Protein AF-A0A2A5ADV3-F1 (afdb_monomer_lite)

Radius of gyration: 26.18 Å; chains: 1; bounding box: 71×69×76 Å

Sequence (531 aa):
MNKNILRLTLCSLFCVSKLICTDFIFIEPQLIDLDRKASPRNIQKVDFEGQKVLSFNKVDLDVSKSIKDELKSSKLIEFVGELRKRARVLHHQYYGNYATADQADTPIFTYLGEKMGLGGPAVASGFRILINDNQSRSDSLLILPPMKLKEGILTIQDFIDQKYFSTMLVHELFHGIMGDIYGNKMAEMRARSYSRVGHSAEKITDPFLAYMEGMAEAMELAAQEMFASEVSSRLIDLDGLSQFKKDFIKGFKKKRLVIALKNKFGFSQDGKKLDGVIDSAEDQLNTEGVIASLCYRVLFKSNVEDSFDKVLQTLVVKKPLNFMSFIKSFVELFPEDKSSVIRQFLESTHYATVSSDAARLYQSYYLDKKEYKKTKDNKKAVKLSTSAWKDFRLTMYNKVLDGTLAIDNNFKKPFMVTDEMLFYTLDLNSSRSDELYDFFDEYFSEFSSENEIQKIIVTIGRMQKQGQKIIDMDSVEFSQKVEESLAKHHQFYINQKEKEVQTRLRTLLEGLYSSFVDKADVMKDFLSHSR

Foldseek 3Di:
DDPPPVPPPPDDDDPDPPLQLLDEWEKDFDFPDPVDDDALVGGDWDDDPNDTAGEIETDDDPDDPLVVCCSPPDVLSSVLSVLLLLLQVLLCVQPNPPDQLDDSSQYAYEYEDADNLDQAFAKDFLHFYAHVVVRRTHRIHTYGHWHDDPPDTHHLVNCSLQLRNSLVVQLRSVLSSLRRQCRLVLLLLVLLWPALPQPPQLFQGAQQSLQSNLLSLLRSVVSCVVPVVSHDPDLGNDPPDDPVVSVVSSCVVCSSVCLQVPLQQAADSVSPDRQLAGDAPRSQSSGNSSSNNLLNCQVPPLPDPPSSSLLSSLCNVVVDSGSLSSLVSSCVVPVVSNLSSLLSVCVSNQVSQFDPCSRVLRSQLVVLVVVCVVPVPSPPSNVVSVVVSVVVSVVRSVCCNVVVTPSRNLDAPFLWFADPVRPDTDGLLDDDLVSQLVVCCVPPVVPDPPVLSVVVSVQSVVCSVVSHHCPALVSDPHDPVVRVVSVVRSVVVVVVSVVSSVVSSVCVSVSNDRPSDPDPPVPPPPPPPDD

pLDDT: mean 77.54, std 17.82, range [24.77, 98.0]

Structure (mmCIF, N/CA/C/O backbone):
data_AF-A0A2A5ADV3-F1
#
_entry.id   AF-A0A2A5ADV3-F1
#
loop_
_atom_site.group_PDB
_atom_site.id
_atom_site.type_symbol
_atom_site.label_atom_id
_atom_site.label_alt_id
_atom_site.label_comp_id
_atom_site.label_asym_id
_atom_site.label_entity_id
_atom_site.label_seq_id
_atom_site.pdbx_PDB_ins_code
_atom_site.Cartn_x
_atom_site.Cartn_y
_atom_site.Cartn_z
_atom_site.occupancy
_atom_site.B_iso_or_equiv
_atom_site.auth_seq_id
_atom_site.auth_comp_id
_atom_site.auth_asym_id
_atom_site.auth_atom_id
_atom_site.pdbx_PDB_model_num
ATOM 1 N N . MET A 1 1 ? -18.585 -37.516 -12.346 1.00 29.16 1 MET A N 1
ATOM 2 C CA . MET A 1 1 ? -18.110 -37.061 -13.674 1.00 29.16 1 MET A CA 1
ATOM 3 C C . MET A 1 1 ? -17.847 -35.561 -13.571 1.00 29.16 1 MET A C 1
ATOM 5 O O . MET A 1 1 ? -18.762 -34.871 -13.171 1.00 29.16 1 MET A O 1
ATOM 9 N N . ASN A 1 2 ? -16.672 -34.972 -13.788 1.00 25.55 2 ASN A N 1
ATOM 10 C CA . ASN A 1 2 ? -15.351 -35.483 -14.136 1.00 25.55 2 ASN A CA 1
ATOM 11 C C . ASN A 1 2 ? -14.311 -34.511 -13.515 1.00 25.55 2 ASN A C 1
ATOM 13 O O . ASN A 1 2 ? -14.151 -33.394 -13.993 1.00 25.55 2 ASN A O 1
ATOM 17 N N . LYS A 1 3 ? -13.632 -34.909 -12.426 1.00 25.33 3 LYS A N 1
ATOM 18 C CA . LYS A 1 3 ? -12.612 -34.112 -11.696 1.00 25.33 3 LYS A CA 1
ATOM 19 C C . LYS A 1 3 ? -11.234 -34.090 -12.396 1.00 25.33 3 LYS A C 1
ATOM 21 O O . LYS A 1 3 ? -10.248 -33.667 -11.809 1.00 25.33 3 LYS A O 1
ATOM 26 N N . ASN A 1 4 ? -11.173 -34.522 -13.657 1.00 27.56 4 ASN A N 1
ATOM 27 C CA . ASN A 1 4 ? -9.930 -34.773 -14.395 1.00 27.56 4 ASN A CA 1
ATOM 28 C C . ASN A 1 4 ? -9.657 -33.794 -15.552 1.00 27.56 4 ASN A C 1
ATOM 30 O O . ASN A 1 4 ? -8.743 -34.033 -16.332 1.00 27.56 4 ASN A O 1
ATOM 34 N N . ILE A 1 5 ? -10.397 -32.684 -15.665 1.00 28.72 5 ILE A N 1
ATOM 35 C CA . ILE A 1 5 ? -10.172 -31.686 -16.733 1.00 28.72 5 ILE A CA 1
ATOM 36 C C . ILE A 1 5 ? -9.190 -30.573 -16.310 1.00 28.72 5 ILE A C 1
ATOM 38 O O . ILE A 1 5 ? -8.619 -29.910 -17.166 1.00 28.72 5 ILE A O 1
ATOM 42 N N . LEU A 1 6 ? -8.869 -30.420 -15.018 1.00 27.97 6 LEU A N 1
ATOM 43 C CA . LEU A 1 6 ? -7.949 -29.365 -14.552 1.00 27.97 6 LEU A CA 1
ATOM 44 C C . LEU A 1 6 ? -6.453 -29.745 -14.533 1.00 27.97 6 LEU A C 1
ATOM 46 O O . LEU A 1 6 ? -5.633 -28.954 -14.080 1.00 27.97 6 LEU A O 1
ATOM 50 N N . ARG A 1 7 ? -6.070 -30.946 -14.994 1.00 26.80 7 ARG A N 1
ATOM 51 C CA . ARG A 1 7 ? -4.689 -31.463 -14.858 1.00 26.80 7 ARG A CA 1
ATOM 52 C C . ARG A 1 7 ? -3.935 -31.707 -16.170 1.00 26.80 7 ARG A C 1
ATOM 54 O O . ARG A 1 7 ? -2.840 -32.255 -16.124 1.0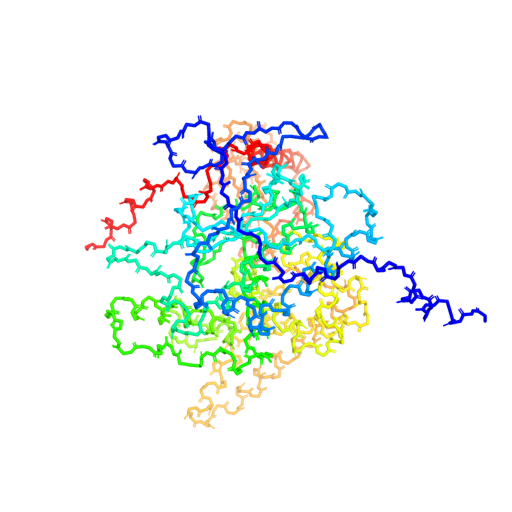0 26.80 7 ARG A O 1
ATOM 61 N N . LEU A 1 8 ? -4.479 -31.304 -17.322 1.00 25.91 8 LEU A N 1
ATOM 62 C CA . LEU A 1 8 ? -3.936 -31.684 -18.637 1.00 25.91 8 LEU A CA 1
ATOM 63 C C . LEU A 1 8 ? -3.815 -30.542 -19.663 1.00 25.91 8 LEU A C 1
ATOM 65 O O . LEU A 1 8 ? -3.860 -30.787 -20.863 1.00 25.91 8 LEU A O 1
ATOM 69 N N . THR A 1 9 ? -3.552 -29.312 -19.213 1.00 27.62 9 THR A N 1
ATOM 70 C CA . THR A 1 9 ? -3.230 -28.188 -20.120 1.00 27.62 9 THR A CA 1
ATOM 71 C C . THR A 1 9 ? -1.961 -27.452 -19.682 1.00 27.62 9 THR A C 1
ATOM 73 O O . THR A 1 9 ? -1.951 -26.240 -19.512 1.00 27.62 9 THR A O 1
ATOM 76 N N . LEU A 1 10 ? -0.878 -28.198 -19.445 1.00 28.00 10 LEU A N 1
ATOM 77 C CA . LEU A 1 10 ? 0.457 -27.635 -19.164 1.00 28.00 10 LEU A CA 1
ATOM 78 C C . LEU A 1 10 ? 1.583 -28.285 -19.987 1.00 28.00 10 LEU A C 1
ATOM 80 O O . LEU A 1 10 ? 2.746 -27.921 -19.843 1.00 28.00 10 LEU A O 1
ATOM 84 N N . CYS A 1 11 ? 1.259 -29.212 -20.891 1.00 27.53 11 CYS A N 1
ATOM 85 C CA . CYS A 1 11 ? 2.255 -29.931 -21.684 1.00 27.53 11 CYS A CA 1
ATOM 86 C C . CYS A 1 11 ? 1.876 -29.990 -23.162 1.00 27.53 11 CYS A C 1
ATOM 88 O O . CYS A 1 11 ? 1.558 -31.058 -23.663 1.00 27.53 11 CYS A O 1
ATOM 90 N N . SER A 1 12 ? 1.927 -28.849 -23.847 1.00 28.45 12 SER A N 1
ATOM 91 C CA . SER A 1 12 ? 2.310 -28.757 -25.265 1.00 28.45 1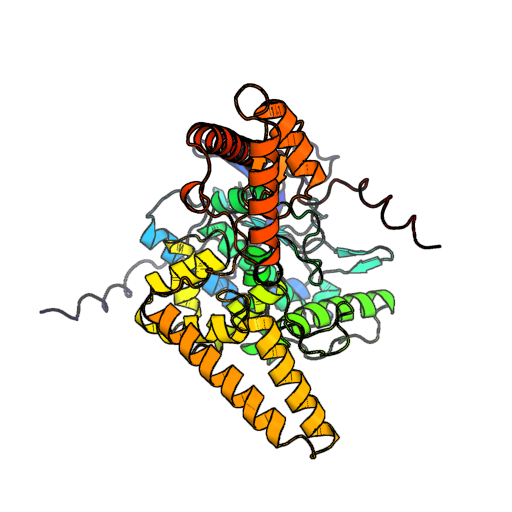2 SER A CA 1
ATOM 92 C C . SER A 1 12 ? 2.051 -27.337 -25.750 1.00 28.45 12 SER A C 1
ATOM 94 O O . SER A 1 12 ? 0.891 -26.996 -25.942 1.00 28.45 12 SER A O 1
ATOM 96 N N . LEU A 1 13 ? 3.098 -26.529 -25.940 1.00 27.19 13 LEU A N 1
ATOM 97 C CA . LEU A 1 13 ? 3.235 -25.587 -27.060 1.00 27.19 13 LEU A CA 1
ATOM 98 C C . LEU A 1 13 ? 4.553 -24.798 -26.937 1.00 27.19 13 LEU A C 1
ATOM 100 O O . LEU A 1 13 ? 4.814 -24.133 -25.943 1.00 27.19 13 LEU A O 1
ATOM 104 N N . PHE A 1 14 ? 5.332 -24.910 -28.014 1.00 27.98 14 PHE A N 1
ATOM 105 C CA . PHE A 1 14 ? 6.427 -24.057 -28.476 1.00 27.98 14 PHE A CA 1
ATOM 106 C C . PHE A 1 14 ? 7.809 -24.102 -27.795 1.00 27.98 14 PHE A C 1
ATOM 108 O O . PHE A 1 14 ? 8.113 -23.407 -26.831 1.00 27.98 14 PHE A O 1
ATOM 115 N N . CYS A 1 15 ? 8.717 -24.823 -28.471 1.00 29.98 15 CYS A N 1
ATOM 116 C CA . CYS A 1 15 ? 10.101 -24.393 -28.681 1.00 29.98 15 CYS A CA 1
ATOM 117 C C . CYS A 1 15 ? 10.119 -23.014 -29.367 1.00 29.98 15 CYS A C 1
ATOM 119 O O . CYS A 1 15 ? 10.234 -22.908 -30.584 1.00 29.98 15 CYS A O 1
ATOM 121 N N . VAL A 1 16 ? 10.004 -21.963 -28.567 1.00 29.09 16 VAL A N 1
ATOM 122 C CA . VAL A 1 16 ? 10.605 -20.652 -28.817 1.00 29.09 16 VAL A CA 1
ATOM 123 C C . VAL A 1 16 ? 11.701 -20.534 -27.761 1.00 29.09 16 VAL A C 1
ATOM 125 O O . VAL A 1 16 ? 11.538 -21.050 -26.653 1.00 29.09 16 VAL A O 1
ATOM 128 N N . SER A 1 17 ? 12.861 -19.979 -28.114 1.00 31.16 17 SER A N 1
ATOM 129 C CA . SER A 1 17 ? 13.968 -19.744 -27.178 1.00 31.16 17 SER A CA 1
ATOM 130 C C . SER A 1 17 ? 13.423 -19.262 -25.832 1.00 31.16 17 SER A C 1
ATOM 132 O O . SER A 1 17 ? 12.733 -18.247 -25.801 1.00 31.16 17 SER A O 1
ATOM 134 N N . LYS A 1 18 ? 13.681 -20.010 -24.748 1.00 36.47 18 LYS A N 1
ATOM 135 C CA . LYS A 1 18 ? 13.298 -19.633 -23.381 1.00 36.47 18 LYS A CA 1
ATOM 136 C C . LYS A 1 18 ? 13.980 -18.305 -23.030 1.00 36.47 18 LYS A C 1
ATOM 138 O O . LYS A 1 18 ? 15.070 -18.322 -22.470 1.00 36.47 18 LYS A O 1
ATOM 143 N N . LEU A 1 19 ? 13.360 -17.180 -23.373 1.00 36.72 19 LEU A N 1
ATOM 144 C CA . LEU A 1 19 ? 13.606 -15.914 -22.699 1.00 36.72 19 LEU A CA 1
ATOM 145 C C . LEU A 1 19 ? 13.149 -16.135 -21.260 1.00 36.72 19 LEU A C 1
ATOM 147 O O . LEU A 1 19 ? 11.994 -16.486 -20.986 1.00 36.72 19 LEU A O 1
ATOM 151 N N . ILE A 1 20 ? 14.107 -16.077 -20.349 1.00 42.47 20 ILE A N 1
ATOM 152 C CA . ILE A 1 20 ? 13.826 -16.155 -18.924 1.00 42.47 20 ILE A CA 1
ATOM 153 C C . ILE A 1 20 ? 13.265 -14.773 -18.570 1.00 42.47 20 ILE A C 1
ATOM 155 O O . ILE A 1 20 ? 13.788 -13.758 -19.019 1.00 42.47 20 ILE A O 1
ATOM 159 N N . CYS A 1 21 ? 12.195 -14.690 -17.773 1.00 51.66 21 CYS A N 1
ATOM 160 C CA . CYS A 1 21 ? 11.564 -13.405 -17.410 1.00 51.66 21 CYS A CA 1
ATOM 161 C C . CYS A 1 21 ? 12.469 -12.505 -16.525 1.00 51.66 21 CYS A C 1
ATOM 163 O O . CYS A 1 21 ? 12.041 -11.471 -16.012 1.00 51.66 21 CYS A O 1
ATOM 165 N N . THR A 1 22 ? 13.728 -12.900 -16.345 1.00 58.78 22 THR A N 1
ATOM 166 C CA . THR A 1 22 ? 14.802 -12.159 -15.686 1.00 58.78 22 THR A CA 1
ATOM 167 C C . THR A 1 22 ? 15.741 -11.473 -16.672 1.00 58.78 22 THR A C 1
ATOM 169 O O . THR A 1 22 ? 16.699 -10.841 -16.238 1.00 58.78 22 THR A O 1
ATOM 172 N N . ASP A 1 23 ? 15.514 -11.572 -17.985 1.00 78.56 23 ASP A N 1
ATOM 173 C CA . ASP A 1 23 ? 16.374 -10.892 -18.946 1.00 78.56 23 ASP A CA 1
ATOM 174 C C . ASP A 1 23 ? 16.197 -9.371 -18.824 1.00 78.56 23 ASP A C 1
ATOM 176 O O . ASP A 1 23 ? 15.106 -8.820 -18.989 1.00 78.56 23 ASP A O 1
ATOM 180 N N . PHE A 1 24 ? 17.291 -8.682 -18.501 1.00 86.38 24 PHE A N 1
ATOM 181 C CA . PHE A 1 24 ? 17.351 -7.226 -18.442 1.00 86.38 24 PHE A CA 1
ATOM 182 C C . PHE A 1 24 ? 17.836 -6.700 -19.792 1.00 86.38 24 PHE A C 1
ATOM 184 O O . PHE A 1 24 ? 18.941 -7.023 -20.233 1.00 86.38 24 PHE A O 1
ATOM 191 N N . ILE A 1 25 ? 17.023 -5.871 -20.446 1.00 88.12 25 ILE A N 1
ATOM 192 C CA . ILE A 1 25 ? 17.419 -5.168 -21.669 1.00 88.12 25 ILE A CA 1
ATOM 193 C C . ILE A 1 25 ? 17.712 -3.719 -21.318 1.00 88.12 25 ILE A C 1
ATOM 195 O O . ILE A 1 25 ? 16.837 -3.001 -20.834 1.00 88.12 25 ILE A O 1
ATOM 199 N N . PHE A 1 26 ? 18.939 -3.288 -21.596 1.00 88.62 26 PHE A N 1
ATOM 200 C CA . PHE A 1 26 ? 19.329 -1.900 -21.423 1.00 88.62 26 PHE A CA 1
ATOM 201 C C . PHE A 1 26 ? 18.851 -1.053 -22.597 1.00 88.62 26 PHE A C 1
ATOM 203 O O . PHE A 1 26 ? 18.955 -1.456 -23.760 1.00 88.62 26 PHE A O 1
ATOM 210 N N . ILE A 1 27 ? 18.303 0.113 -22.272 1.00 90.00 27 ILE A N 1
ATOM 211 C CA . ILE A 1 27 ? 17.729 1.031 -23.248 1.00 90.00 27 ILE A CA 1
ATOM 212 C C . ILE A 1 27 ? 18.164 2.470 -22.993 1.00 90.00 27 ILE A C 1
ATOM 214 O O . ILE A 1 27 ? 18.451 2.844 -21.856 1.00 90.00 27 ILE A O 1
ATOM 218 N N . GLU A 1 28 ? 18.134 3.284 -24.043 1.00 90.50 28 GLU A N 1
ATOM 219 C CA . GLU A 1 28 ? 18.309 4.735 -23.978 1.00 90.50 28 GLU A CA 1
ATOM 220 C C . GLU A 1 28 ? 17.138 5.462 -24.647 1.00 90.50 28 GLU A C 1
ATOM 222 O O . GLU A 1 28 ? 16.621 4.996 -25.668 1.00 90.50 28 GLU A O 1
ATOM 227 N N . PRO A 1 29 ? 16.677 6.590 -24.078 1.00 89.62 29 PRO A N 1
ATOM 228 C CA . PRO A 1 29 ? 15.595 7.363 -24.664 1.00 89.62 29 PRO A CA 1
ATOM 229 C C . PRO A 1 29 ? 16.025 7.998 -25.984 1.00 89.62 29 PRO A C 1
ATOM 231 O O . PRO A 1 29 ? 17.091 8.604 -26.073 1.00 89.62 29 PRO A O 1
ATOM 234 N N . GLN A 1 30 ? 15.145 7.963 -26.981 1.00 91.12 30 GLN A N 1
ATOM 235 C CA . GLN A 1 30 ? 15.298 8.820 -28.150 1.00 91.12 30 GLN A CA 1
ATOM 236 C C . GLN A 1 30 ? 14.854 10.233 -27.782 1.00 91.12 30 GLN A C 1
ATOM 238 O O . GLN A 1 30 ? 13.685 10.453 -27.472 1.00 91.12 30 GLN A O 1
ATOM 243 N N . LEU A 1 31 ? 15.783 11.186 -27.757 1.00 90.69 31 LEU A N 1
ATOM 244 C CA . LEU A 1 31 ? 15.490 12.559 -27.352 1.00 90.69 31 LEU A CA 1
ATOM 245 C C . LEU A 1 31 ? 15.048 13.414 -28.544 1.00 90.69 31 LEU A C 1
ATOM 247 O O . LEU A 1 31 ? 15.565 13.271 -29.648 1.00 90.69 31 LEU A O 1
ATOM 251 N N . ILE A 1 32 ? 14.100 14.319 -28.298 1.00 91.94 32 ILE A N 1
ATOM 252 C CA . ILE A 1 32 ? 13.666 15.342 -29.261 1.00 91.94 32 ILE A CA 1
ATOM 253 C C . ILE A 1 32 ? 14.739 16.431 -29.372 1.00 91.94 32 ILE A C 1
ATOM 255 O O . ILE A 1 32 ? 15.077 16.861 -30.470 1.00 91.94 32 ILE A O 1
ATOM 259 N N . ASP A 1 33 ? 15.265 16.866 -28.226 1.00 89.50 33 ASP A N 1
ATOM 260 C CA . ASP A 1 33 ? 16.348 17.839 -28.100 1.00 89.50 33 ASP A CA 1
ATOM 261 C C . ASP A 1 33 ? 17.524 17.170 -27.373 1.00 89.50 33 ASP A C 1
ATOM 263 O O . ASP A 1 33 ? 17.415 16.816 -26.193 1.00 89.50 33 ASP A O 1
ATOM 267 N N . LEU A 1 34 ? 18.628 16.964 -28.101 1.00 89.94 34 LEU A N 1
ATOM 268 C CA . LEU A 1 34 ? 19.836 16.293 -27.607 1.00 89.94 34 LEU A CA 1
ATOM 269 C C . LEU A 1 34 ? 20.564 17.106 -26.525 1.00 89.94 34 LEU A C 1
ATOM 271 O O . LEU A 1 34 ? 21.291 16.523 -25.723 1.00 89.94 34 LEU A O 1
ATOM 275 N N . ASP A 1 35 ? 20.332 18.419 -26.454 1.00 88.62 35 ASP A N 1
ATOM 276 C CA . ASP A 1 35 ? 20.950 19.301 -25.460 1.00 88.62 35 ASP A CA 1
ATOM 277 C C . ASP A 1 35 ? 20.174 19.312 -24.132 1.00 88.62 35 ASP A C 1
ATOM 279 O O . ASP A 1 35 ? 20.632 19.847 -23.115 1.00 88.62 35 ASP A O 1
ATOM 283 N N . ARG A 1 36 ? 18.980 18.708 -24.105 1.00 82.62 36 ARG A N 1
ATOM 284 C CA . ARG A 1 36 ? 18.133 18.606 -22.914 1.00 82.62 36 ARG A CA 1
ATOM 285 C C . ARG A 1 36 ? 18.206 17.222 -22.289 1.00 82.62 36 ARG A C 1
ATOM 287 O O . ARG A 1 36 ? 18.252 16.191 -22.948 1.00 82.62 36 ARG A O 1
ATOM 294 N N . LYS A 1 37 ? 18.101 17.191 -20.960 1.00 82.62 37 LYS A N 1
ATOM 295 C CA . LYS A 1 37 ? 18.067 15.942 -20.189 1.00 82.62 37 LYS A CA 1
ATOM 296 C C . LYS A 1 37 ? 16.852 15.085 -20.544 1.00 82.62 37 LYS A C 1
ATOM 298 O O . LYS A 1 37 ? 15.786 15.599 -20.905 1.00 82.62 37 LYS A O 1
ATOM 303 N N . ALA A 1 38 ? 16.997 13.774 -20.364 1.00 80.56 38 ALA A N 1
ATOM 304 C CA . ALA A 1 38 ? 15.900 12.831 -20.510 1.00 80.56 38 ALA A CA 1
ATOM 305 C C . ALA A 1 38 ? 14.763 13.156 -19.527 1.00 80.56 38 ALA A C 1
ATOM 307 O O . ALA A 1 38 ? 14.929 13.132 -18.307 1.00 80.56 38 ALA A O 1
ATOM 308 N N . SER A 1 39 ? 13.593 13.466 -20.077 1.00 79.75 39 SER A N 1
ATOM 309 C CA . SER A 1 39 ? 12.348 13.677 -19.340 1.00 79.75 39 SER A CA 1
ATOM 310 C C . SER A 1 39 ? 11.178 13.231 -20.215 1.00 79.75 39 SER A C 1
ATOM 312 O O . SER A 1 39 ? 11.311 13.279 -21.437 1.00 79.75 39 SER A O 1
ATOM 314 N N . PRO A 1 40 ? 10.006 12.877 -19.658 1.00 76.12 40 PRO A N 1
ATOM 315 C CA . PRO A 1 40 ? 8.853 12.453 -20.465 1.00 76.12 40 PRO A CA 1
ATOM 316 C C . PRO A 1 40 ? 8.443 13.446 -21.570 1.00 76.12 40 PRO A C 1
ATOM 318 O O . PRO A 1 40 ? 7.838 13.058 -22.565 1.00 76.12 40 PRO A O 1
ATOM 321 N N . ARG A 1 41 ? 8.780 14.734 -21.404 1.00 81.19 41 ARG A N 1
ATOM 322 C CA . ARG A 1 41 ? 8.532 15.800 -22.387 1.00 81.19 41 ARG A CA 1
ATOM 323 C C . ARG A 1 41 ? 9.603 15.901 -23.473 1.00 81.19 41 ARG A C 1
ATOM 325 O O . ARG A 1 41 ? 9.309 16.425 -24.538 1.00 81.19 41 ARG A O 1
ATOM 332 N N . ASN A 1 42 ? 10.824 15.454 -23.186 1.00 85.56 42 ASN A N 1
ATOM 333 C CA . ASN A 1 42 ? 11.952 15.493 -24.115 1.00 85.56 42 ASN A CA 1
ATOM 334 C C . ASN A 1 42 ? 12.215 14.145 -24.804 1.00 85.56 42 ASN A C 1
ATOM 336 O O . ASN A 1 42 ? 13.085 14.058 -25.658 1.00 85.56 42 ASN A O 1
ATOM 340 N N . ILE A 1 43 ? 11.491 13.089 -24.434 1.00 87.62 43 ILE A N 1
ATOM 341 C CA . ILE A 1 43 ? 11.560 11.791 -25.108 1.00 87.62 43 ILE A CA 1
ATOM 342 C C . ILE A 1 43 ? 10.603 11.810 -26.304 1.00 87.62 43 ILE A C 1
ATOM 344 O O . ILE A 1 43 ? 9.458 12.255 -26.189 1.00 87.62 43 ILE A O 1
ATOM 348 N N . GLN A 1 44 ? 11.070 11.325 -27.451 1.00 89.88 44 GLN A N 1
ATOM 349 C CA . GLN A 1 44 ? 10.302 11.226 -28.681 1.00 89.88 44 GLN A CA 1
ATOM 350 C C . GLN A 1 44 ? 9.058 10.361 -28.461 1.00 89.88 44 GLN A C 1
ATOM 352 O O . GLN A 1 44 ? 9.131 9.250 -27.934 1.00 89.88 44 GLN A O 1
ATOM 357 N N . LYS A 1 45 ? 7.906 10.884 -28.889 1.00 88.00 45 LYS A N 1
ATOM 358 C CA . LYS A 1 45 ? 6.623 10.177 -28.882 1.00 88.00 45 LYS A CA 1
ATOM 359 C C . LYS A 1 45 ? 6.300 9.724 -30.301 1.00 88.00 45 LYS A C 1
ATOM 361 O O . LYS A 1 45 ? 6.238 10.562 -31.199 1.00 88.00 45 LYS A O 1
ATOM 366 N N . VAL A 1 46 ? 6.053 8.435 -30.490 1.00 86.88 46 VAL A N 1
ATOM 367 C CA . VAL A 1 46 ? 5.660 7.852 -31.782 1.00 86.88 46 VAL A CA 1
ATOM 368 C C . VAL A 1 46 ? 4.256 7.262 -31.688 1.00 86.88 46 VAL A C 1
ATOM 370 O O . VAL A 1 46 ? 3.812 6.885 -30.602 1.00 86.88 46 VAL A O 1
ATOM 373 N N . ASP A 1 47 ? 3.529 7.241 -32.804 1.00 83.00 47 ASP A N 1
ATOM 374 C CA . ASP A 1 47 ? 2.267 6.505 -32.895 1.00 83.00 47 ASP A CA 1
ATOM 375 C C . ASP A 1 47 ? 2.568 5.036 -33.188 1.00 83.00 47 ASP A C 1
ATOM 377 O O . ASP A 1 47 ? 3.218 4.717 -34.182 1.00 83.00 47 ASP A O 1
ATOM 381 N N . PHE A 1 48 ? 2.072 4.147 -32.337 1.00 76.19 48 PHE A N 1
ATOM 382 C CA . PHE A 1 48 ? 2.152 2.704 -32.513 1.00 76.19 48 PHE A CA 1
ATOM 383 C C . PHE A 1 48 ? 0.779 2.104 -32.209 1.00 76.19 48 PHE A C 1
ATOM 385 O O . PHE A 1 48 ? 0.245 2.303 -31.118 1.00 76.19 48 PHE A O 1
ATOM 392 N N . GLU A 1 49 ? 0.170 1.443 -33.196 1.00 76.19 49 GLU A N 1
ATOM 393 C CA . GLU A 1 49 ? -1.167 0.828 -33.080 1.00 76.19 49 GLU A CA 1
ATOM 394 C C . GLU A 1 49 ? -2.251 1.782 -32.529 1.00 76.19 49 GLU A C 1
ATOM 396 O O . GLU A 1 49 ? -3.080 1.424 -31.693 1.00 76.19 49 GLU A O 1
ATOM 401 N N . GLY A 1 50 ? -2.232 3.042 -32.979 1.00 72.00 50 GLY A N 1
ATOM 402 C CA . GLY A 1 50 ? -3.194 4.063 -32.544 1.00 72.00 50 GLY A CA 1
ATOM 403 C C . GLY A 1 50 ? -2.952 4.607 -31.131 1.00 72.00 50 GLY A C 1
ATOM 404 O O . GLY A 1 50 ? -3.806 5.308 -30.589 1.00 72.00 50 GLY A O 1
ATOM 405 N N . GLN A 1 51 ? -1.802 4.305 -30.522 1.00 72.31 51 GLN A N 1
ATOM 406 C CA . GLN A 1 51 ? -1.407 4.808 -29.210 1.00 72.31 51 GLN A CA 1
ATOM 407 C C . GLN A 1 51 ? -0.096 5.592 -29.289 1.00 72.31 51 GLN A C 1
ATOM 409 O O . GLN A 1 51 ? 0.846 5.190 -29.967 1.00 72.31 51 GLN A O 1
ATOM 414 N N . LYS A 1 52 ? -0.009 6.692 -28.533 1.00 79.06 52 LYS A N 1
ATOM 415 C CA . LYS A 1 52 ? 1.255 7.404 -28.323 1.00 79.06 52 LYS A CA 1
ATOM 416 C C . LYS A 1 52 ? 2.127 6.624 -27.345 1.00 79.06 52 LYS A C 1
ATOM 418 O O . LYS A 1 52 ? 1.703 6.361 -26.218 1.00 79.06 52 LYS A O 1
ATOM 423 N N . VAL A 1 53 ? 3.344 6.301 -27.767 1.00 82.12 53 VAL A N 1
ATOM 424 C CA . VAL A 1 53 ? 4.345 5.578 -26.972 1.00 82.12 53 VAL A CA 1
ATOM 425 C C . VAL A 1 53 ? 5.671 6.336 -26.964 1.00 82.12 53 VAL A C 1
ATOM 427 O O . VAL A 1 53 ? 5.988 7.067 -27.904 1.00 82.12 53 VAL A O 1
ATOM 430 N N . LEU A 1 54 ? 6.428 6.205 -25.878 1.00 86.56 54 LEU A N 1
ATOM 431 C CA . LEU A 1 54 ? 7.757 6.788 -25.726 1.00 86.56 54 LEU A CA 1
ATOM 432 C C . LEU A 1 54 ? 8.784 5.893 -26.414 1.00 86.56 54 LEU A C 1
ATOM 434 O O . LEU A 1 54 ? 8.817 4.688 -26.175 1.00 86.56 54 LEU A O 1
ATOM 438 N N . SER A 1 55 ? 9.615 6.497 -27.254 1.00 89.50 55 SER A N 1
ATOM 439 C CA . SER A 1 55 ? 10.552 5.789 -28.116 1.00 89.50 55 SER A CA 1
ATOM 440 C C . SER A 1 55 ? 11.930 5.650 -27.471 1.00 89.50 55 SER A C 1
ATOM 442 O O . SER A 1 55 ? 12.496 6.619 -26.954 1.00 89.50 55 SER A O 1
ATOM 444 N N . PHE A 1 56 ? 12.474 4.438 -27.512 1.00 91.31 56 PHE A N 1
ATOM 445 C CA . PHE A 1 56 ? 13.775 4.084 -26.957 1.00 91.31 56 PHE A CA 1
ATOM 446 C C . PHE A 1 56 ? 14.567 3.215 -27.940 1.00 91.31 56 PHE A C 1
ATOM 448 O O . PHE A 1 56 ? 14.007 2.478 -28.755 1.00 91.31 56 PHE A O 1
ATOM 455 N N . ASN A 1 57 ? 15.890 3.279 -27.821 1.00 89.88 57 ASN A N 1
ATOM 456 C CA . ASN A 1 57 ? 16.821 2.392 -28.510 1.00 89.88 57 ASN A CA 1
ATOM 457 C C . ASN A 1 57 ? 17.310 1.315 -27.551 1.00 89.88 57 ASN A C 1
ATOM 459 O O . ASN A 1 57 ? 17.552 1.595 -26.374 1.00 89.88 57 ASN A O 1
ATOM 463 N N . LYS A 1 58 ? 17.508 0.098 -28.061 1.00 90.12 58 LYS A N 1
ATOM 464 C CA . LYS A 1 58 ? 18.281 -0.904 -27.335 1.00 90.12 58 LYS A CA 1
ATOM 465 C C . LYS A 1 58 ? 19.745 -0.479 -27.357 1.00 90.12 58 LYS A C 1
ATOM 467 O O . LYS A 1 58 ? 20.255 -0.063 -28.393 1.00 90.12 58 LYS A O 1
ATOM 472 N N . VAL A 1 59 ? 20.422 -0.610 -26.226 1.00 87.88 59 VAL A N 1
ATOM 473 C CA . VAL A 1 59 ? 21.850 -0.309 -26.122 1.00 87.88 59 VAL A CA 1
ATOM 474 C C . VAL A 1 59 ? 22.588 -1.479 -25.497 1.00 87.88 59 VAL A C 1
ATOM 476 O O . VAL A 1 59 ? 22.101 -2.119 -24.564 1.00 87.88 59 VAL A O 1
ATOM 479 N N . ASP A 1 60 ? 23.776 -1.765 -26.020 1.00 82.56 60 ASP A N 1
ATOM 480 C CA . ASP A 1 60 ? 24.719 -2.646 -25.344 1.00 82.56 60 ASP A CA 1
ATOM 481 C C . ASP A 1 60 ? 25.590 -1.783 -24.435 1.00 82.56 60 ASP A C 1
ATOM 483 O O . ASP A 1 60 ? 26.583 -1.191 -24.859 1.00 82.56 60 ASP A O 1
ATOM 487 N N . LEU A 1 61 ? 25.140 -1.610 -23.193 1.00 73.94 61 LEU A N 1
ATOM 488 C CA . LEU A 1 61 ? 25.885 -0.820 -22.228 1.00 73.94 61 LEU A CA 1
ATOM 489 C C . LEU A 1 61 ? 27.036 -1.647 -21.655 1.00 73.94 61 LEU A C 1
ATOM 491 O O . LEU A 1 61 ? 26.853 -2.754 -21.119 1.00 73.94 61 LEU A O 1
ATOM 495 N N . ASP A 1 62 ? 28.220 -1.039 -21.648 1.00 69.56 62 ASP A N 1
ATOM 496 C CA . ASP A 1 62 ? 29.339 -1.499 -20.833 1.00 69.56 62 ASP A CA 1
ATOM 497 C C . ASP A 1 62 ? 29.101 -1.138 -19.357 1.00 69.56 62 ASP A C 1
ATOM 499 O O . ASP A 1 62 ? 29.729 -0.267 -18.759 1.00 69.56 62 ASP A O 1
ATOM 503 N N . VAL A 1 63 ? 28.081 -1.765 -18.775 1.00 73.50 63 VAL A N 1
ATOM 504 C CA . VAL A 1 63 ? 27.788 -1.668 -17.345 1.00 73.50 63 VAL A CA 1
ATOM 505 C C . VAL A 1 63 ? 28.803 -2.475 -16.559 1.00 73.50 63 VAL A C 1
ATOM 507 O O . VAL A 1 63 ? 29.283 -3.512 -17.033 1.00 73.50 63 VAL A O 1
ATOM 510 N N . SER A 1 64 ? 29.076 -2.034 -15.329 1.00 75.38 64 SER A N 1
ATOM 511 C CA . SER A 1 64 ? 30.021 -2.720 -14.458 1.00 75.38 64 SER A CA 1
ATOM 512 C C . SER A 1 64 ? 29.675 -4.204 -14.343 1.00 75.38 64 SER A C 1
ATOM 514 O O . SER A 1 64 ? 28.510 -4.597 -14.206 1.00 75.38 64 SER A O 1
ATOM 516 N N . LYS A 1 65 ? 30.717 -5.039 -14.377 1.00 81.81 65 LYS A N 1
ATOM 517 C CA . LYS A 1 65 ? 30.589 -6.490 -14.221 1.00 81.81 65 LYS A CA 1
ATOM 518 C C . LYS A 1 65 ? 29.775 -6.854 -12.972 1.00 81.81 65 LYS A C 1
ATOM 520 O O . LYS A 1 65 ? 28.929 -7.730 -13.044 1.00 81.81 65 LYS A O 1
ATOM 525 N N . SER A 1 66 ? 29.953 -6.112 -11.879 1.00 81.88 66 SER A N 1
ATOM 526 C CA . SER A 1 66 ? 29.192 -6.259 -10.633 1.00 81.88 66 SER A CA 1
ATOM 527 C C . SER A 1 66 ? 27.674 -6.131 -10.806 1.00 81.88 66 SER A C 1
ATOM 529 O O . SER A 1 66 ? 26.946 -6.946 -10.254 1.00 81.88 66 SER A O 1
ATOM 531 N N . ILE A 1 67 ? 27.181 -5.157 -11.583 1.00 84.44 67 ILE A N 1
ATOM 532 C CA . ILE A 1 67 ? 25.738 -4.993 -11.833 1.00 84.44 67 ILE A CA 1
ATOM 533 C C . ILE A 1 67 ? 25.221 -6.169 -12.662 1.00 84.44 67 ILE A C 1
ATOM 535 O O . ILE A 1 67 ? 24.209 -6.769 -12.314 1.00 84.44 67 ILE A O 1
ATOM 539 N N . LYS A 1 68 ? 25.930 -6.524 -13.743 1.00 83.19 68 LYS A N 1
ATOM 540 C CA . LYS A 1 68 ? 25.588 -7.677 -14.595 1.00 83.19 68 LYS A CA 1
ATOM 541 C C . LYS A 1 68 ? 25.535 -8.977 -13.790 1.00 83.19 68 LYS A C 1
ATOM 543 O O . LYS A 1 68 ? 24.602 -9.754 -13.967 1.00 83.19 68 LYS A O 1
ATOM 548 N N . ASP A 1 69 ? 26.524 -9.200 -12.932 1.00 86.12 69 ASP A N 1
ATOM 549 C CA . ASP A 1 69 ? 26.625 -10.397 -12.104 1.00 86.12 69 ASP A CA 1
ATOM 550 C C . ASP A 1 69 ? 25.482 -10.442 -11.080 1.00 86.12 69 ASP A C 1
ATOM 552 O O . ASP A 1 69 ? 24.816 -11.469 -10.968 1.00 86.12 69 ASP A O 1
ATOM 556 N N . GLU A 1 70 ? 25.180 -9.334 -10.399 1.00 86.56 70 GLU A N 1
ATOM 557 C CA . GLU A 1 70 ? 24.093 -9.263 -9.412 1.00 86.56 70 GLU A CA 1
ATOM 558 C C . GLU A 1 70 ? 22.717 -9.512 -10.055 1.00 86.56 70 GLU A C 1
ATOM 560 O O . GLU A 1 70 ? 21.966 -10.366 -9.585 1.00 86.56 70 GLU A O 1
ATOM 565 N N . LEU A 1 71 ? 22.420 -8.857 -11.189 1.00 86.62 71 LEU A N 1
ATOM 566 C CA . LEU A 1 71 ? 21.164 -9.043 -11.932 1.00 86.62 71 LEU A CA 1
ATOM 567 C C . LEU A 1 71 ? 20.956 -10.490 -12.412 1.00 86.62 71 LEU A C 1
ATOM 569 O O . LEU A 1 71 ? 19.818 -10.939 -12.517 1.00 86.62 71 LEU A O 1
ATOM 573 N N . LYS A 1 72 ? 22.041 -11.214 -12.717 1.00 84.62 72 LYS A N 1
ATOM 574 C CA . LYS A 1 72 ? 21.987 -12.598 -13.214 1.00 84.62 72 LYS A CA 1
ATOM 575 C C . LYS A 1 72 ? 22.001 -13.656 -12.117 1.00 84.62 72 LYS A C 1
ATOM 577 O O . LYS A 1 72 ? 21.532 -14.763 -12.360 1.00 84.62 72 LYS A O 1
ATOM 582 N N . SER A 1 73 ? 22.614 -13.366 -10.973 1.00 85.62 73 SER A N 1
ATOM 583 C CA . SER A 1 73 ? 22.912 -14.378 -9.952 1.00 85.62 73 SER A CA 1
ATOM 584 C C . SER A 1 73 ? 22.040 -14.296 -8.703 1.00 85.62 73 SER A C 1
ATOM 586 O O . SER A 1 73 ? 21.982 -15.278 -7.963 1.00 85.62 73 SER A O 1
ATOM 588 N N . SER A 1 74 ? 21.348 -13.177 -8.465 1.00 88.75 74 SER A N 1
ATOM 589 C CA . SER A 1 74 ? 20.463 -13.050 -7.307 1.00 88.75 74 SER A CA 1
ATOM 590 C C . SER A 1 74 ? 19.186 -13.873 -7.487 1.00 88.75 74 SER A C 1
ATOM 592 O O . SER A 1 74 ? 18.376 -13.613 -8.383 1.00 88.75 74 SER A O 1
ATOM 594 N N . LYS A 1 75 ? 18.946 -14.814 -6.568 1.00 89.62 75 LYS A N 1
ATOM 595 C CA . LYS A 1 75 ? 17.691 -15.580 -6.505 1.00 89.62 75 LYS A CA 1
ATOM 596 C C . LYS A 1 75 ? 16.514 -14.698 -6.122 1.00 89.62 75 LYS A C 1
ATOM 598 O O . LYS A 1 75 ? 15.380 -14.986 -6.487 1.00 89.62 75 LYS A O 1
ATOM 603 N N . LEU A 1 76 ? 16.775 -13.626 -5.379 1.00 88.38 76 LEU A N 1
ATOM 604 C CA . LEU A 1 76 ? 15.762 -12.651 -5.000 1.00 88.38 76 LEU A CA 1
ATOM 605 C C . LEU A 1 76 ? 15.253 -11.870 -6.230 1.00 88.38 76 LEU A C 1
ATOM 607 O O . LEU A 1 76 ? 14.045 -11.670 -6.368 1.00 88.38 76 LEU A O 1
ATOM 611 N N . ILE A 1 77 ? 16.143 -11.512 -7.165 1.00 88.75 77 ILE A N 1
ATOM 612 C CA . ILE A 1 77 ? 15.764 -10.924 -8.463 1.00 88.75 77 ILE A CA 1
ATOM 613 C C . ILE A 1 77 ? 15.037 -11.954 -9.339 1.00 88.75 77 ILE A C 1
ATOM 615 O O . ILE A 1 77 ? 14.009 -11.639 -9.941 1.00 88.75 77 ILE A O 1
ATOM 619 N N . GLU A 1 78 ? 15.528 -13.195 -9.379 1.00 88.19 78 GLU A N 1
ATOM 620 C CA . GLU A 1 78 ? 14.877 -14.286 -10.114 1.00 88.19 78 GLU A CA 1
ATOM 621 C C . GLU A 1 78 ? 13.437 -14.515 -9.640 1.00 88.19 78 GLU A C 1
ATOM 623 O O . GLU A 1 78 ? 12.505 -14.576 -10.444 1.00 88.19 78 GLU A O 1
ATOM 628 N N . PHE A 1 79 ? 13.241 -14.551 -8.324 1.00 88.81 79 PHE A N 1
ATOM 629 C CA . PHE A 1 79 ? 11.941 -14.734 -7.696 1.00 88.81 79 PHE A CA 1
ATOM 630 C C . PHE A 1 79 ? 10.921 -13.669 -8.116 1.00 88.81 79 PHE A C 1
ATOM 632 O O . PHE A 1 79 ? 9.809 -14.014 -8.520 1.00 88.81 79 PHE A O 1
ATOM 639 N N . VAL A 1 80 ? 11.277 -12.380 -8.063 1.00 87.56 80 VAL A N 1
ATOM 640 C CA . VAL A 1 80 ? 10.345 -11.313 -8.470 1.00 87.56 80 VAL A CA 1
ATOM 641 C C . VAL A 1 80 ? 10.106 -11.300 -9.983 1.00 87.56 80 VAL A C 1
ATOM 643 O O . VAL A 1 80 ? 8.993 -11.001 -10.416 1.00 87.56 80 VAL A O 1
ATOM 646 N N . GLY A 1 81 ? 11.100 -11.692 -10.788 1.00 87.31 81 GLY A N 1
ATOM 647 C CA . GLY A 1 81 ? 10.929 -11.911 -12.226 1.00 87.31 81 GLY A CA 1
ATOM 648 C C . GLY A 1 81 ? 9.867 -12.975 -12.515 1.00 87.31 81 GLY A C 1
ATOM 649 O O . GLY A 1 81 ? 8.954 -12.751 -13.310 1.00 87.31 81 GLY A O 1
ATOM 650 N N . GLU A 1 82 ? 9.906 -14.099 -11.798 1.00 87.94 82 GLU A N 1
ATOM 651 C CA . GLU A 1 82 ? 8.889 -15.148 -11.910 1.00 87.94 82 GLU A CA 1
ATOM 652 C C . GLU A 1 82 ? 7.509 -14.697 -11.403 1.00 87.94 82 GLU A C 1
ATOM 654 O O . GLU A 1 82 ? 6.494 -15.020 -12.027 1.00 87.94 82 GLU A O 1
ATOM 659 N N . LEU A 1 83 ? 7.434 -13.895 -10.333 1.00 88.94 83 LEU A N 1
ATOM 660 C CA . LEU A 1 83 ? 6.166 -13.292 -9.900 1.00 88.94 83 LEU A CA 1
ATOM 661 C C . LEU A 1 83 ? 5.573 -12.377 -10.981 1.00 88.94 83 LEU A C 1
ATOM 663 O O . LEU A 1 83 ? 4.374 -12.458 -11.256 1.00 88.94 83 LEU A O 1
ATOM 667 N N . ARG A 1 84 ? 6.394 -11.546 -11.637 1.00 87.94 84 ARG A N 1
ATOM 668 C CA . ARG A 1 84 ? 5.961 -10.677 -12.745 1.00 87.94 84 ARG A CA 1
ATOM 669 C C . ARG A 1 84 ? 5.418 -11.489 -13.913 1.00 87.94 84 ARG A C 1
ATOM 671 O O . ARG A 1 84 ? 4.325 -11.197 -14.401 1.00 87.94 84 ARG A O 1
ATOM 678 N N . LYS A 1 85 ? 6.124 -12.552 -14.311 1.00 87.00 85 LYS A N 1
ATOM 679 C CA . LYS A 1 85 ? 5.665 -13.492 -15.343 1.00 87.00 85 LYS A CA 1
ATOM 680 C C . LYS A 1 85 ? 4.294 -14.068 -15.006 1.00 87.00 85 LYS A C 1
ATOM 682 O O . LYS A 1 85 ? 3.379 -14.005 -15.825 1.00 87.00 85 LYS A O 1
ATOM 687 N N . ARG A 1 86 ? 4.131 -14.603 -13.791 1.00 88.25 86 ARG A N 1
ATOM 688 C CA . ARG A 1 86 ? 2.856 -15.171 -13.324 1.00 88.25 86 ARG A CA 1
ATOM 689 C C . ARG A 1 86 ? 1.740 -14.137 -13.328 1.00 88.25 86 ARG A C 1
ATOM 691 O O . ARG A 1 86 ? 0.654 -14.436 -13.812 1.00 88.25 86 ARG A O 1
ATOM 698 N N . ALA A 1 87 ? 2.009 -12.924 -12.849 1.00 89.00 87 ALA A N 1
ATOM 699 C CA . ALA A 1 87 ? 1.038 -11.836 -12.829 1.00 89.00 87 ALA A CA 1
ATOM 700 C C . ALA A 1 87 ? 0.518 -11.507 -14.239 1.00 89.00 87 ALA A C 1
ATOM 702 O O . ALA A 1 87 ? -0.684 -11.335 -14.428 1.00 89.00 87 ALA A O 1
ATOM 703 N N . ARG A 1 88 ? 1.400 -11.499 -15.244 1.00 86.69 88 ARG A N 1
ATOM 704 C CA . ARG A 1 88 ? 1.040 -11.278 -16.655 1.00 86.69 88 ARG A CA 1
ATOM 705 C C . ARG A 1 88 ? 0.272 -12.444 -17.264 1.00 86.69 88 ARG A C 1
ATOM 707 O O . ARG A 1 88 ? -0.720 -12.215 -17.949 1.00 86.69 88 ARG A O 1
ATOM 714 N N . VAL A 1 89 ? 0.680 -13.683 -16.978 1.00 87.25 89 VAL A N 1
ATOM 715 C CA . VAL A 1 89 ? -0.071 -14.882 -17.390 1.00 87.25 89 VAL A CA 1
ATOM 716 C C . VAL A 1 89 ? -1.487 -14.840 -16.818 1.00 87.25 89 VAL A C 1
ATOM 718 O O . VAL A 1 89 ? -2.447 -15.004 -17.565 1.00 87.25 89 VAL A O 1
ATOM 721 N N . LEU A 1 90 ? -1.629 -14.556 -15.521 1.00 88.38 90 LEU A N 1
ATOM 722 C CA . LEU A 1 90 ? -2.928 -14.396 -14.867 1.00 88.38 90 LEU A CA 1
ATOM 723 C C . LEU A 1 90 ? -3.733 -13.258 -15.502 1.00 88.38 90 LEU A C 1
ATOM 725 O O . LEU A 1 90 ? -4.909 -13.435 -15.808 1.00 88.38 90 LEU A O 1
ATOM 729 N N . HIS A 1 91 ? -3.114 -12.102 -15.746 1.00 86.19 91 HIS A N 1
ATOM 730 C CA . HIS A 1 91 ? -3.790 -10.972 -16.381 1.00 86.19 91 HIS A CA 1
ATOM 731 C C . HIS A 1 91 ? -4.340 -11.344 -17.764 1.00 86.19 91 HIS A C 1
ATOM 733 O O . HIS A 1 91 ? -5.511 -11.096 -18.049 1.00 86.19 91 HIS A O 1
ATOM 739 N N . HIS A 1 92 ? -3.532 -12.008 -18.589 1.00 84.06 92 HIS A N 1
ATOM 740 C CA . HIS A 1 92 ? -3.948 -12.495 -19.899 1.00 84.06 92 HIS A CA 1
ATOM 741 C C . HIS A 1 92 ? -5.060 -13.552 -19.809 1.00 84.06 92 HIS A C 1
ATOM 743 O O . HIS A 1 92 ? -5.996 -13.529 -20.601 1.00 84.06 92 HIS A O 1
ATOM 749 N N . GLN A 1 93 ? -5.012 -14.460 -18.832 1.00 86.50 93 GLN A N 1
ATOM 750 C CA . GLN A 1 93 ? -6.070 -15.455 -18.626 1.00 86.50 93 GLN A CA 1
ATOM 751 C C . GLN A 1 93 ? -7.421 -14.816 -18.277 1.00 86.50 93 GLN A C 1
ATOM 753 O O . GLN A 1 93 ? -8.452 -15.272 -18.765 1.00 86.50 93 GLN A O 1
ATOM 758 N N . TYR A 1 94 ? -7.424 -13.768 -17.448 1.00 85.38 94 TYR A N 1
ATOM 759 C CA . TYR A 1 94 ? -8.656 -13.124 -16.984 1.00 85.38 94 TYR A CA 1
ATOM 760 C C . TYR A 1 94 ? -9.237 -12.108 -17.966 1.00 85.38 94 TYR A C 1
ATOM 762 O O . TYR A 1 94 ? -10.456 -11.984 -18.059 1.00 85.38 94 TYR A O 1
ATOM 770 N N . TYR A 1 95 ? -8.386 -11.374 -18.682 1.00 82.31 95 TYR A N 1
ATOM 771 C CA . TYR A 1 95 ? -8.818 -10.282 -19.556 1.00 82.31 95 TYR A CA 1
ATOM 772 C C . TYR A 1 95 ? -8.559 -10.554 -21.042 1.00 82.31 95 TYR A C 1
ATOM 774 O O . TYR A 1 95 ? -8.896 -9.721 -21.873 1.00 82.31 95 TYR A O 1
ATOM 782 N N . GLY A 1 96 ? -8.004 -11.710 -21.412 1.00 72.19 96 GLY A N 1
ATOM 783 C CA . GLY A 1 96 ? -7.653 -12.049 -22.793 1.00 72.19 96 GLY A CA 1
ATOM 784 C C . GLY A 1 96 ? -6.496 -11.212 -23.351 1.00 72.19 96 GLY A C 1
ATOM 785 O O . GLY A 1 96 ? -5.748 -10.570 -22.616 1.00 72.19 96 GLY A O 1
ATOM 786 N N . ASN A 1 97 ? -6.385 -11.176 -24.685 1.00 59.94 97 ASN A N 1
ATOM 787 C CA . ASN A 1 97 ? -5.436 -10.356 -25.462 1.00 59.94 97 ASN A CA 1
ATOM 788 C C . ASN A 1 97 ? -5.678 -8.831 -25.354 1.00 59.94 97 ASN A C 1
ATOM 790 O O . ASN A 1 97 ? -5.295 -8.077 -26.249 1.00 59.94 97 ASN A O 1
ATOM 794 N N . TYR A 1 98 ? -6.345 -8.343 -24.305 1.00 48.34 98 TYR A N 1
ATOM 795 C CA . TYR A 1 98 ? -6.483 -6.907 -24.091 1.00 48.34 98 TYR A CA 1
ATOM 796 C C . TYR A 1 98 ? -5.106 -6.292 -23.847 1.00 48.34 98 TYR A C 1
ATOM 798 O O . TYR A 1 98 ? -4.572 -6.431 -22.755 1.00 48.34 98 TYR A O 1
ATOM 806 N N . ALA A 1 99 ? -4.583 -5.633 -24.887 1.00 45.78 99 ALA A N 1
ATOM 807 C CA . ALA A 1 99 ? -3.698 -4.464 -24.973 1.00 45.78 99 ALA A CA 1
ATOM 808 C C . ALA A 1 99 ? -2.857 -4.035 -23.747 1.00 45.78 99 ALA A C 1
ATOM 810 O O . ALA A 1 99 ? -2.597 -2.839 -23.574 1.00 45.78 99 ALA A O 1
ATOM 811 N N . THR A 1 100 ? -2.392 -4.953 -22.906 1.00 52.78 100 THR A N 1
ATOM 812 C CA . THR A 1 100 ? -1.182 -4.715 -22.131 1.00 52.78 100 THR A CA 1
ATOM 813 C C . THR A 1 100 ? -0.041 -4.733 -23.127 1.00 52.78 100 THR A C 1
ATOM 815 O O . THR A 1 100 ? 0.011 -5.586 -24.012 1.00 52.78 100 THR A O 1
ATOM 818 N N . ALA A 1 101 ? 0.863 -3.768 -23.005 1.00 53.47 101 ALA A N 1
ATOM 819 C CA . ALA A 1 101 ? 2.123 -3.763 -23.741 1.00 53.47 101 ALA A CA 1
ATOM 820 C C . ALA A 1 101 ? 2.880 -5.098 -23.668 1.00 53.47 101 ALA A C 1
ATOM 822 O O . ALA A 1 101 ? 3.703 -5.419 -24.518 1.00 53.47 101 ALA A O 1
ATOM 823 N N . ASP A 1 102 ? 2.616 -5.822 -22.588 1.00 63.22 102 ASP A N 1
ATOM 824 C CA . ASP A 1 102 ? 3.469 -6.839 -22.037 1.00 63.22 102 ASP A CA 1
ATOM 825 C C . ASP A 1 102 ? 2.939 -8.242 -22.322 1.00 63.22 102 ASP A C 1
ATOM 827 O O . ASP A 1 102 ? 1.857 -8.621 -21.863 1.00 63.22 102 ASP A O 1
ATOM 831 N N . GLN A 1 103 ? 3.740 -9.031 -23.038 1.00 71.75 103 GLN A N 1
ATOM 832 C CA . GLN A 1 103 ? 3.623 -10.482 -23.042 1.00 71.75 103 GLN A CA 1
ATOM 833 C C . GLN A 1 103 ? 4.223 -11.043 -21.747 1.00 71.75 103 GLN A C 1
ATOM 835 O O . GLN A 1 103 ? 4.990 -10.379 -21.042 1.00 71.75 103 GLN A O 1
ATOM 840 N N . ALA A 1 104 ? 3.863 -12.281 -21.402 1.00 72.75 104 ALA A N 1
ATOM 841 C CA . ALA A 1 104 ? 4.338 -12.923 -20.175 1.00 72.75 104 ALA A CA 1
ATOM 842 C C . ALA A 1 104 ? 5.875 -12.967 -20.077 1.00 72.75 104 ALA A C 1
ATOM 844 O O . ALA A 1 104 ? 6.422 -12.919 -18.980 1.00 72.75 104 ALA A O 1
ATOM 845 N N . ASP A 1 105 ? 6.551 -13.030 -21.217 1.00 73.31 105 ASP A N 1
ATOM 846 C CA . ASP A 1 105 ? 7.996 -13.096 -21.403 1.00 73.31 105 ASP A CA 1
ATOM 847 C C . ASP A 1 105 ? 8.643 -11.750 -21.773 1.00 73.31 105 ASP A C 1
ATOM 849 O O . ASP A 1 105 ? 9.852 -11.717 -22.003 1.00 73.31 105 ASP A O 1
ATOM 853 N N . THR A 1 106 ? 7.897 -10.632 -21.784 1.00 78.19 106 THR A N 1
ATOM 854 C CA . THR A 1 106 ? 8.502 -9.312 -22.020 1.00 78.19 106 THR A CA 1
ATOM 855 C C . THR A 1 106 ? 9.596 -9.052 -20.964 1.00 78.19 106 THR A C 1
ATOM 857 O O . THR A 1 106 ? 9.304 -9.088 -19.762 1.00 78.19 106 THR A O 1
ATOM 860 N N . PRO A 1 107 ? 10.842 -8.752 -21.370 1.00 80.81 107 PRO A N 1
ATOM 861 C CA . PRO A 1 107 ? 11.962 -8.588 -20.445 1.00 80.81 107 PRO A CA 1
ATOM 862 C C . PRO A 1 107 ? 11.823 -7.343 -19.553 1.00 80.81 107 PRO A C 1
ATOM 864 O O . PRO A 1 107 ? 10.889 -6.541 -19.666 1.00 80.81 107 PRO A O 1
ATOM 867 N N . ILE A 1 108 ? 12.750 -7.168 -18.612 1.00 86.06 108 ILE A N 1
ATOM 868 C CA . ILE A 1 108 ? 12.817 -5.958 -17.786 1.00 86.06 108 ILE A CA 1
ATOM 869 C C . ILE A 1 108 ? 13.625 -4.904 -18.542 1.00 86.06 108 ILE A C 1
ATOM 871 O O . ILE A 1 108 ? 14.850 -4.982 -18.658 1.00 86.06 108 ILE A O 1
ATOM 875 N N . PHE A 1 109 ? 12.937 -3.891 -19.058 1.00 86.94 109 PHE A N 1
ATOM 876 C CA . PHE A 1 109 ? 13.599 -2.753 -19.680 1.00 86.94 109 PHE A CA 1
ATOM 877 C C . PHE A 1 109 ? 14.239 -1.869 -18.616 1.00 86.94 109 PHE A C 1
ATOM 879 O O . PHE A 1 109 ? 13.585 -1.482 -17.647 1.00 86.94 109 PHE A O 1
ATOM 886 N N . THR A 1 110 ? 15.521 -1.563 -18.805 1.00 88.12 110 THR A N 1
ATOM 887 C CA . THR A 1 110 ? 16.350 -0.863 -17.825 1.00 88.12 110 THR A CA 1
ATOM 888 C C . THR A 1 110 ? 17.033 0.336 -18.452 1.00 88.12 110 THR A C 1
ATOM 890 O O . THR A 1 110 ? 17.819 0.202 -19.386 1.00 88.12 110 THR A O 1
ATOM 893 N N . TYR A 1 111 ? 16.786 1.514 -17.896 1.00 85.44 111 TYR A N 1
ATOM 894 C CA . TYR A 1 111 ? 17.513 2.727 -18.229 1.00 85.44 111 TYR A CA 1
ATOM 895 C C . TYR A 1 111 ? 18.544 3.039 -17.140 1.00 85.44 111 TYR A C 1
ATOM 897 O O . TYR A 1 111 ? 18.205 3.256 -15.970 1.00 85.44 111 TYR A O 1
ATOM 905 N N . LEU A 1 112 ? 19.811 3.083 -17.546 1.00 80.12 112 LEU A N 1
ATOM 906 C CA . LEU A 1 112 ? 20.934 3.521 -16.724 1.00 80.12 112 LEU A CA 1
ATOM 907 C C . LEU A 1 112 ? 21.345 4.923 -17.157 1.00 80.12 112 LEU A C 1
ATOM 909 O O . LEU A 1 112 ? 22.142 5.094 -18.071 1.00 80.12 112 LEU A O 1
ATOM 913 N N . GLY A 1 113 ? 20.806 5.940 -16.496 1.00 71.00 113 GLY A N 1
ATOM 914 C CA . GLY A 1 113 ? 21.171 7.317 -16.797 1.00 71.00 113 GLY A CA 1
ATOM 915 C C . GLY A 1 113 ? 20.771 8.289 -15.701 1.00 71.00 113 GLY A C 1
ATOM 916 O O . GLY A 1 113 ? 20.482 7.901 -14.567 1.00 71.00 113 GLY A O 1
ATOM 917 N N . GLU A 1 114 ? 20.797 9.585 -16.010 1.00 67.00 114 GLU A N 1
ATOM 918 C CA . GLU A 1 114 ? 20.428 10.610 -15.034 1.00 67.00 114 GLU A CA 1
ATOM 919 C C . GLU A 1 114 ? 18.971 10.462 -14.561 1.00 67.00 114 GLU A C 1
ATOM 921 O O . GLU A 1 114 ? 18.114 9.928 -15.265 1.00 67.00 114 GLU A O 1
ATOM 926 N N . LYS A 1 115 ? 18.680 10.972 -13.355 1.00 63.03 115 LYS A N 1
ATOM 927 C CA . LYS A 1 115 ? 17.323 10.997 -12.789 1.00 63.03 115 LYS A CA 1
ATOM 928 C C . LYS A 1 115 ? 16.336 11.588 -13.806 1.00 63.03 115 LYS A C 1
ATOM 930 O O . LYS A 1 115 ? 16.424 12.775 -14.106 1.00 63.03 115 LYS A O 1
ATOM 935 N N . MET A 1 116 ? 15.337 10.812 -14.231 1.00 62.41 116 MET A N 1
ATOM 936 C CA . MET A 1 116 ? 14.188 11.303 -15.014 1.00 62.41 116 MET A CA 1
ATOM 937 C C . MET A 1 116 ? 13.162 12.022 -14.112 1.00 62.41 116 MET A C 1
ATOM 939 O O . MET A 1 116 ? 11.967 11.758 -14.184 1.00 62.41 116 MET A O 1
ATOM 943 N N . GLY A 1 117 ? 13.649 12.873 -13.197 1.00 55.19 117 GLY A N 1
ATOM 944 C CA . GLY A 1 117 ? 12.859 13.538 -12.151 1.00 55.19 117 GLY A CA 1
ATOM 945 C C . GLY A 1 117 ? 12.487 12.656 -10.944 1.00 55.19 117 GLY A C 1
ATOM 946 O O . GLY A 1 117 ? 11.611 13.012 -10.160 1.00 55.19 117 GLY A O 1
ATOM 947 N N . LEU A 1 118 ? 13.172 11.520 -10.759 1.00 55.19 118 LEU A N 1
ATOM 948 C CA . LEU A 1 118 ? 12.939 10.571 -9.659 1.00 55.19 118 LEU A CA 1
ATOM 949 C C . LEU A 1 118 ? 13.996 10.672 -8.547 1.00 55.19 118 LEU A C 1
ATOM 951 O O . LEU A 1 118 ? 15.150 11.037 -8.775 1.00 55.19 118 LEU A O 1
ATOM 955 N N . GLY A 1 119 ? 13.599 10.345 -7.314 1.00 57.12 119 GLY A N 1
ATOM 956 C CA . GLY A 1 119 ? 14.410 10.463 -6.096 1.00 57.12 119 GLY A CA 1
ATOM 957 C C . GLY A 1 119 ? 15.578 9.474 -5.966 1.00 57.12 119 GLY A C 1
ATOM 958 O O . GLY A 1 119 ? 16.461 9.714 -5.144 1.00 57.12 119 GLY A O 1
ATOM 959 N N . GLY A 1 120 ? 15.663 8.450 -6.816 1.00 69.44 120 GLY A N 1
ATOM 960 C CA . GLY A 1 120 ? 16.637 7.354 -6.778 1.00 69.44 120 GLY A CA 1
ATOM 961 C C . GLY A 1 120 ? 16.233 6.255 -7.772 1.00 69.44 120 GLY A C 1
ATOM 962 O O . GLY A 1 120 ? 15.468 6.565 -8.691 1.00 69.44 120 GLY A O 1
ATOM 963 N N . PRO A 1 121 ? 16.737 5.016 -7.610 1.00 76.06 121 PRO A N 1
ATOM 964 C CA . PRO A 1 121 ? 16.201 3.825 -8.274 1.00 76.06 121 PRO A CA 1
ATOM 965 C C . PRO A 1 121 ? 14.686 3.780 -8.150 1.00 76.06 121 PRO A C 1
ATOM 967 O O . PRO A 1 121 ? 14.158 4.066 -7.080 1.00 76.06 121 PRO A O 1
ATOM 970 N N . ALA A 1 122 ? 14.015 3.534 -9.268 1.00 80.50 122 ALA A N 1
ATOM 971 C CA . ALA A 1 122 ? 12.570 3.635 -9.353 1.00 80.50 122 ALA A CA 1
ATOM 972 C C . ALA A 1 122 ? 12.038 2.818 -10.528 1.00 80.50 122 ALA A C 1
ATOM 974 O O . ALA A 1 122 ? 12.706 2.713 -11.562 1.00 80.50 122 ALA A O 1
ATOM 975 N N . VAL A 1 123 ? 10.803 2.331 -10.422 1.00 79.25 123 VAL A N 1
ATOM 976 C CA . VAL A 1 123 ? 10.042 1.897 -11.599 1.00 79.25 123 VAL A CA 1
ATOM 977 C C . VAL A 1 123 ? 9.029 2.951 -12.032 1.00 79.25 123 VAL A C 1
ATOM 979 O O . VAL A 1 123 ? 8.148 3.397 -11.293 1.00 79.25 123 VAL A O 1
ATOM 982 N N . ALA A 1 124 ? 9.148 3.340 -13.295 1.00 74.94 124 ALA A N 1
ATOM 983 C CA . ALA A 1 124 ? 8.208 4.214 -13.958 1.00 74.94 124 ALA A CA 1
ATOM 984 C C . ALA A 1 124 ? 7.086 3.367 -14.579 1.00 74.94 124 ALA A C 1
ATOM 986 O O . ALA A 1 124 ? 7.211 2.860 -15.691 1.00 74.94 124 ALA A O 1
ATOM 987 N N . SER A 1 125 ? 5.995 3.190 -13.832 1.00 68.25 125 SER A N 1
ATOM 988 C CA . SER A 1 125 ? 4.788 2.484 -14.289 1.00 68.25 125 SER A CA 1
ATOM 989 C C . SER A 1 125 ? 3.850 3.399 -15.086 1.00 68.25 125 SER A C 1
ATOM 991 O O . SER A 1 125 ? 3.719 4.587 -14.769 1.00 68.25 125 SER A O 1
ATOM 993 N N . GLY A 1 126 ? 3.169 2.839 -16.088 1.00 63.56 126 GLY A N 1
ATOM 994 C CA . GLY A 1 126 ? 2.288 3.555 -17.019 1.00 63.56 126 GLY A CA 1
ATOM 995 C C . GLY A 1 126 ? 3.025 4.222 -18.186 1.00 63.56 126 GLY A C 1
ATOM 996 O O . GLY A 1 126 ? 2.429 5.007 -18.922 1.00 63.56 126 GLY A O 1
ATOM 997 N N . PHE A 1 127 ? 4.316 3.930 -18.353 1.00 65.88 127 PHE A N 1
ATOM 998 C CA . PHE A 1 127 ? 5.131 4.427 -19.454 1.00 65.88 127 PHE A CA 1
ATOM 999 C C . PHE A 1 127 ? 4.989 3.434 -20.596 1.00 65.88 127 PHE A C 1
ATOM 1001 O O . PHE A 1 127 ? 5.624 2.393 -20.560 1.00 65.88 127 PHE A O 1
ATOM 1008 N N . ARG A 1 128 ? 4.150 3.731 -21.593 1.00 74.56 128 ARG A N 1
ATOM 1009 C CA . ARG A 1 128 ? 4.080 2.900 -22.801 1.00 74.56 128 ARG A CA 1
ATOM 1010 C C . ARG A 1 128 ? 5.373 3.097 -23.579 1.00 74.56 128 ARG A C 1
ATOM 1012 O O . ARG A 1 128 ? 5.554 4.141 -24.202 1.00 74.56 128 ARG A O 1
ATOM 1019 N N . ILE A 1 129 ? 6.282 2.142 -23.479 1.00 78.94 129 ILE A N 1
ATOM 1020 C CA . ILE A 1 129 ? 7.620 2.201 -24.076 1.00 78.94 129 ILE A CA 1
ATOM 1021 C C . ILE A 1 129 ? 7.612 1.410 -25.369 1.00 78.94 129 ILE A C 1
ATOM 1023 O O . ILE A 1 129 ? 7.020 0.341 -25.401 1.00 78.94 129 ILE A O 1
ATOM 1027 N N . LEU A 1 130 ? 8.298 1.899 -26.395 1.00 83.81 130 LEU A N 1
ATOM 1028 C CA . LEU A 1 130 ? 8.607 1.148 -27.604 1.00 83.81 130 LEU A CA 1
ATOM 1029 C C . LEU A 1 130 ? 10.120 1.082 -27.782 1.00 83.81 130 LEU A C 1
ATOM 1031 O O . LEU A 1 130 ? 10.792 2.113 -27.782 1.00 83.81 130 LEU A O 1
ATOM 1035 N N . ILE A 1 131 ? 10.640 -0.129 -27.967 1.00 86.38 131 ILE A N 1
ATOM 1036 C CA . ILE A 1 131 ? 12.018 -0.341 -28.414 1.00 86.38 131 ILE A CA 1
ATOM 1037 C C . ILE A 1 131 ? 11.997 -0.535 -29.926 1.00 86.38 131 ILE A C 1
ATOM 1039 O O . ILE A 1 131 ? 11.486 -1.549 -30.403 1.00 86.38 131 ILE A O 1
ATOM 1043 N N . ASN A 1 132 ? 12.560 0.414 -30.674 1.00 73.44 132 ASN A N 1
ATOM 1044 C CA . ASN A 1 132 ? 12.429 0.448 -32.136 1.00 73.44 132 ASN A CA 1
ATOM 1045 C C . ASN A 1 132 ? 12.983 -0.790 -32.850 1.00 73.44 132 ASN A C 1
ATOM 1047 O O . ASN A 1 132 ? 12.369 -1.250 -33.808 1.00 73.44 132 ASN A O 1
ATOM 1051 N N . ASP A 1 133 ? 14.079 -1.367 -32.355 1.00 65.12 133 ASP A N 1
ATOM 1052 C CA . ASP A 1 133 ? 14.743 -2.497 -33.021 1.00 65.12 133 ASP A CA 1
ATOM 1053 C C . ASP A 1 133 ? 13.916 -3.792 -32.998 1.00 65.12 133 ASP A C 1
ATOM 1055 O O . ASP A 1 133 ? 14.048 -4.624 -33.890 1.00 65.12 133 ASP A O 1
ATOM 1059 N N . ASN A 1 134 ? 13.040 -3.955 -31.999 1.00 60.66 134 ASN A N 1
ATOM 1060 C CA . ASN A 1 134 ? 12.270 -5.186 -31.778 1.00 60.66 134 ASN A CA 1
ATOM 1061 C C . ASN A 1 134 ? 10.753 -4.952 -31.695 1.00 60.66 134 ASN A C 1
ATOM 1063 O O . ASN A 1 134 ? 10.016 -5.885 -31.374 1.00 60.66 134 ASN A O 1
ATOM 1067 N N . GLN A 1 135 ? 10.297 -3.707 -31.876 1.00 68.31 135 GLN A N 1
ATOM 1068 C CA . GLN A 1 135 ? 8.922 -3.252 -31.622 1.00 68.31 135 GLN A CA 1
ATOM 1069 C C . GLN A 1 135 ? 8.326 -3.789 -30.307 1.00 68.31 135 GLN A C 1
ATOM 1071 O O . GLN A 1 135 ? 7.127 -4.027 -30.190 1.00 68.31 135 GLN A O 1
ATOM 1076 N N . SER A 1 136 ? 9.174 -4.016 -29.301 1.00 72.50 136 SER A N 1
ATOM 1077 C CA . SER A 1 136 ? 8.744 -4.572 -28.021 1.00 72.50 136 SER A CA 1
ATOM 1078 C C . SER A 1 136 ? 8.186 -3.458 -27.148 1.00 72.50 136 SER A C 1
ATOM 1080 O O . SER A 1 136 ? 8.793 -2.384 -27.059 1.00 72.50 136 SER A O 1
ATOM 1082 N N . ARG A 1 137 ? 7.052 -3.726 -26.493 1.00 74.06 137 ARG A N 1
ATOM 1083 C CA . ARG A 1 137 ? 6.371 -2.773 -25.618 1.00 74.06 137 ARG A CA 1
ATOM 1084 C C . ARG A 1 137 ? 6.475 -3.213 -24.159 1.00 74.06 137 ARG A C 1
ATOM 1086 O O . ARG A 1 137 ? 6.491 -4.404 -23.873 1.00 74.06 137 ARG A O 1
ATOM 1093 N N . SER A 1 138 ? 6.559 -2.243 -23.255 1.00 75.75 138 SER A N 1
ATOM 1094 C CA . SER A 1 138 ? 6.370 -2.445 -21.813 1.00 75.75 138 SER A CA 1
ATOM 1095 C C . SER A 1 138 ? 5.607 -1.264 -21.238 1.00 75.75 138 SER A C 1
ATOM 1097 O O . SER A 1 138 ? 5.772 -0.150 -21.738 1.00 75.75 138 SER A O 1
ATOM 1099 N N . ASP A 1 139 ? 4.773 -1.494 -20.223 1.00 73.19 139 ASP A N 1
ATOM 1100 C CA . ASP A 1 139 ? 4.120 -0.433 -19.444 1.00 73.19 139 ASP A CA 1
ATOM 1101 C C . ASP A 1 139 ? 4.927 -0.061 -18.177 1.00 73.19 139 ASP A C 1
ATOM 1103 O O . ASP A 1 139 ? 4.538 0.837 -17.419 1.00 73.19 139 ASP A O 1
ATOM 1107 N N . SER A 1 140 ? 6.076 -0.708 -17.954 1.00 77.19 140 SER A N 1
ATOM 1108 C CA . SER A 1 140 ? 7.009 -0.428 -16.858 1.00 77.19 140 SER A CA 1
ATOM 1109 C C . SER A 1 140 ? 8.459 -0.255 -17.343 1.00 77.19 140 SER A C 1
ATOM 1111 O O . SER A 1 140 ? 8.962 -1.029 -18.162 1.00 77.19 140 SER A O 1
ATOM 1113 N N . LEU A 1 141 ? 9.144 0.774 -16.825 1.00 84.00 141 LEU A N 1
ATOM 1114 C CA . LEU A 1 141 ? 10.580 1.027 -17.024 1.00 84.00 141 LEU A CA 1
ATOM 1115 C C . LEU A 1 141 ? 11.308 0.996 -15.686 1.00 84.00 141 LEU A C 1
ATOM 1117 O O . LEU A 1 141 ? 11.005 1.808 -14.811 1.00 84.00 141 LEU A O 1
ATOM 1121 N N . LEU A 1 142 ? 12.317 0.138 -15.553 1.00 86.88 142 LEU A N 1
ATOM 1122 C CA . LEU A 1 142 ? 13.263 0.234 -14.452 1.00 86.88 142 LEU A CA 1
ATOM 1123 C C . LEU A 1 142 ? 14.262 1.357 -14.742 1.00 86.88 142 LEU A C 1
ATOM 1125 O O . LEU A 1 142 ? 14.972 1.334 -15.744 1.00 86.88 142 LEU A O 1
ATOM 1129 N N . ILE A 1 143 ? 14.339 2.335 -13.850 1.00 85.38 143 ILE A N 1
ATOM 1130 C CA . ILE A 1 143 ? 15.290 3.439 -13.930 1.00 85.38 143 ILE A CA 1
ATOM 1131 C C . ILE A 1 143 ? 16.254 3.277 -12.764 1.00 85.38 143 ILE A C 1
ATOM 1133 O O . ILE A 1 143 ? 15.849 3.279 -11.601 1.00 85.38 143 ILE A O 1
ATOM 1137 N N . LEU A 1 144 ? 17.544 3.172 -13.070 1.00 84.62 144 LEU A N 1
ATOM 1138 C CA . LEU A 1 144 ? 18.602 3.023 -12.074 1.00 84.62 144 LEU A CA 1
ATOM 1139 C C . LEU A 1 144 ? 19.518 4.260 -12.071 1.00 84.62 144 LEU A C 1
ATOM 1141 O O . LEU A 1 144 ? 20.673 4.175 -12.489 1.00 84.62 144 LEU A O 1
ATOM 1145 N N . PRO A 1 145 ? 19.038 5.439 -11.629 1.00 79.00 145 PRO A N 1
ATOM 1146 C CA . PRO A 1 145 ? 19.874 6.615 -11.541 1.00 79.00 145 PRO A CA 1
ATOM 1147 C C . PRO A 1 145 ? 20.678 6.611 -10.232 1.00 79.00 145 PRO A C 1
ATOM 1149 O O . PRO A 1 145 ? 20.224 6.085 -9.207 1.00 79.00 145 PRO A O 1
ATOM 1152 N N . PRO A 1 146 ? 21.838 7.285 -10.198 1.00 73.00 146 PRO A N 1
ATOM 1153 C CA . PRO A 1 146 ? 22.524 7.549 -8.944 1.00 73.00 146 PRO A CA 1
ATOM 1154 C C . PRO A 1 146 ? 21.645 8.397 -8.011 1.00 73.00 146 PRO A C 1
ATOM 1156 O O . PRO A 1 146 ? 20.965 9.349 -8.421 1.00 73.00 146 PRO A O 1
ATOM 1159 N N . MET A 1 147 ? 21.686 8.094 -6.718 1.00 73.38 147 MET A N 1
ATOM 1160 C CA . MET A 1 147 ? 20.928 8.817 -5.706 1.00 73.38 147 MET A CA 1
ATOM 1161 C C . MET A 1 147 ? 21.734 10.025 -5.219 1.00 73.38 147 MET A C 1
ATOM 1163 O O . MET A 1 147 ? 22.671 9.911 -4.429 1.00 73.38 147 MET A O 1
ATOM 1167 N N . LYS A 1 148 ? 21.366 11.209 -5.721 1.00 70.50 148 LYS A N 1
ATOM 1168 C CA . LYS A 1 148 ? 21.917 12.494 -5.267 1.00 70.50 148 LYS A CA 1
ATOM 1169 C C . LYS A 1 148 ? 21.414 12.816 -3.857 1.00 70.50 148 LYS A C 1
ATOM 1171 O O . LYS A 1 148 ? 20.204 12.907 -3.656 1.00 70.50 148 LYS A O 1
ATOM 1176 N N . LEU A 1 149 ? 22.339 13.007 -2.925 1.00 65.88 149 LEU A N 1
ATOM 1177 C CA . LEU A 1 149 ? 22.112 13.452 -1.554 1.00 65.88 149 LEU A CA 1
ATOM 1178 C C . LEU A 1 149 ? 22.645 14.884 -1.379 1.00 65.88 149 LEU A C 1
ATOM 1180 O O . LEU A 1 149 ? 23.421 15.362 -2.204 1.00 65.88 149 LEU A O 1
ATOM 1184 N N . LYS A 1 150 ? 22.264 15.557 -0.283 1.00 64.94 150 LYS A N 1
ATOM 1185 C CA . LYS A 1 150 ? 22.704 16.934 0.018 1.00 64.94 150 LYS A CA 1
ATOM 1186 C C . LYS A 1 150 ? 24.234 17.093 -0.005 1.00 64.94 150 LYS A C 1
ATOM 1188 O O . LYS A 1 150 ? 24.726 18.117 -0.458 1.00 64.94 150 LYS A O 1
ATOM 1193 N N . GLU A 1 151 ? 24.963 16.072 0.447 1.00 65.25 151 GLU A N 1
ATOM 1194 C CA . GLU A 1 151 ? 26.428 16.084 0.585 1.00 65.25 151 GLU A CA 1
ATOM 1195 C C . GLU A 1 151 ? 27.085 14.851 -0.067 1.00 65.25 151 GLU A C 1
ATOM 1197 O O . GLU A 1 151 ? 28.040 14.276 0.454 1.00 65.25 151 GLU A O 1
ATOM 1202 N N . GLY A 1 152 ? 26.563 14.390 -1.210 1.00 69.75 152 GLY A N 1
ATOM 1203 C CA . GLY A 1 152 ? 27.215 13.326 -1.978 1.00 69.75 152 GLY A CA 1
ATOM 1204 C C . GLY A 1 152 ? 26.297 12.564 -2.924 1.00 69.75 152 GLY A C 1
ATOM 1205 O O . GLY A 1 152 ? 25.137 12.911 -3.126 1.00 69.75 152 GLY A O 1
ATOM 1206 N N . ILE A 1 153 ? 26.832 11.494 -3.508 1.00 74.88 153 ILE A N 1
ATOM 1207 C CA . ILE A 1 153 ? 26.108 10.605 -4.419 1.00 74.88 153 ILE A CA 1
ATOM 1208 C C . ILE A 1 153 ? 26.240 9.172 -3.906 1.00 74.88 153 ILE A C 1
ATOM 1210 O O . ILE A 1 153 ? 27.354 8.714 -3.642 1.00 74.88 153 ILE A O 1
ATOM 1214 N N . LEU A 1 154 ? 25.110 8.478 -3.758 1.00 75.06 154 LEU A N 1
ATOM 1215 C CA . LEU A 1 154 ? 25.069 7.024 -3.623 1.00 75.06 154 LEU A CA 1
ATOM 1216 C C . LEU A 1 154 ? 24.876 6.408 -5.007 1.00 75.06 154 LEU A C 1
ATOM 1218 O O . LEU A 1 154 ? 23.898 6.685 -5.705 1.00 75.06 154 LEU A O 1
ATOM 1222 N N . THR A 1 155 ? 25.850 5.611 -5.411 1.00 79.69 155 THR A N 1
ATOM 1223 C CA . THR A 1 155 ? 25.875 4.895 -6.684 1.00 79.69 155 THR A CA 1
ATOM 1224 C C . THR A 1 155 ? 25.234 3.519 -6.540 1.00 79.69 155 THR A C 1
ATOM 1226 O O . THR A 1 155 ? 25.047 3.020 -5.433 1.00 79.69 155 THR A O 1
ATOM 1229 N N . ILE A 1 156 ? 24.932 2.871 -7.666 1.00 81.38 156 ILE A N 1
ATOM 1230 C CA . ILE A 1 156 ? 24.478 1.473 -7.668 1.00 81.38 156 ILE A CA 1
ATOM 1231 C C . ILE A 1 156 ? 25.530 0.563 -7.020 1.00 81.38 156 ILE A C 1
ATOM 1233 O O . ILE A 1 156 ? 25.177 -0.315 -6.239 1.00 81.38 156 ILE A O 1
ATOM 1237 N N . GLN A 1 157 ? 26.818 0.822 -7.276 1.00 83.38 157 GLN A N 1
ATOM 1238 C CA . GLN A 1 157 ? 27.909 0.057 -6.677 1.00 83.38 157 GLN A CA 1
ATOM 1239 C C . GLN A 1 157 ? 27.899 0.151 -5.147 1.00 83.38 157 GLN A C 1
ATOM 1241 O O . GLN A 1 157 ? 28.020 -0.876 -4.489 1.00 83.38 157 GLN A O 1
ATOM 1246 N N . ASP A 1 158 ? 27.646 1.341 -4.582 1.00 80.88 158 ASP A N 1
ATOM 1247 C CA . ASP A 1 158 ? 27.505 1.501 -3.128 1.00 80.88 158 ASP A CA 1
ATOM 1248 C C . ASP A 1 158 ? 26.397 0.577 -2.566 1.00 80.88 158 ASP A C 1
ATOM 1250 O O . ASP A 1 158 ? 26.540 0.045 -1.468 1.00 80.88 158 ASP A O 1
ATOM 1254 N N . PHE A 1 159 ? 25.295 0.354 -3.299 1.00 80.88 159 PHE A N 1
ATOM 1255 C CA . PHE A 1 159 ? 24.214 -0.548 -2.872 1.00 80.88 159 PHE A CA 1
ATOM 1256 C C . PHE A 1 159 ? 24.555 -2.035 -3.033 1.00 80.88 159 PHE A C 1
ATOM 1258 O O . PHE A 1 159 ? 24.142 -2.839 -2.192 1.00 80.88 159 PHE A O 1
ATOM 1265 N N . ILE A 1 160 ? 25.296 -2.406 -4.083 1.00 84.69 160 ILE A N 1
ATOM 1266 C CA . ILE A 1 160 ? 25.787 -3.780 -4.288 1.00 84.69 160 ILE A CA 1
ATOM 1267 C C . ILE A 1 160 ? 26.765 -4.143 -3.172 1.00 84.69 160 ILE A C 1
ATOM 1269 O O . ILE A 1 160 ? 26.594 -5.157 -2.500 1.00 84.69 160 ILE A O 1
ATOM 1273 N N . ASP A 1 161 ? 27.726 -3.264 -2.894 1.00 83.19 161 ASP A N 1
ATOM 1274 C CA . ASP A 1 161 ? 28.726 -3.468 -1.847 1.00 83.19 161 ASP A CA 1
ATOM 1275 C C . ASP A 1 161 ? 28.083 -3.547 -0.444 1.00 83.19 161 ASP A C 1
ATOM 1277 O O . ASP A 1 161 ? 28.606 -4.195 0.461 1.00 83.19 161 ASP A O 1
ATOM 1281 N N . GLN A 1 162 ? 26.908 -2.930 -0.261 1.00 77.25 162 GLN A N 1
ATOM 1282 C CA . GLN A 1 162 ? 26.073 -3.035 0.946 1.00 77.25 162 GLN A CA 1
ATOM 1283 C C . GLN A 1 162 ? 25.142 -4.256 0.980 1.00 77.25 162 GLN A C 1
ATOM 1285 O O . GLN A 1 162 ? 24.314 -4.352 1.897 1.00 77.25 162 GLN A O 1
ATOM 1290 N N . LYS A 1 163 ? 25.217 -5.144 -0.021 1.00 80.88 163 LYS A N 1
ATOM 1291 C CA . LYS A 1 163 ? 24.306 -6.286 -0.215 1.00 80.88 163 LYS A CA 1
ATOM 1292 C C . LYS A 1 163 ? 22.839 -5.886 -0.069 1.00 80.88 163 LYS A C 1
ATOM 1294 O O . LYS A 1 163 ? 22.074 -6.497 0.678 1.00 80.88 163 LYS A O 1
ATOM 1299 N N . TYR A 1 164 ? 22.488 -4.769 -0.699 1.00 80.12 164 TYR A N 1
ATOM 1300 C CA . TYR A 1 164 ? 21.163 -4.164 -0.584 1.00 80.12 164 TYR A CA 1
ATOM 1301 C C . TYR A 1 164 ? 20.557 -3.779 -1.938 1.00 80.12 164 TYR A C 1
ATOM 1303 O O . TYR A 1 164 ? 19.372 -3.462 -2.014 1.00 80.12 164 TYR A O 1
ATOM 1311 N N . PHE A 1 165 ? 21.341 -3.837 -3.018 1.00 84.38 165 PHE A N 1
ATOM 1312 C CA . PHE A 1 165 ? 20.859 -3.539 -4.364 1.00 84.38 165 PHE A CA 1
ATOM 1313 C C . PHE A 1 165 ? 19.680 -4.427 -4.776 1.00 84.38 165 PHE A C 1
ATOM 1315 O O . PHE A 1 165 ? 18.642 -3.899 -5.160 1.00 84.38 165 PHE A O 1
ATOM 1322 N N . SER A 1 166 ? 19.804 -5.746 -4.629 1.00 85.81 166 SER A N 1
ATOM 1323 C CA . SER A 1 166 ? 18.765 -6.702 -5.033 1.00 85.81 166 SER A CA 1
ATOM 1324 C C . SER A 1 166 ? 17.469 -6.500 -4.254 1.00 85.81 166 SER A C 1
ATOM 1326 O O . SER A 1 166 ? 16.388 -6.457 -4.834 1.00 85.81 166 SER A O 1
ATOM 1328 N N . THR A 1 167 ? 17.577 -6.252 -2.950 1.00 81.69 167 THR A N 1
ATOM 1329 C CA . THR A 1 167 ? 16.447 -5.911 -2.082 1.00 81.69 167 THR A CA 1
ATOM 1330 C C . THR A 1 167 ? 15.706 -4.658 -2.551 1.00 81.69 167 THR A C 1
ATOM 1332 O O . THR A 1 167 ? 14.488 -4.672 -2.706 1.00 81.69 167 THR A O 1
ATOM 1335 N N . MET A 1 168 ? 16.444 -3.578 -2.819 1.00 81.44 168 MET A N 1
ATOM 1336 C CA . MET A 1 168 ? 15.877 -2.344 -3.363 1.00 81.44 168 MET A CA 1
ATOM 1337 C C . MET A 1 168 ? 15.246 -2.585 -4.738 1.00 81.44 168 MET A C 1
ATOM 1339 O O . MET A 1 168 ? 14.183 -2.049 -5.028 1.00 81.44 168 MET A O 1
ATOM 1343 N N . LEU A 1 169 ? 15.869 -3.415 -5.574 1.00 86.25 169 LEU A N 1
ATOM 1344 C CA . LEU A 1 169 ? 15.339 -3.738 -6.887 1.00 86.25 169 LEU A CA 1
ATOM 1345 C C . LEU A 1 169 ? 14.022 -4.519 -6.801 1.00 86.25 169 LEU A C 1
ATOM 1347 O O . LEU A 1 169 ? 13.128 -4.252 -7.594 1.00 86.25 169 LEU A O 1
ATOM 1351 N N . VAL A 1 170 ? 13.854 -5.424 -5.833 1.00 87.31 170 VAL A N 1
ATOM 1352 C CA . VAL A 1 170 ? 12.575 -6.125 -5.616 1.00 87.31 170 VAL A CA 1
ATOM 1353 C C . VAL A 1 170 ? 11.438 -5.171 -5.287 1.00 87.31 170 VAL A C 1
ATOM 1355 O O . VAL A 1 170 ? 10.354 -5.337 -5.845 1.00 87.31 170 VAL A O 1
ATOM 1358 N N . HIS A 1 171 ? 11.679 -4.166 -4.439 1.00 87.62 171 HIS A N 1
ATOM 1359 C CA . HIS A 1 171 ? 10.690 -3.119 -4.153 1.00 87.62 171 HIS A CA 1
ATOM 1360 C C . HIS A 1 171 ? 10.212 -2.462 -5.451 1.00 87.62 171 HIS A C 1
ATOM 1362 O O . HIS A 1 171 ? 9.019 -2.430 -5.746 1.00 87.62 171 HIS A O 1
ATOM 1368 N N . GLU A 1 172 ? 11.158 -2.005 -6.272 1.00 86.31 172 GLU A N 1
ATOM 1369 C CA . GLU A 1 172 ? 10.837 -1.318 -7.522 1.00 86.31 172 GLU A CA 1
ATOM 1370 C C . GLU A 1 172 ? 10.191 -2.248 -8.555 1.00 86.31 172 GLU A C 1
ATOM 1372 O O . GLU A 1 172 ? 9.206 -1.890 -9.199 1.00 86.31 172 GLU A O 1
ATOM 1377 N N . LEU A 1 173 ? 10.676 -3.481 -8.695 1.00 87.75 173 LEU A N 1
ATOM 1378 C CA . LEU A 1 173 ? 10.082 -4.454 -9.609 1.00 87.75 173 LEU A CA 1
ATOM 1379 C C . LEU A 1 173 ? 8.656 -4.824 -9.201 1.00 87.75 173 LEU A C 1
ATOM 1381 O O . LEU A 1 173 ? 7.843 -5.088 -10.084 1.00 87.75 173 LEU A O 1
ATOM 1385 N N . PHE A 1 174 ? 8.301 -4.765 -7.915 1.00 89.00 174 PHE A N 1
ATOM 1386 C CA . PHE A 1 174 ? 6.917 -4.957 -7.490 1.00 89.00 174 PHE A CA 1
ATOM 1387 C C . PHE A 1 174 ? 6.001 -3.794 -7.908 1.00 89.00 174 PHE A C 1
ATOM 1389 O O . PHE A 1 174 ? 4.876 -4.033 -8.354 1.00 89.00 174 PHE A O 1
ATOM 1396 N N . HIS A 1 175 ? 6.492 -2.549 -7.890 1.00 87.31 175 HIS A N 1
ATOM 1397 C CA . HIS A 1 175 ? 5.800 -1.421 -8.539 1.00 87.31 175 HIS A CA 1
ATOM 1398 C C . HIS A 1 175 ? 5.622 -1.645 -10.045 1.00 87.31 175 HIS A C 1
ATOM 1400 O O . HIS A 1 175 ? 4.600 -1.254 -10.618 1.00 87.31 175 HIS A O 1
ATOM 1406 N N . GLY A 1 176 ? 6.591 -2.306 -10.685 1.00 84.56 176 GLY A N 1
ATOM 1407 C CA . GLY A 1 176 ? 6.499 -2.771 -12.069 1.00 84.56 176 GLY A CA 1
ATOM 1408 C C . GLY A 1 176 ? 5.401 -3.805 -12.272 1.00 84.56 176 GLY A C 1
ATOM 1409 O O . GLY A 1 176 ? 4.570 -3.622 -13.154 1.00 84.56 176 GLY A O 1
ATOM 1410 N N . ILE A 1 177 ? 5.326 -4.821 -11.406 1.00 87.88 177 ILE A N 1
ATOM 1411 C CA . ILE A 1 177 ? 4.239 -5.810 -11.412 1.00 87.88 177 ILE A CA 1
ATOM 1412 C C . ILE A 1 177 ? 2.898 -5.091 -11.327 1.00 87.88 177 ILE A C 1
ATOM 1414 O O . ILE A 1 177 ? 2.078 -5.268 -12.222 1.00 87.88 177 ILE A O 1
ATOM 1418 N N . MET A 1 178 ? 2.692 -4.240 -10.314 1.00 86.81 178 MET A N 1
ATOM 1419 C CA . MET A 1 178 ? 1.460 -3.455 -10.173 1.00 86.81 178 MET A CA 1
ATOM 1420 C C . MET A 1 178 ? 1.186 -2.607 -11.420 1.00 86.81 178 MET A C 1
ATOM 1422 O O . MET A 1 178 ? 0.055 -2.579 -11.890 1.00 86.81 178 MET A O 1
ATOM 1426 N N . GLY A 1 179 ? 2.214 -1.981 -11.999 1.00 81.75 179 GLY A N 1
ATOM 1427 C CA . GLY A 1 179 ? 2.149 -1.273 -13.279 1.00 81.75 179 GLY A CA 1
ATOM 1428 C C . GLY A 1 179 ? 1.548 -2.106 -14.402 1.00 81.75 179 GLY A C 1
ATOM 1429 O O . GLY A 1 179 ? 0.555 -1.693 -15.004 1.00 81.75 179 GLY A O 1
ATOM 1430 N N . ASP A 1 180 ? 2.112 -3.290 -14.617 1.00 80.44 180 ASP A N 1
ATOM 1431 C CA . ASP A 1 180 ? 1.726 -4.213 -15.680 1.00 80.44 180 ASP A CA 1
ATOM 1432 C C . ASP A 1 180 ? 0.270 -4.686 -15.519 1.00 80.44 180 ASP A C 1
ATOM 1434 O O . ASP A 1 180 ? -0.467 -4.787 -16.498 1.00 80.44 180 ASP A O 1
ATOM 1438 N N . ILE A 1 181 ? -0.184 -4.947 -14.285 1.00 84.06 181 ILE A N 1
ATOM 1439 C CA . ILE A 1 181 ? -1.529 -5.498 -14.045 1.00 84.06 181 ILE A CA 1
ATOM 1440 C C . ILE A 1 181 ? -2.619 -4.436 -13.851 1.00 84.06 181 ILE A C 1
ATOM 1442 O O . ILE A 1 181 ? -3.785 -4.677 -14.177 1.00 84.06 181 ILE A O 1
ATOM 1446 N N . TYR A 1 182 ? -2.299 -3.259 -13.314 1.00 82.94 182 TYR A N 1
ATOM 1447 C CA . TYR A 1 182 ? -3.288 -2.202 -13.081 1.00 82.94 182 TYR A CA 1
ATOM 1448 C C . TYR A 1 182 ? -3.418 -1.275 -14.291 1.00 82.94 182 TYR A C 1
ATOM 1450 O O . TYR A 1 182 ? -4.502 -0.724 -14.512 1.00 82.94 182 TYR A O 1
ATOM 1458 N N . GLY A 1 183 ? -2.358 -1.105 -15.088 1.00 77.12 183 GLY A N 1
ATOM 1459 C CA . GLY A 1 183 ? -2.344 -0.210 -16.243 1.00 77.12 183 GLY A CA 1
ATOM 1460 C C . GLY A 1 183 ? -2.815 1.198 -15.864 1.00 77.12 183 GLY A C 1
ATOM 1461 O O . GLY A 1 183 ? -2.318 1.802 -14.912 1.00 77.12 183 GLY A O 1
ATOM 1462 N N . ASN A 1 184 ? -3.845 1.706 -16.551 1.00 76.56 184 ASN A N 1
ATOM 1463 C CA . ASN A 1 184 ? -4.418 3.033 -16.285 1.00 76.56 184 ASN A CA 1
ATOM 1464 C C . ASN A 1 184 ? -4.932 3.214 -14.841 1.00 76.56 184 ASN A C 1
ATOM 1466 O O . ASN A 1 184 ? -4.968 4.346 -14.359 1.00 76.56 184 ASN A O 1
ATOM 1470 N N . LYS A 1 185 ? -5.281 2.136 -14.120 1.00 82.88 185 LYS A N 1
ATOM 1471 C CA . LYS A 1 185 ? -5.661 2.249 -12.702 1.00 82.88 185 LYS A CA 1
ATOM 1472 C C . LYS A 1 185 ? -4.501 2.717 -11.820 1.00 82.88 185 LYS A C 1
ATOM 1474 O O . LYS A 1 185 ? -4.758 3.390 -10.830 1.00 82.88 185 LYS A O 1
ATOM 1479 N N . MET A 1 186 ? -3.238 2.468 -12.189 1.00 82.56 186 MET A N 1
ATOM 1480 C CA . MET A 1 186 ? -2.104 3.083 -11.477 1.00 82.56 186 MET A CA 1
ATOM 1481 C C . MET A 1 186 ? -2.113 4.604 -11.616 1.00 82.56 186 MET A C 1
ATOM 1483 O O . MET A 1 186 ? -1.838 5.316 -10.651 1.00 82.56 186 MET A O 1
ATOM 1487 N N . ALA A 1 187 ? -2.440 5.117 -12.805 1.00 79.31 187 ALA A N 1
ATOM 1488 C CA . ALA A 1 187 ? -2.567 6.554 -13.019 1.00 79.31 187 ALA A CA 1
ATOM 1489 C C . ALA A 1 187 ? -3.742 7.129 -12.212 1.00 79.31 187 ALA A C 1
ATOM 1491 O O . ALA A 1 187 ? -3.617 8.214 -11.652 1.00 79.31 187 ALA A O 1
ATOM 1492 N N . GLU A 1 188 ? -4.844 6.384 -12.082 1.00 84.88 188 GLU A N 1
ATOM 1493 C CA . GLU A 1 188 ? -5.968 6.763 -11.221 1.00 84.88 188 GLU A CA 1
ATOM 1494 C C . GLU A 1 188 ? -5.559 6.835 -9.744 1.00 84.88 188 GLU A C 1
ATOM 1496 O O . GLU A 1 188 ? -5.818 7.842 -9.089 1.00 84.88 188 GLU A O 1
ATOM 1501 N N . MET A 1 189 ? -4.861 5.821 -9.221 1.00 85.69 189 MET A N 1
ATOM 1502 C CA . MET A 1 189 ? -4.357 5.832 -7.840 1.00 85.69 189 MET A CA 1
ATOM 1503 C C . MET A 1 189 ? -3.459 7.043 -7.579 1.00 85.69 189 MET A C 1
ATOM 1505 O O . MET A 1 189 ? -3.611 7.723 -6.567 1.00 85.69 189 MET A O 1
ATOM 1509 N N . ARG A 1 190 ? -2.569 7.365 -8.524 1.00 81.25 190 ARG A N 1
ATOM 1510 C CA . ARG A 1 190 ? -1.714 8.559 -8.452 1.00 81.25 190 ARG A CA 1
ATOM 1511 C C . ARG A 1 190 ? -2.514 9.861 -8.532 1.00 81.25 190 ARG A C 1
ATOM 1513 O O . ARG A 1 190 ? -2.171 10.812 -7.843 1.00 81.25 190 ARG A O 1
ATOM 1520 N N . ALA A 1 191 ? -3.572 9.919 -9.341 1.00 81.81 191 ALA A N 1
ATOM 1521 C CA . ALA A 1 191 ? -4.439 11.094 -9.443 1.00 81.81 191 ALA A CA 1
ATOM 1522 C C . ALA A 1 191 ? -5.242 11.346 -8.155 1.00 81.81 191 ALA A C 1
ATOM 1524 O O . ALA A 1 191 ? -5.444 12.505 -7.776 1.00 81.81 191 ALA A O 1
ATOM 1525 N N . ARG A 1 192 ? -5.681 10.264 -7.494 1.00 85.94 192 ARG A N 1
ATOM 1526 C CA . ARG A 1 192 ? -6.416 10.283 -6.220 1.00 85.94 192 ARG A CA 1
ATOM 1527 C C . ARG A 1 192 ? -5.517 10.505 -5.002 1.00 85.94 192 ARG A C 1
ATOM 1529 O O . ARG A 1 192 ? -6.001 10.990 -3.985 1.00 85.94 192 ARG A O 1
ATOM 1536 N N . SER A 1 193 ? -4.229 10.187 -5.097 1.00 82.88 193 SER A N 1
ATOM 1537 C CA . SER A 1 193 ? -3.250 10.493 -4.054 1.00 82.88 193 SER A CA 1
ATOM 1538 C C . SER A 1 193 ? -3.076 12.011 -3.897 1.00 82.88 193 SER A C 1
ATOM 1540 O O . SER A 1 193 ? -2.979 12.765 -4.872 1.00 82.88 193 SER A O 1
ATOM 1542 N N . TYR A 1 194 ? -3.059 12.472 -2.647 1.00 65.69 194 TYR A N 1
ATOM 1543 C CA . TYR A 1 194 ? -2.848 13.879 -2.286 1.00 65.69 194 TYR A CA 1
ATOM 1544 C C . TYR A 1 194 ? -1.477 14.105 -1.632 1.00 65.69 194 TYR A C 1
ATOM 1546 O O . TYR A 1 194 ? -1.033 15.252 -1.520 1.00 65.69 194 TYR A O 1
ATOM 1554 N N . SER A 1 195 ? -0.783 13.034 -1.231 1.00 62.88 195 SER A N 1
ATOM 1555 C CA . SER A 1 195 ? 0.556 13.112 -0.656 1.00 62.88 195 SER A CA 1
ATOM 1556 C C . SER A 1 195 ? 1.590 13.535 -1.700 1.00 62.88 195 SER A C 1
ATOM 1558 O O . SER A 1 195 ? 1.740 12.934 -2.761 1.00 62.88 195 SER A O 1
ATOM 1560 N N . ARG A 1 196 ? 2.367 14.569 -1.362 1.00 54.44 196 ARG A N 1
ATOM 1561 C CA . ARG A 1 196 ? 3.547 15.004 -2.132 1.00 54.44 196 ARG A CA 1
ATOM 1562 C C . ARG A 1 196 ? 4.866 14.531 -1.517 1.00 54.44 196 ARG A C 1
ATOM 1564 O O . ARG A 1 196 ? 5.927 14.958 -1.959 1.00 54.44 196 ARG A O 1
ATOM 1571 N N . VAL A 1 197 ? 4.806 13.727 -0.453 1.00 45.25 197 VAL A N 1
ATOM 1572 C CA . VAL A 1 197 ? 5.948 13.485 0.449 1.00 45.25 197 VAL A CA 1
ATOM 1573 C C . VAL A 1 197 ? 6.680 12.165 0.148 1.00 45.25 197 VAL A C 1
ATOM 1575 O O . VAL A 1 197 ? 7.778 11.953 0.667 1.00 45.25 197 VAL A O 1
ATOM 1578 N N . GLY A 1 198 ? 6.129 11.315 -0.732 1.00 53.41 198 GLY A N 1
ATOM 1579 C CA . GLY A 1 198 ? 6.729 10.030 -1.128 1.00 53.41 198 GLY A CA 1
ATOM 1580 C C . GLY A 1 198 ? 7.094 9.141 0.072 1.00 53.41 198 GLY A C 1
ATOM 1581 O O . GLY A 1 198 ? 6.451 9.245 1.112 1.00 53.41 198 GLY A O 1
ATOM 1582 N N . HIS A 1 199 ? 8.188 8.369 -0.059 1.00 48.34 199 HIS A N 1
ATOM 1583 C CA . HIS A 1 199 ? 8.719 7.341 0.871 1.00 48.34 199 HIS A CA 1
ATOM 1584 C C . HIS A 1 199 ? 9.139 7.807 2.288 1.00 48.34 199 HIS A C 1
ATOM 1586 O O . HIS A 1 199 ? 10.031 7.233 2.927 1.00 48.34 199 HIS A O 1
ATOM 1592 N N . SER A 1 200 ? 8.586 8.898 2.808 1.00 48.19 200 SER A N 1
ATOM 1593 C CA . SER A 1 200 ? 8.883 9.372 4.159 1.00 48.19 200 SER A CA 1
ATOM 1594 C C . SER A 1 200 ? 8.051 8.590 5.187 1.00 48.19 200 SER A C 1
ATOM 1596 O O . SER A 1 200 ? 7.134 9.141 5.790 1.00 48.19 200 SER A O 1
ATOM 1598 N N . ALA A 1 201 ? 8.420 7.322 5.416 1.00 45.50 201 ALA A N 1
ATOM 1599 C CA . ALA A 1 201 ? 7.741 6.276 6.210 1.00 45.50 201 ALA A CA 1
ATOM 1600 C C . ALA A 1 201 ? 7.467 6.567 7.717 1.00 45.50 201 ALA A C 1
ATOM 1602 O O . ALA A 1 201 ? 7.215 5.664 8.518 1.00 45.50 201 ALA A O 1
ATOM 1603 N N . GLU A 1 202 ? 7.543 7.824 8.154 1.00 48.12 202 GLU A N 1
ATOM 1604 C CA . GLU A 1 202 ? 7.175 8.271 9.507 1.00 48.12 202 GLU A CA 1
ATOM 1605 C C . GLU A 1 202 ? 5.939 9.179 9.526 1.00 48.12 202 GLU A C 1
ATOM 1607 O O . GLU A 1 202 ? 5.518 9.585 10.605 1.00 48.12 202 GLU A O 1
ATOM 1612 N N . LYS A 1 203 ? 5.350 9.499 8.367 1.00 59.97 203 LYS A N 1
ATOM 1613 C CA . LYS A 1 203 ? 4.177 10.373 8.275 1.00 59.97 203 LYS A CA 1
ATOM 1614 C C . LYS A 1 203 ? 3.003 9.654 7.623 1.00 59.97 203 LYS A C 1
ATOM 1616 O O . LYS A 1 203 ? 3.187 8.892 6.678 1.00 59.97 203 LYS A O 1
ATOM 1621 N N . ILE A 1 204 ? 1.809 9.950 8.128 1.00 63.34 204 ILE A N 1
ATOM 1622 C CA . ILE A 1 204 ? 0.539 9.652 7.468 1.00 63.34 204 ILE A CA 1
ATOM 1623 C C . ILE A 1 204 ? 0.607 10.240 6.053 1.00 63.34 204 ILE A C 1
ATOM 1625 O O . ILE A 1 204 ? 0.939 11.416 5.880 1.00 63.34 204 ILE A O 1
ATOM 1629 N N . THR A 1 205 ? 0.354 9.399 5.055 1.00 72.31 205 THR A N 1
ATOM 1630 C CA . THR A 1 205 ? 0.321 9.770 3.638 1.00 72.31 205 THR A CA 1
ATOM 1631 C C . THR A 1 205 ? -1.132 9.929 3.193 1.00 72.31 205 THR A C 1
ATOM 1633 O O . THR A 1 205 ? -1.808 10.862 3.612 1.00 72.31 205 THR A O 1
ATOM 1636 N N . ASP A 1 206 ? -1.624 9.018 2.366 1.00 83.00 206 ASP A N 1
ATOM 1637 C CA . ASP A 1 206 ? -3.015 8.873 1.958 1.00 83.00 206 ASP A CA 1
ATOM 1638 C C . ASP A 1 206 ? -3.259 7.385 1.626 1.00 83.00 206 ASP A C 1
ATOM 1640 O O . ASP A 1 206 ? -2.291 6.637 1.449 1.00 83.00 206 ASP A O 1
ATOM 1644 N N . PRO A 1 207 ? -4.514 6.911 1.545 1.00 86.50 207 PRO A N 1
ATOM 1645 C CA . PRO A 1 207 ? -4.788 5.477 1.438 1.00 86.50 207 PRO A CA 1
ATOM 1646 C C . PRO A 1 207 ? -4.321 4.851 0.116 1.00 86.50 207 PRO A C 1
ATOM 1648 O O . PRO A 1 207 ? -4.195 3.627 0.036 1.00 86.50 207 PRO A O 1
ATOM 1651 N N . PHE A 1 208 ? -4.080 5.655 -0.926 1.00 89.69 208 PHE A N 1
ATOM 1652 C CA . PHE A 1 208 ? -3.628 5.177 -2.232 1.00 89.69 208 PHE A CA 1
ATOM 1653 C C . PHE A 1 208 ? -2.110 5.002 -2.237 1.00 89.69 208 PHE A C 1
ATOM 1655 O O . PHE A 1 208 ? -1.622 3.931 -2.601 1.00 89.69 208 PHE A O 1
ATOM 1662 N N . LEU A 1 209 ? -1.364 6.019 -1.787 1.00 84.56 209 LEU A N 1
ATOM 1663 C CA . LEU A 1 209 ? 0.095 5.938 -1.679 1.00 84.56 209 LEU A CA 1
ATOM 1664 C C . LEU A 1 209 ? 0.518 4.897 -0.637 1.00 84.56 209 LEU A C 1
ATOM 1666 O O . LEU A 1 209 ? 1.358 4.051 -0.939 1.00 84.56 209 LEU A O 1
ATOM 1670 N N . ALA A 1 210 ? -0.140 4.886 0.530 1.00 85.56 210 ALA A N 1
ATOM 1671 C CA . ALA A 1 210 ? 0.098 3.897 1.577 1.00 85.56 210 ALA A CA 1
ATOM 1672 C C . ALA A 1 210 ? -0.057 2.465 1.061 1.00 85.56 210 ALA A C 1
ATOM 1674 O O . ALA A 1 210 ? 0.725 1.587 1.417 1.00 85.56 210 ALA A O 1
ATOM 1675 N N . TYR A 1 211 ? -1.050 2.233 0.201 1.00 91.44 211 TYR A N 1
ATOM 1676 C CA . TYR A 1 211 ? -1.279 0.926 -0.389 1.00 91.44 211 TYR A CA 1
ATOM 1677 C C . TYR A 1 211 ? -0.232 0.551 -1.446 1.00 91.44 211 TYR A C 1
ATOM 1679 O O . TYR A 1 211 ? 0.284 -0.563 -1.390 1.00 91.44 211 TYR A O 1
ATOM 1687 N N . MET A 1 212 ? 0.111 1.456 -2.374 1.00 88.44 212 MET A N 1
ATOM 1688 C CA . MET A 1 212 ? 1.128 1.188 -3.406 1.00 88.44 212 MET A CA 1
ATOM 1689 C C . MET A 1 212 ? 2.494 0.892 -2.786 1.00 88.44 212 MET A C 1
ATOM 1691 O O . MET A 1 212 ? 3.071 -0.163 -3.037 1.00 88.44 212 MET A O 1
ATOM 1695 N N . GLU A 1 213 ? 2.998 1.802 -1.951 1.00 84.25 213 GLU A N 1
ATOM 1696 C CA . GLU A 1 213 ? 4.316 1.646 -1.331 1.00 84.25 213 GLU A CA 1
ATOM 1697 C C . GLU A 1 213 ? 4.308 0.531 -0.292 1.00 84.25 213 GLU A C 1
ATOM 1699 O O . GLU A 1 213 ? 5.217 -0.291 -0.278 1.00 84.25 213 GLU A O 1
ATOM 1704 N N . GLY A 1 214 ? 3.254 0.423 0.522 1.00 87.12 214 GLY A N 1
ATOM 1705 C CA . GLY A 1 214 ? 3.156 -0.633 1.523 1.00 87.12 214 GLY A CA 1
ATOM 1706 C C . GLY A 1 214 ? 3.153 -2.035 0.911 1.00 87.12 214 GLY A C 1
ATOM 1707 O O . GLY A 1 214 ? 3.809 -2.930 1.436 1.00 87.12 214 GLY A O 1
ATOM 1708 N N . MET A 1 215 ? 2.483 -2.247 -0.227 1.00 90.50 215 MET A N 1
ATOM 1709 C CA . MET A 1 215 ? 2.550 -3.528 -0.945 1.00 90.50 215 MET A CA 1
ATOM 1710 C C . MET A 1 215 ? 3.969 -3.835 -1.448 1.00 90.50 215 MET A C 1
ATOM 1712 O O . MET A 1 215 ? 4.430 -4.966 -1.289 1.00 90.50 215 MET A O 1
ATOM 1716 N N . ALA A 1 216 ? 4.669 -2.850 -2.020 1.00 88.38 216 ALA A N 1
ATOM 1717 C CA . ALA A 1 216 ? 6.047 -3.018 -2.482 1.00 88.38 216 ALA A CA 1
ATOM 1718 C C . ALA A 1 216 ? 7.016 -3.301 -1.318 1.00 88.38 216 ALA A C 1
ATOM 1720 O O . ALA A 1 216 ? 7.791 -4.257 -1.380 1.00 88.38 216 ALA A O 1
ATOM 1721 N N . GLU A 1 217 ? 6.898 -2.565 -0.208 1.00 84.12 217 GLU A N 1
ATOM 1722 C CA . GLU A 1 217 ? 7.691 -2.796 1.004 1.00 84.12 217 GLU A CA 1
ATOM 1723 C C . GLU A 1 217 ? 7.407 -4.179 1.610 1.00 84.12 217 GLU A C 1
ATOM 1725 O O . GLU A 1 217 ? 8.333 -4.879 2.017 1.00 84.12 217 GLU A O 1
ATOM 1730 N N . ALA A 1 218 ? 6.144 -4.624 1.640 1.00 87.25 218 ALA A N 1
ATOM 1731 C CA . ALA A 1 218 ? 5.780 -5.965 2.106 1.00 87.25 218 ALA A CA 1
ATOM 1732 C C . ALA A 1 218 ? 6.491 -7.068 1.319 1.00 87.25 218 ALA A C 1
ATOM 1734 O O . ALA A 1 218 ? 6.924 -8.064 1.901 1.00 87.25 218 ALA A O 1
ATOM 1735 N N . MET A 1 219 ? 6.612 -6.883 0.005 1.00 86.56 219 MET A N 1
ATOM 1736 C CA . MET A 1 219 ? 7.269 -7.826 -0.896 1.00 86.56 219 MET A CA 1
ATOM 1737 C C . MET A 1 219 ? 8.790 -7.767 -0.776 1.00 86.56 219 MET A C 1
ATOM 1739 O O . MET A 1 219 ? 9.440 -8.811 -0.815 1.00 86.56 219 MET A O 1
ATOM 1743 N N . GLU A 1 220 ? 9.357 -6.585 -0.526 1.00 84.06 220 GLU A N 1
ATOM 1744 C CA . GLU A 1 220 ? 10.758 -6.451 -0.124 1.00 84.06 220 GLU A CA 1
ATOM 1745 C C . GLU A 1 220 ? 11.038 -7.306 1.123 1.00 84.06 220 GLU A C 1
ATOM 1747 O O . GLU A 1 220 ? 11.962 -8.116 1.132 1.00 84.06 220 GLU A O 1
ATOM 1752 N N . LEU A 1 221 ? 10.214 -7.184 2.163 1.00 81.25 221 LEU A N 1
ATOM 1753 C CA . LEU A 1 221 ? 10.386 -7.912 3.427 1.00 81.25 221 LEU A CA 1
ATOM 1754 C C . LEU A 1 221 ? 10.196 -9.417 3.269 1.00 81.25 221 LEU A C 1
ATOM 1756 O O . LEU A 1 221 ? 10.962 -10.204 3.823 1.00 81.25 221 LEU A O 1
ATOM 1760 N N . ALA A 1 222 ? 9.186 -9.804 2.494 1.00 82.00 222 ALA A N 1
ATOM 1761 C CA . ALA A 1 222 ? 8.924 -11.180 2.115 1.00 82.00 222 ALA A CA 1
ATOM 1762 C C . ALA A 1 222 ? 10.158 -11.826 1.476 1.00 82.00 222 ALA A C 1
ATOM 1764 O O . ALA A 1 222 ? 10.612 -12.892 1.899 1.00 82.00 222 ALA A O 1
ATOM 1765 N N . ALA A 1 223 ? 10.731 -11.142 0.487 1.00 80.88 223 ALA A N 1
ATOM 1766 C CA . ALA A 1 223 ? 11.906 -11.611 -0.219 1.00 80.88 223 ALA A CA 1
ATOM 1767 C C . ALA A 1 223 ? 13.139 -11.646 0.698 1.00 80.88 223 ALA A C 1
ATOM 1769 O O . ALA A 1 223 ? 13.891 -12.617 0.666 1.00 80.88 223 ALA A O 1
ATOM 1770 N N . GLN A 1 224 ? 13.324 -10.655 1.575 1.00 78.50 224 GLN A N 1
ATOM 1771 C CA . GLN A 1 224 ? 14.418 -10.671 2.553 1.00 78.50 224 GLN A CA 1
ATOM 1772 C C . GLN A 1 224 ? 14.356 -11.884 3.494 1.00 78.50 224 GLN A C 1
ATOM 1774 O O . GLN A 1 224 ? 15.398 -12.451 3.816 1.00 78.50 224 GLN A O 1
ATOM 1779 N N . GLU A 1 225 ? 13.167 -12.302 3.938 1.00 80.00 225 GLU A N 1
ATOM 1780 C CA . GLU A 1 225 ? 13.018 -13.473 4.813 1.00 80.00 225 GLU A CA 1
ATOM 1781 C C . GLU A 1 225 ? 13.241 -14.790 4.065 1.00 80.00 225 GLU A C 1
ATOM 1783 O O . GLU A 1 225 ? 13.931 -15.674 4.573 1.00 80.00 225 GLU A O 1
ATOM 1788 N N . MET A 1 226 ? 12.719 -14.909 2.842 1.00 83.12 226 MET A N 1
ATOM 1789 C CA . MET A 1 226 ? 12.886 -16.105 2.007 1.00 83.12 226 MET A CA 1
ATOM 1790 C C . MET A 1 226 ? 14.327 -16.289 1.512 1.00 83.12 226 MET A C 1
ATOM 1792 O O . MET A 1 226 ? 14.797 -17.419 1.380 1.00 83.12 226 MET A O 1
ATOM 1796 N N . PHE A 1 227 ? 15.036 -15.186 1.263 1.00 86.06 227 PHE A N 1
ATOM 1797 C CA . PHE A 1 227 ? 16.385 -15.159 0.694 1.00 86.06 227 PHE A CA 1
ATOM 1798 C C . PHE A 1 227 ? 17.393 -14.504 1.648 1.00 86.06 227 PHE A C 1
ATOM 1800 O O . PHE A 1 227 ? 18.301 -13.788 1.225 1.00 86.06 227 PHE A O 1
ATOM 1807 N N . ALA A 1 228 ? 17.274 -14.787 2.949 1.00 80.31 228 ALA A N 1
ATOM 1808 C CA . ALA A 1 228 ? 18.104 -14.187 3.998 1.00 80.31 228 ALA A CA 1
ATOM 1809 C C . ALA A 1 228 ? 19.623 -14.382 3.806 1.00 80.31 228 ALA A C 1
ATOM 1811 O O . ALA A 1 228 ? 20.416 -13.653 4.394 1.00 80.31 228 ALA A O 1
ATOM 1812 N N . SER A 1 229 ? 20.050 -15.348 2.983 1.00 80.88 229 SER A N 1
ATOM 1813 C CA . SER A 1 229 ? 21.459 -15.555 2.625 1.00 80.88 229 SER A CA 1
ATOM 1814 C C . SER A 1 229 ? 22.027 -14.517 1.647 1.00 80.88 229 SER A C 1
ATOM 1816 O O . SER A 1 229 ? 23.246 -14.366 1.584 1.00 80.88 229 SER A O 1
ATOM 1818 N N . GLU A 1 230 ? 21.181 -13.830 0.873 1.00 78.25 230 GLU A N 1
ATOM 1819 C CA . GLU A 1 230 ? 21.596 -12.808 -0.109 1.00 78.25 230 GLU A CA 1
ATOM 1820 C C . GLU A 1 230 ? 21.598 -11.392 0.479 1.00 78.25 230 GLU A C 1
ATOM 1822 O O . GLU A 1 230 ? 22.238 -10.490 -0.058 1.00 78.25 230 GLU A O 1
ATOM 1827 N N . VAL A 1 231 ? 20.934 -11.199 1.620 1.00 74.31 231 VAL A N 1
ATOM 1828 C CA . VAL A 1 231 ? 20.741 -9.888 2.243 1.00 74.31 231 VAL A CA 1
ATOM 1829 C C . VAL A 1 231 ? 21.611 -9.767 3.487 1.00 74.31 231 VAL A C 1
ATOM 1831 O O . VAL A 1 231 ? 21.664 -10.670 4.322 1.00 74.31 231 VAL A O 1
ATOM 1834 N N . SER A 1 232 ? 22.286 -8.630 3.660 1.00 69.94 232 SER A N 1
ATOM 1835 C CA . SER A 1 232 ? 22.986 -8.386 4.921 1.00 69.94 232 SER A CA 1
ATOM 1836 C C . SER A 1 232 ? 22.026 -7.997 6.045 1.00 69.94 232 SER A C 1
ATOM 1838 O O . SER A 1 232 ? 21.240 -7.057 5.922 1.00 69.94 232 SER A O 1
ATOM 1840 N N . SER A 1 233 ? 22.170 -8.662 7.194 1.00 63.03 233 SER A N 1
ATOM 1841 C CA . SER A 1 233 ? 21.508 -8.291 8.449 1.00 63.03 233 SER A CA 1
ATOM 1842 C C . SER A 1 233 ? 22.172 -7.106 9.162 1.00 63.03 233 SER A C 1
ATOM 1844 O O . SER A 1 233 ? 21.631 -6.591 10.146 1.00 63.03 233 SER A O 1
ATOM 1846 N N . ARG A 1 234 ? 23.341 -6.646 8.694 1.00 64.88 234 ARG A N 1
ATOM 1847 C CA . ARG A 1 234 ? 24.009 -5.466 9.250 1.00 64.88 234 ARG A CA 1
ATOM 1848 C C . ARG A 1 234 ? 23.401 -4.199 8.659 1.00 64.88 234 ARG A C 1
ATOM 1850 O O . ARG A 1 234 ? 23.125 -4.087 7.466 1.00 64.88 234 ARG A O 1
ATOM 1857 N N . LEU A 1 235 ? 23.253 -3.188 9.513 1.00 62.75 235 LEU A N 1
ATOM 1858 C CA . LEU A 1 235 ? 22.816 -1.864 9.069 1.00 62.75 235 LEU A CA 1
ATOM 1859 C C . LEU A 1 235 ? 23.860 -1.175 8.178 1.00 62.75 235 LEU A C 1
ATOM 1861 O O . LEU A 1 235 ? 23.480 -0.308 7.403 1.00 62.75 235 LEU A O 1
ATOM 1865 N N . ILE A 1 236 ? 25.144 -1.537 8.304 1.00 63.31 236 ILE A N 1
ATOM 1866 C CA . ILE A 1 236 ? 26.252 -1.086 7.451 1.00 63.31 236 ILE A CA 1
ATOM 1867 C C . ILE A 1 236 ? 27.234 -2.237 7.259 1.00 63.31 236 ILE A C 1
ATOM 1869 O O . ILE A 1 236 ? 27.667 -2.842 8.240 1.00 63.31 236 ILE A O 1
ATOM 1873 N N . ASP A 1 237 ? 27.613 -2.471 6.007 1.00 61.75 237 ASP A N 1
ATOM 1874 C CA . ASP A 1 237 ? 28.545 -3.528 5.601 1.00 61.75 237 ASP A CA 1
ATOM 1875 C C . ASP A 1 237 ? 29.904 -3.012 5.110 1.00 61.75 237 ASP A C 1
ATOM 1877 O O . ASP A 1 237 ? 30.789 -3.812 4.830 1.00 61.75 237 ASP A O 1
ATOM 1881 N N . LEU A 1 238 ? 30.099 -1.687 5.030 1.00 65.56 238 LEU A N 1
ATOM 1882 C CA . LEU A 1 238 ? 31.334 -1.085 4.511 1.00 65.56 238 LEU A CA 1
ATOM 1883 C C . LEU A 1 238 ? 31.909 -0.061 5.486 1.00 65.56 238 LEU A C 1
ATOM 1885 O O . LEU A 1 238 ? 31.289 0.967 5.785 1.00 65.56 238 LEU A O 1
ATOM 1889 N N . ASP A 1 239 ? 33.144 -0.307 5.910 1.00 61.47 239 ASP A N 1
ATOM 1890 C CA . ASP A 1 239 ? 33.865 0.562 6.838 1.00 61.47 239 ASP A CA 1
ATOM 1891 C C . ASP A 1 239 ? 34.358 1.863 6.177 1.00 61.47 239 ASP A C 1
ATOM 1893 O O . ASP A 1 239 ? 34.490 2.876 6.866 1.00 61.47 239 ASP A O 1
ATOM 1897 N N . GLY A 1 240 ? 34.506 1.891 4.845 1.00 68.88 240 GLY A N 1
ATOM 1898 C CA . GLY A 1 240 ? 35.012 3.039 4.071 1.00 68.88 240 GLY A CA 1
ATOM 1899 C C . GLY A 1 240 ? 33.989 4.112 3.671 1.00 68.88 240 GLY A C 1
ATOM 1900 O O . GLY A 1 240 ? 34.361 5.115 3.065 1.00 68.88 240 GLY A O 1
ATOM 1901 N N . LEU A 1 241 ? 32.701 3.941 3.987 1.00 71.75 241 LEU A N 1
ATOM 1902 C CA . LEU A 1 241 ? 31.687 4.958 3.679 1.00 71.75 241 LEU A CA 1
ATOM 1903 C C . LEU A 1 241 ? 31.836 6.196 4.577 1.00 71.75 241 LEU A C 1
ATOM 1905 O O . LEU A 1 241 ? 32.109 6.078 5.776 1.00 71.75 241 LEU A O 1
ATOM 1909 N N . SER A 1 242 ? 31.572 7.385 4.022 1.00 75.94 242 SER A N 1
ATOM 1910 C CA . SER A 1 242 ? 31.480 8.608 4.827 1.00 75.94 242 SER A CA 1
ATOM 1911 C C . SER A 1 242 ? 30.391 8.474 5.895 1.00 75.94 242 SER A C 1
ATOM 1913 O O . SER A 1 242 ? 29.392 7.779 5.694 1.00 75.94 242 SER A O 1
ATOM 1915 N N . GLN A 1 243 ? 30.558 9.154 7.033 1.00 74.75 243 GLN A N 1
ATOM 1916 C CA . GLN A 1 243 ? 29.595 9.090 8.139 1.00 74.75 243 GLN A CA 1
ATOM 1917 C C . GLN A 1 243 ? 28.177 9.473 7.685 1.00 74.75 243 GLN A C 1
ATOM 1919 O O . GLN A 1 243 ? 27.217 8.787 8.019 1.00 74.75 243 GLN A O 1
ATOM 1924 N N . PHE A 1 244 ? 28.061 10.479 6.816 1.00 72.31 244 PHE A N 1
ATOM 1925 C CA . PHE A 1 244 ? 26.798 10.879 6.199 1.00 72.31 244 PHE A CA 1
ATOM 1926 C C . PHE A 1 244 ? 26.141 9.753 5.375 1.00 72.31 244 PHE A C 1
ATOM 1928 O O . PHE A 1 244 ? 24.961 9.457 5.565 1.00 72.31 244 PHE A O 1
ATOM 1935 N N . LYS A 1 245 ? 26.900 9.066 4.504 1.00 71.56 245 LYS A N 1
ATOM 1936 C CA . LYS A 1 245 ? 26.393 7.905 3.745 1.00 71.56 245 LYS A CA 1
ATOM 1937 C C . LYS A 1 245 ? 25.984 6.766 4.683 1.00 71.56 245 LYS A C 1
ATOM 1939 O O . LYS A 1 245 ? 24.943 6.145 4.470 1.00 71.56 245 LYS A O 1
ATOM 1944 N N . LYS A 1 246 ? 26.767 6.518 5.739 1.00 73.44 246 LYS A N 1
ATOM 1945 C CA . LYS A 1 246 ? 26.442 5.517 6.765 1.00 73.44 246 LYS A CA 1
ATOM 1946 C C . LYS A 1 246 ? 25.134 5.854 7.475 1.00 73.44 246 LYS A C 1
ATOM 1948 O O . LYS A 1 246 ? 24.300 4.974 7.642 1.00 73.44 246 LYS A O 1
ATOM 1953 N N . ASP A 1 247 ? 24.921 7.102 7.867 1.00 71.69 247 ASP A N 1
ATOM 1954 C CA . ASP A 1 247 ? 23.694 7.505 8.558 1.00 71.69 247 ASP A CA 1
ATOM 1955 C C . ASP A 1 247 ? 22.471 7.447 7.638 1.00 71.69 247 ASP A C 1
ATOM 1957 O O . ASP A 1 247 ? 21.407 6.999 8.072 1.00 71.69 247 ASP A O 1
ATOM 1961 N N . PHE A 1 248 ? 22.635 7.775 6.353 1.00 71.50 248 PHE A N 1
ATOM 1962 C CA . PHE A 1 248 ? 21.592 7.575 5.349 1.00 71.50 248 PHE A CA 1
ATOM 1963 C C . PHE A 1 248 ? 21.218 6.093 5.198 1.00 71.50 248 PHE A C 1
ATOM 1965 O O . PHE A 1 248 ? 20.051 5.746 5.363 1.00 71.50 248 PHE A O 1
ATOM 1972 N N . ILE A 1 249 ? 22.190 5.205 4.951 1.00 70.06 249 ILE A N 1
ATOM 1973 C CA . ILE A 1 249 ? 21.941 3.762 4.764 1.00 70.06 249 ILE A CA 1
ATOM 1974 C C . ILE A 1 249 ? 21.370 3.136 6.042 1.00 70.06 249 ILE A C 1
ATOM 1976 O O . ILE A 1 249 ? 20.408 2.371 5.969 1.00 70.06 249 ILE A O 1
ATOM 1980 N N . LYS A 1 250 ? 21.887 3.508 7.223 1.00 71.56 250 LYS A N 1
ATOM 1981 C CA . LYS A 1 250 ? 21.310 3.099 8.514 1.00 71.56 250 LYS A CA 1
ATOM 1982 C C . LYS A 1 250 ? 19.864 3.543 8.624 1.00 71.56 250 LYS A C 1
ATOM 1984 O O . LYS A 1 250 ? 19.028 2.737 9.011 1.00 71.56 250 LYS A O 1
ATOM 1989 N N . GLY A 1 251 ? 19.568 4.804 8.315 1.00 65.19 251 GLY A N 1
ATOM 1990 C CA . GLY A 1 251 ? 18.211 5.338 8.327 1.00 65.19 251 GLY A CA 1
ATOM 1991 C C . GLY A 1 251 ? 17.296 4.560 7.385 1.00 65.19 251 GLY A C 1
ATOM 1992 O O . GLY A 1 251 ? 16.225 4.138 7.805 1.00 65.19 251 GLY A O 1
ATOM 1993 N N . PHE A 1 252 ? 17.749 4.308 6.160 1.00 64.94 252 PHE A N 1
ATOM 1994 C CA . PHE A 1 252 ? 17.008 3.599 5.120 1.00 64.94 252 PHE A CA 1
ATOM 1995 C C . PHE A 1 252 ? 16.711 2.140 5.505 1.00 64.94 252 PHE A C 1
ATOM 1997 O O . PHE A 1 252 ? 15.544 1.771 5.648 1.00 64.94 252 PHE A O 1
ATOM 2004 N N . LYS A 1 253 ? 17.749 1.338 5.800 1.00 67.31 253 LYS A N 1
ATOM 2005 C CA . LYS A 1 253 ? 17.614 -0.068 6.230 1.00 67.31 253 LYS A CA 1
ATOM 2006 C C . LYS A 1 253 ? 16.811 -0.183 7.532 1.00 67.31 253 LYS A C 1
ATOM 2008 O O . LYS A 1 253 ? 15.918 -1.019 7.642 1.00 67.31 253 LYS A O 1
ATOM 2013 N N . LYS A 1 254 ? 17.086 0.674 8.530 1.00 64.75 254 LYS A N 1
ATOM 2014 C CA . LYS A 1 254 ? 16.374 0.659 9.821 1.00 64.75 254 LYS A CA 1
ATOM 2015 C C . LYS A 1 254 ? 14.904 1.013 9.649 1.00 64.75 254 LYS A C 1
ATOM 2017 O O . LYS A 1 254 ? 14.088 0.373 10.294 1.00 64.75 254 LYS A O 1
ATOM 2022 N N . LYS A 1 255 ? 14.550 2.004 8.827 1.00 59.56 255 LYS A N 1
ATOM 2023 C CA . LYS A 1 255 ? 13.147 2.382 8.608 1.00 59.56 255 LYS A CA 1
ATOM 2024 C C . LYS A 1 255 ? 12.366 1.216 8.008 1.00 59.56 255 LYS A C 1
ATOM 2026 O O . LYS A 1 255 ? 11.403 0.790 8.635 1.00 59.56 255 LYS A O 1
ATOM 2031 N N . ARG A 1 256 ? 12.848 0.620 6.917 1.00 60.69 256 ARG A N 1
ATOM 2032 C CA . ARG A 1 256 ? 12.163 -0.493 6.237 1.00 60.69 256 ARG A CA 1
ATOM 2033 C C . ARG A 1 256 ? 12.047 -1.755 7.107 1.00 60.69 256 ARG A C 1
ATOM 2035 O O . ARG A 1 256 ? 10.958 -2.297 7.263 1.00 60.69 256 ARG A O 1
ATOM 2042 N N . LEU A 1 257 ? 13.117 -2.148 7.804 1.00 54.41 257 LEU A N 1
ATOM 2043 C CA . LEU A 1 257 ? 13.107 -3.319 8.699 1.00 54.41 257 LEU A CA 1
ATOM 2044 C C . LEU A 1 257 ? 12.301 -3.106 9.994 1.00 54.41 257 LEU A C 1
ATOM 2046 O O . LEU A 1 257 ? 11.588 -3.998 10.451 1.00 54.41 257 LEU A O 1
ATOM 2050 N N . VAL A 1 258 ? 12.423 -1.943 10.644 1.00 49.44 258 VAL A N 1
ATOM 2051 C CA . VAL A 1 258 ? 11.801 -1.699 11.961 1.00 49.44 258 VAL A CA 1
ATOM 2052 C C . VAL A 1 258 ? 10.301 -1.463 11.843 1.00 49.44 258 VAL A C 1
ATOM 2054 O O . VAL A 1 258 ? 9.560 -1.871 12.734 1.00 49.44 258 VAL A O 1
ATOM 2057 N N . ILE A 1 259 ? 9.848 -0.808 10.779 1.00 51.47 259 ILE A N 1
ATOM 2058 C CA . ILE A 1 259 ? 8.443 -0.441 10.609 1.00 51.47 259 ILE A CA 1
ATOM 2059 C C . ILE A 1 259 ? 7.573 -1.683 10.400 1.00 51.47 259 ILE A C 1
ATOM 2061 O O . ILE A 1 259 ? 6.571 -1.847 11.098 1.00 51.47 259 ILE A O 1
ATOM 2065 N N . ALA A 1 260 ? 8.008 -2.610 9.552 1.00 49.19 260 ALA A N 1
ATOM 2066 C CA . ALA A 1 260 ? 7.231 -3.807 9.278 1.00 49.19 260 ALA A CA 1
ATOM 2067 C C . ALA A 1 260 ? 7.293 -4.876 10.370 1.00 49.19 260 ALA A C 1
ATOM 2069 O O . ALA A 1 260 ? 6.288 -5.542 10.634 1.00 49.19 260 ALA A O 1
ATOM 2070 N N . LEU A 1 261 ? 8.440 -5.016 11.048 1.00 47.56 261 LEU A N 1
ATOM 2071 C CA . LEU A 1 261 ? 8.599 -5.992 12.128 1.00 47.56 261 LEU A CA 1
ATOM 2072 C C . LEU A 1 261 ? 7.941 -5.544 13.436 1.00 47.56 261 LEU A C 1
ATOM 2074 O O . LEU A 1 261 ? 7.510 -6.391 14.220 1.00 47.56 261 LEU A O 1
ATOM 2078 N N . LYS A 1 262 ? 7.881 -4.232 13.714 1.00 50.34 262 LYS A N 1
ATOM 2079 C CA . LYS A 1 262 ? 7.472 -3.743 15.040 1.00 50.34 262 LYS A CA 1
ATOM 2080 C C . LYS A 1 262 ? 6.038 -3.261 15.156 1.00 50.34 262 LYS A C 1
ATOM 2082 O O . LYS A 1 262 ? 5.657 -3.024 16.294 1.00 50.34 262 LYS A O 1
ATOM 2087 N N . ASN A 1 263 ? 5.270 -3.163 14.063 1.00 51.97 263 ASN A N 1
ATOM 2088 C CA . ASN A 1 263 ? 3.858 -2.750 14.078 1.00 51.97 263 ASN A CA 1
ATOM 2089 C C . ASN A 1 263 ? 3.648 -1.536 15.005 1.00 51.97 263 ASN A C 1
ATOM 2091 O O . ASN A 1 263 ? 3.279 -1.688 16.168 1.00 51.97 263 ASN A O 1
ATOM 2095 N N . LYS A 1 264 ? 3.956 -0.328 14.513 1.00 52.53 264 LYS A N 1
ATOM 2096 C CA . LYS A 1 264 ? 4.051 0.929 15.289 1.00 52.53 264 LYS A CA 1
ATOM 2097 C C . LYS A 1 264 ? 2.770 1.379 16.035 1.00 52.53 264 LYS A C 1
ATOM 2099 O O . LYS A 1 264 ? 2.758 2.474 16.574 1.00 52.53 264 LYS A O 1
ATOM 2104 N N . PHE A 1 265 ? 1.744 0.545 16.162 1.00 52.16 265 PHE A N 1
ATOM 2105 C CA . PHE A 1 265 ? 0.429 0.827 16.748 1.00 52.16 265 PHE A CA 1
ATOM 2106 C C . PHE A 1 265 ? 0.400 1.075 18.270 1.00 52.16 265 PHE A C 1
ATOM 2108 O O . PHE A 1 265 ? -0.616 0.820 18.903 1.00 52.16 265 PHE A O 1
ATOM 2115 N N . GLY A 1 266 ? 1.503 1.480 18.899 1.00 45.47 266 GLY A N 1
ATOM 2116 C CA . GLY A 1 266 ? 1.602 1.569 20.362 1.00 45.47 266 GLY A CA 1
ATOM 2117 C C . GLY A 1 266 ? 2.671 2.519 20.889 1.00 45.47 266 GLY A C 1
ATOM 2118 O O . GLY A 1 266 ? 3.036 2.400 22.063 1.00 45.47 266 GLY A O 1
ATOM 2119 N N . PHE A 1 267 ? 3.256 3.351 20.023 1.00 48.66 267 PHE A N 1
ATOM 2120 C CA . PHE A 1 267 ? 4.361 4.240 20.370 1.00 48.66 267 PHE A CA 1
ATOM 2121 C C . PHE A 1 267 ? 3.857 5.657 20.661 1.00 48.66 267 PHE A C 1
ATOM 2123 O O . PHE A 1 267 ? 2.928 6.137 20.025 1.00 48.66 267 PHE A O 1
ATOM 2130 N N . SER A 1 268 ? 4.547 6.348 21.566 1.00 44.38 268 SER A N 1
ATOM 2131 C CA . SER A 1 268 ? 4.415 7.786 21.783 1.00 44.38 268 SER A CA 1
ATOM 2132 C C . SER A 1 268 ? 4.618 8.564 20.479 1.00 44.38 268 SER A C 1
ATOM 2134 O O . SER A 1 268 ? 5.312 8.088 19.582 1.00 44.38 268 SER A O 1
ATOM 2136 N N . GLN A 1 269 ? 4.086 9.791 20.387 1.00 44.84 269 GLN A N 1
ATOM 2137 C CA . GLN A 1 269 ? 4.202 10.662 19.197 1.00 44.84 269 GLN A CA 1
ATOM 2138 C C . GLN A 1 269 ? 5.646 10.848 18.679 1.00 44.84 269 GLN A C 1
ATOM 2140 O O . GLN A 1 269 ? 5.851 11.128 17.502 1.00 44.84 269 GLN A O 1
ATOM 2145 N N . ASP A 1 270 ? 6.660 10.674 19.534 1.00 44.03 270 ASP A N 1
ATOM 2146 C CA . ASP A 1 270 ? 8.082 10.738 19.168 1.00 44.03 270 ASP A CA 1
ATOM 2147 C C . ASP A 1 270 ? 8.676 9.397 18.674 1.00 44.03 270 ASP A C 1
ATOM 2149 O O . ASP A 1 270 ? 9.871 9.317 18.378 1.00 44.03 270 ASP A O 1
ATOM 2153 N N . GLY A 1 271 ? 7.874 8.328 18.614 1.00 50.53 271 GLY A N 1
ATOM 2154 C CA . GLY A 1 271 ? 8.240 6.986 18.160 1.00 50.53 271 GLY A CA 1
ATOM 2155 C C . GLY A 1 271 ? 9.183 6.214 19.091 1.00 50.53 271 GLY A C 1
ATOM 2156 O O . GLY A 1 271 ? 9.698 5.163 18.696 1.00 50.53 271 GLY A O 1
ATOM 2157 N N . LYS A 1 272 ? 9.469 6.714 20.304 1.00 51.28 272 LYS A N 1
ATOM 2158 C CA . LYS A 1 272 ? 10.559 6.193 21.158 1.00 51.28 272 LYS A CA 1
ATOM 2159 C C . LYS A 1 272 ? 10.101 5.344 22.339 1.00 51.28 272 LYS A C 1
ATOM 2161 O O . LYS A 1 272 ? 10.894 4.532 22.820 1.00 51.28 272 LYS A O 1
ATOM 2166 N N . LYS A 1 273 ? 8.865 5.489 22.825 1.00 61.62 273 LYS A N 1
ATOM 2167 C CA . LYS A 1 273 ? 8.360 4.742 23.989 1.00 61.62 273 LYS A CA 1
ATOM 2168 C C . LYS A 1 273 ? 7.039 4.061 23.672 1.00 61.62 273 LYS A C 1
ATOM 2170 O O . LYS A 1 273 ? 6.147 4.679 23.125 1.00 61.62 273 LYS A O 1
ATOM 2175 N N . LEU A 1 274 ? 6.895 2.803 24.084 1.00 66.56 274 LEU A N 1
ATOM 2176 C CA . LEU A 1 274 ? 5.603 2.124 24.039 1.00 66.56 274 LEU A CA 1
ATOM 2177 C C . LEU A 1 274 ? 4.748 2.565 25.242 1.00 66.56 274 LEU A C 1
ATOM 2179 O O . LEU A 1 274 ? 5.044 2.181 26.391 1.00 66.56 274 LEU A O 1
ATOM 2183 N N . ASP A 1 275 ? 3.721 3.368 24.988 1.00 70.81 275 ASP A N 1
ATOM 2184 C CA . ASP A 1 275 ? 2.743 3.873 25.963 1.00 70.81 275 ASP A CA 1
ATOM 2185 C C . ASP A 1 275 ? 1.360 3.207 25.830 1.00 70.81 275 ASP A C 1
ATOM 2187 O O . ASP A 1 275 ? 0.534 3.334 26.732 1.00 70.81 275 ASP A O 1
ATOM 2191 N N . GLY A 1 276 ? 1.152 2.410 24.776 1.00 72.62 276 GLY A N 1
ATOM 2192 C CA . GLY A 1 276 ? -0.092 1.680 24.535 1.00 72.62 276 GLY A CA 1
ATOM 2193 C C . GLY A 1 276 ? -1.186 2.524 23.888 1.00 72.62 276 GLY A C 1
ATOM 2194 O O . GLY A 1 276 ? -2.312 2.043 23.788 1.00 72.62 276 GLY A O 1
ATOM 2195 N N . VAL A 1 277 ? -0.877 3.752 23.463 1.00 77.62 277 VAL A N 1
ATOM 2196 C CA . VAL A 1 277 ? -1.773 4.559 22.632 1.00 77.62 277 VAL A CA 1
ATOM 2197 C C . VAL A 1 277 ? -1.735 4.005 21.213 1.00 77.62 277 VAL A C 1
ATOM 2199 O O . VAL A 1 277 ? -0.658 3.818 20.653 1.00 77.62 277 VAL A O 1
ATOM 2202 N N . ILE A 1 278 ? -2.908 3.722 20.648 1.00 77.44 278 ILE A N 1
ATOM 2203 C CA . ILE A 1 278 ? -3.029 3.277 19.257 1.00 77.44 278 ILE A CA 1
ATOM 2204 C C . ILE A 1 278 ? -3.480 4.451 18.390 1.00 77.44 278 ILE A C 1
ATOM 2206 O O . ILE A 1 278 ? -4.351 5.221 18.802 1.00 77.44 278 ILE A O 1
ATOM 2210 N N . ASP A 1 279 ? -2.917 4.557 17.190 1.00 77.31 279 ASP A N 1
ATOM 2211 C CA . ASP A 1 279 ? -3.350 5.535 16.190 1.00 77.31 279 ASP A CA 1
ATOM 2212 C C . ASP A 1 279 ? -4.783 5.247 15.717 1.00 77.31 279 ASP A C 1
ATOM 2214 O O . ASP A 1 279 ? -5.288 4.123 15.855 1.00 77.31 279 ASP A O 1
ATOM 2218 N N . SER A 1 280 ? -5.447 6.244 15.127 1.00 78.06 280 SER A N 1
ATOM 2219 C CA . SER A 1 280 ? -6.787 6.054 14.567 1.00 78.06 280 SER A CA 1
ATOM 2220 C C . SER A 1 280 ? -6.770 5.083 13.376 1.00 78.06 280 SER A C 1
ATOM 2222 O O . SER A 1 280 ? -5.750 4.915 12.714 1.00 78.06 280 SER A O 1
ATOM 2224 N N . ALA A 1 281 ? -7.906 4.448 13.064 1.00 84.12 281 ALA A N 1
ATOM 2225 C CA . ALA A 1 281 ? -8.008 3.529 11.920 1.00 84.12 281 ALA A CA 1
ATOM 2226 C C . ALA A 1 281 ? -7.542 4.152 10.592 1.00 84.12 281 ALA A C 1
ATOM 2228 O O . ALA A 1 281 ? -6.951 3.472 9.754 1.00 84.12 281 ALA A O 1
ATOM 2229 N N . GLU A 1 282 ? -7.821 5.441 10.419 1.00 82.69 282 GLU A N 1
ATOM 2230 C CA . GLU A 1 282 ? -7.456 6.212 9.239 1.00 82.69 282 GLU A CA 1
ATOM 2231 C C . GLU A 1 282 ? -5.947 6.453 9.181 1.00 82.69 282 GLU A C 1
ATOM 2233 O O . GLU A 1 282 ? -5.316 6.102 8.188 1.00 82.69 282 GLU A O 1
ATOM 2238 N N . ASP A 1 283 ? -5.352 6.941 10.270 1.00 80.38 283 ASP A N 1
ATOM 2239 C CA . ASP A 1 283 ? -3.904 7.167 10.354 1.00 80.38 283 ASP A CA 1
ATOM 2240 C C . ASP A 1 283 ? -3.126 5.870 10.113 1.00 80.38 283 ASP A C 1
ATOM 2242 O O . ASP A 1 283 ? -2.132 5.850 9.382 1.00 80.38 283 ASP A O 1
ATOM 2246 N N . GLN A 1 284 ? -3.625 4.765 10.674 1.00 82.44 284 GLN A N 1
ATOM 2247 C CA . GLN A 1 284 ? -3.074 3.436 10.456 1.00 82.44 284 GLN A CA 1
ATOM 2248 C C . GLN A 1 284 ? -3.093 3.062 8.969 1.00 82.44 284 GLN A C 1
ATOM 2250 O O . GLN A 1 284 ? -2.043 2.765 8.406 1.00 82.44 284 GLN A O 1
ATOM 2255 N N . LEU A 1 285 ? -4.254 3.082 8.305 1.00 87.69 285 LEU A N 1
ATOM 2256 C CA . LEU A 1 285 ? -4.341 2.634 6.907 1.00 87.69 285 LEU A CA 1
ATOM 2257 C C . LEU A 1 285 ? -3.820 3.646 5.876 1.00 87.69 285 LEU A C 1
ATOM 2259 O O . LEU A 1 285 ? -3.630 3.277 4.718 1.00 87.69 285 LEU A O 1
ATOM 2263 N N . ASN A 1 286 ? -3.524 4.874 6.294 1.00 84.44 286 ASN A N 1
ATOM 2264 C CA . ASN A 1 286 ? -2.856 5.890 5.482 1.00 84.44 286 ASN A CA 1
ATOM 2265 C C . ASN A 1 286 ? -1.328 5.895 5.679 1.00 84.44 286 ASN A C 1
ATOM 2267 O O . ASN A 1 286 ? -0.639 6.782 5.170 1.00 84.44 286 ASN A O 1
ATOM 2271 N N . THR A 1 287 ? -0.772 4.917 6.398 1.00 81.19 287 THR A N 1
ATOM 2272 C CA . THR A 1 287 ? 0.671 4.798 6.643 1.00 81.19 287 THR A CA 1
ATOM 2273 C C . THR A 1 287 ? 1.264 3.624 5.858 1.00 81.19 287 THR A C 1
ATOM 2275 O O . THR A 1 287 ? 0.933 2.471 6.126 1.00 81.19 287 THR A O 1
ATOM 2278 N N . GLU A 1 288 ? 2.194 3.902 4.933 1.00 81.12 288 GLU A N 1
ATOM 2279 C CA . GLU A 1 288 ? 2.875 2.910 4.066 1.00 81.12 288 GLU A CA 1
ATOM 2280 C C . GLU A 1 288 ? 3.375 1.699 4.864 1.00 81.12 288 GLU A C 1
ATOM 2282 O O . GLU A 1 288 ? 3.021 0.554 4.602 1.00 81.12 288 GLU A O 1
ATOM 2287 N N . GLY A 1 289 ? 4.099 1.982 5.941 1.00 77.50 289 GLY A N 1
ATOM 2288 C CA . GLY A 1 289 ? 4.666 0.986 6.830 1.00 77.50 289 GLY A CA 1
ATOM 2289 C C . GLY A 1 289 ? 3.676 0.067 7.544 1.00 77.50 289 GLY A C 1
ATOM 2290 O O . GLY A 1 289 ? 3.976 -1.095 7.836 1.00 77.50 289 GLY A O 1
ATOM 2291 N N . VAL A 1 290 ? 2.493 0.595 7.854 1.00 80.94 290 VAL A N 1
ATOM 2292 C CA . VAL A 1 290 ? 1.403 -0.188 8.438 1.00 80.94 290 VAL A CA 1
ATOM 2293 C C . VAL A 1 290 ? 0.857 -1.144 7.390 1.00 80.94 290 VAL A C 1
ATOM 2295 O O . VAL A 1 290 ? 0.736 -2.339 7.666 1.00 80.94 290 VAL A O 1
ATOM 2298 N N . ILE A 1 291 ? 0.583 -0.640 6.186 1.00 88.00 291 ILE A N 1
ATOM 2299 C CA . ILE A 1 291 ? 0.147 -1.470 5.064 1.00 88.00 291 ILE A CA 1
ATOM 2300 C C . ILE A 1 291 ? 1.196 -2.551 4.784 1.00 88.00 291 ILE A C 1
ATOM 2302 O O . ILE A 1 291 ? 0.832 -3.722 4.706 1.00 88.00 291 ILE A O 1
ATOM 2306 N N . ALA A 1 292 ? 2.486 -2.208 4.776 1.00 86.31 292 ALA A N 1
ATOM 2307 C CA . ALA A 1 292 ? 3.569 -3.169 4.595 1.00 86.31 292 ALA A CA 1
ATOM 2308 C C . ALA A 1 292 ? 3.510 -4.325 5.600 1.00 86.31 292 ALA A C 1
ATOM 2310 O O . ALA A 1 292 ? 3.548 -5.495 5.212 1.00 86.31 292 ALA A O 1
ATOM 2311 N N . SER A 1 293 ? 3.340 -4.023 6.893 1.00 83.38 293 SER A N 1
ATOM 2312 C CA . SER A 1 293 ? 3.212 -5.064 7.920 1.00 83.38 293 SER A CA 1
ATOM 2313 C C . SER A 1 293 ? 1.954 -5.916 7.730 1.00 83.38 293 SER A C 1
ATOM 2315 O O . SER A 1 293 ? 2.006 -7.139 7.878 1.00 83.38 293 SER A O 1
ATOM 2317 N N . LEU A 1 294 ? 0.819 -5.298 7.391 1.00 88.81 294 LEU A N 1
ATOM 2318 C CA . LEU A 1 294 ? -0.446 -6.006 7.185 1.00 88.81 294 LEU A CA 1
ATOM 2319 C C . LEU A 1 294 ? -0.369 -6.956 5.980 1.00 88.81 294 LEU A C 1
ATOM 2321 O O . LEU A 1 294 ? -0.735 -8.124 6.106 1.00 88.81 294 LEU A O 1
ATOM 2325 N N . CYS A 1 295 ? 0.171 -6.497 4.853 1.00 90.75 295 CYS A N 1
ATOM 2326 C CA . CYS A 1 295 ? 0.405 -7.299 3.653 1.00 90.75 295 CYS A CA 1
ATOM 2327 C C . CYS A 1 295 ? 1.379 -8.451 3.914 1.00 90.75 295 CYS A C 1
ATOM 2329 O O . CYS A 1 295 ? 1.076 -9.602 3.603 1.00 90.75 295 CYS A O 1
ATOM 2331 N N . TYR A 1 296 ? 2.514 -8.173 4.558 1.00 88.12 296 TYR A N 1
ATOM 2332 C CA . TYR A 1 296 ? 3.496 -9.195 4.920 1.00 88.12 296 TYR A CA 1
ATOM 2333 C C . TYR A 1 296 ? 2.884 -10.276 5.833 1.00 88.12 296 TYR A C 1
ATOM 2335 O O . TYR A 1 296 ? 3.151 -11.469 5.684 1.00 88.12 296 TYR A O 1
ATOM 2343 N N . ARG A 1 297 ? 1.989 -9.895 6.751 1.00 87.06 297 ARG A N 1
ATOM 2344 C CA . ARG A 1 297 ? 1.269 -10.855 7.600 1.00 87.06 297 ARG A CA 1
ATOM 2345 C C . ARG A 1 297 ? 0.284 -11.715 6.817 1.00 87.06 297 ARG A C 1
ATOM 2347 O O . ARG A 1 297 ? 0.150 -12.888 7.158 1.00 87.06 297 ARG A O 1
ATOM 2354 N N . VAL A 1 298 ? -0.370 -11.181 5.785 1.00 87.06 298 VAL A N 1
ATOM 2355 C CA . VAL A 1 298 ? -1.159 -12.008 4.856 1.00 87.06 298 VAL A CA 1
ATOM 2356 C C . VAL A 1 298 ? -0.245 -13.033 4.183 1.00 87.06 298 VAL A C 1
ATOM 2358 O O . VAL A 1 298 ? -0.552 -14.219 4.222 1.00 87.06 298 VAL A O 1
ATOM 2361 N N . LEU A 1 299 ? 0.926 -12.619 3.694 1.00 85.69 299 LEU A N 1
ATOM 2362 C CA . LEU A 1 299 ? 1.866 -13.514 3.013 1.00 85.69 299 LEU A CA 1
ATOM 2363 C C . LEU A 1 299 ? 2.427 -14.637 3.908 1.00 85.69 299 LEU A C 1
ATOM 2365 O O . LEU A 1 299 ? 2.521 -15.770 3.444 1.00 85.69 299 LEU A O 1
ATOM 2369 N N . PHE A 1 300 ? 2.771 -14.360 5.174 1.00 82.12 300 PHE A N 1
ATOM 2370 C CA . PHE A 1 300 ? 3.533 -15.315 6.009 1.00 82.12 300 PHE A CA 1
ATOM 2371 C C . PHE A 1 300 ? 2.895 -15.728 7.332 1.00 82.12 300 PHE A C 1
ATOM 2373 O O . PHE A 1 300 ? 3.325 -16.713 7.930 1.00 82.12 300 PHE A O 1
ATOM 2380 N N . LYS A 1 301 ? 1.955 -14.951 7.873 1.00 77.62 301 LYS A N 1
ATOM 2381 C CA . LYS A 1 301 ? 1.476 -15.128 9.259 1.00 77.62 301 LYS A CA 1
ATOM 2382 C C . LYS A 1 301 ? 0.004 -15.523 9.353 1.00 77.62 301 LYS A C 1
ATOM 2384 O O . LYS A 1 301 ? -0.452 -15.858 10.440 1.00 77.62 301 LYS A O 1
ATOM 2389 N N . SER A 1 302 ? -0.727 -15.505 8.242 1.00 77.81 302 SER A N 1
ATOM 2390 C CA . SER A 1 302 ? -2.173 -15.728 8.215 1.00 77.81 302 SER A CA 1
ATOM 2391 C C . SER A 1 302 ? -2.593 -17.181 7.946 1.00 77.81 302 SER A C 1
ATOM 2393 O O . SER A 1 302 ? -3.777 -17.432 7.767 1.00 77.81 302 SER A O 1
ATOM 2395 N N . ASN A 1 303 ? -1.665 -18.150 7.951 1.00 85.81 303 ASN A N 1
ATOM 2396 C CA . ASN A 1 303 ? -1.923 -19.558 7.584 1.00 85.81 303 ASN A CA 1
ATOM 2397 C C . ASN A 1 303 ? -2.622 -19.733 6.220 1.00 85.81 303 ASN A C 1
ATOM 2399 O O . ASN A 1 303 ? -3.301 -20.730 5.998 1.00 85.81 303 ASN A O 1
ATOM 2403 N N . VAL A 1 304 ? -2.472 -18.758 5.326 1.00 90.62 304 VAL A N 1
ATOM 2404 C CA . VAL A 1 304 ? -2.997 -18.810 3.964 1.00 90.62 304 VAL A CA 1
ATOM 2405 C C . VAL A 1 304 ? -2.052 -19.649 3.111 1.00 90.62 304 VAL A C 1
ATOM 2407 O O . VAL A 1 304 ? -0.864 -19.337 3.006 1.00 90.62 304 VAL A O 1
ATOM 2410 N N . GLU A 1 305 ? -2.583 -20.704 2.501 1.00 91.25 305 GLU A N 1
ATOM 2411 C CA . GLU A 1 305 ? -1.861 -21.498 1.505 1.00 91.25 305 GLU A CA 1
ATOM 2412 C C . GLU A 1 305 ? -1.731 -20.718 0.189 1.00 91.25 305 GLU A C 1
ATOM 2414 O O . GLU A 1 305 ? -2.627 -19.955 -0.180 1.00 91.25 305 GLU A O 1
ATOM 2419 N N . ASP A 1 306 ? -0.603 -20.894 -0.506 1.00 91.38 306 ASP A N 1
ATOM 2420 C CA . ASP A 1 306 ? -0.300 -20.239 -1.787 1.00 91.38 306 ASP A CA 1
ATOM 2421 C C . ASP A 1 306 ? -0.519 -18.712 -1.766 1.00 91.38 306 ASP A C 1
ATOM 2423 O O . ASP A 1 306 ? -1.002 -18.096 -2.720 1.00 91.38 306 ASP A O 1
ATOM 2427 N N . SER A 1 307 ? -0.149 -18.083 -0.646 1.00 92.00 307 SER A N 1
ATOM 2428 C CA . SER A 1 307 ? -0.453 -16.681 -0.343 1.00 92.00 307 SER A CA 1
ATOM 2429 C C . SER A 1 307 ? 0.003 -15.699 -1.427 1.00 92.00 307 SER A C 1
ATOM 2431 O O . SER A 1 307 ? -0.739 -14.775 -1.756 1.00 92.00 307 SER A O 1
ATOM 2433 N N . PHE A 1 308 ? 1.174 -15.906 -2.036 1.00 91.38 308 PHE A N 1
ATOM 2434 C CA . PHE A 1 308 ? 1.656 -15.075 -3.145 1.00 91.38 308 PHE A CA 1
ATOM 2435 C C . PHE A 1 308 ? 0.741 -15.139 -4.369 1.00 91.38 308 PHE A C 1
ATOM 2437 O O . PHE A 1 308 ? 0.390 -14.095 -4.921 1.00 91.38 308 PHE A O 1
ATOM 2444 N N . ASP A 1 309 ? 0.321 -16.339 -4.773 1.00 92.06 309 ASP A N 1
ATOM 2445 C CA . ASP A 1 309 ? -0.532 -16.519 -5.947 1.00 92.06 309 ASP A CA 1
ATOM 2446 C C . ASP A 1 309 ? -1.933 -15.939 -5.682 1.00 92.06 309 ASP A C 1
ATOM 2448 O O . ASP A 1 309 ? -2.474 -15.232 -6.534 1.00 92.06 309 ASP A O 1
ATOM 2452 N N . LYS A 1 310 ? -2.480 -16.109 -4.468 1.00 95.62 310 LYS A N 1
ATOM 2453 C CA . LYS A 1 310 ? -3.754 -15.486 -4.057 1.00 95.62 310 LYS A CA 1
ATOM 2454 C C . LYS A 1 310 ? -3.680 -13.957 -4.012 1.00 95.62 310 LYS A C 1
ATOM 2456 O O . LYS A 1 310 ? -4.616 -13.269 -4.433 1.00 95.62 310 LYS A O 1
ATOM 2461 N N . VAL A 1 311 ? -2.561 -13.393 -3.548 1.00 94.81 311 VAL A N 1
ATOM 2462 C CA . VAL A 1 311 ? -2.317 -11.943 -3.594 1.00 94.81 311 VAL A CA 1
ATOM 2463 C C . VAL A 1 311 ? -2.284 -11.457 -5.043 1.00 94.81 311 VAL A C 1
ATOM 2465 O O . VAL A 1 311 ? -3.026 -10.532 -5.375 1.00 94.81 311 VAL A O 1
ATOM 2468 N N . LEU A 1 312 ? -1.500 -12.093 -5.920 1.00 93.69 312 LEU A N 1
ATOM 2469 C CA . LEU A 1 312 ? -1.443 -11.735 -7.341 1.00 93.69 312 LEU A CA 1
ATOM 2470 C C . LEU A 1 312 ? -2.815 -11.853 -8.013 1.00 93.69 312 LEU A C 1
ATOM 2472 O O . LEU A 1 312 ? -3.224 -10.938 -8.724 1.00 93.69 312 LEU A O 1
ATOM 2476 N N . GLN A 1 313 ? -3.560 -12.924 -7.747 1.00 95.19 313 GLN A N 1
ATOM 2477 C CA . GLN A 1 313 ? -4.907 -13.113 -8.278 1.00 95.19 313 GLN A CA 1
ATOM 2478 C C . GLN A 1 313 ? -5.864 -12.019 -7.787 1.00 95.19 313 GLN A C 1
ATOM 2480 O O . GLN A 1 313 ? -6.621 -11.475 -8.585 1.00 95.19 313 GLN A O 1
ATOM 2485 N N . THR A 1 314 ? -5.788 -11.612 -6.516 1.00 96.44 314 THR A N 1
ATOM 2486 C CA . THR A 1 314 ? -6.579 -10.478 -6.002 1.00 96.44 314 THR A CA 1
ATOM 2487 C C . THR A 1 314 ? -6.247 -9.187 -6.742 1.00 96.44 314 THR A C 1
ATOM 2489 O O . THR A 1 314 ? -7.149 -8.473 -7.189 1.00 96.44 314 THR A O 1
ATOM 2492 N N . LEU A 1 315 ? -4.956 -8.895 -6.905 1.00 94.25 315 LEU A N 1
ATOM 2493 C CA . LEU A 1 315 ? -4.492 -7.705 -7.608 1.00 94.25 315 LEU A CA 1
ATOM 2494 C C . LEU A 1 315 ? -4.950 -7.704 -9.074 1.00 94.25 315 LEU A C 1
ATOM 2496 O O . LEU A 1 315 ? -5.453 -6.693 -9.554 1.00 94.25 315 LEU A O 1
ATOM 2500 N N . VAL A 1 316 ? -4.845 -8.835 -9.771 1.00 91.94 316 VAL A N 1
ATOM 2501 C CA . VAL A 1 316 ? -5.247 -8.973 -11.178 1.00 91.94 316 VAL A CA 1
ATOM 2502 C C . VAL A 1 316 ? -6.765 -8.873 -11.339 1.00 91.94 316 VAL A C 1
ATOM 2504 O O . VAL A 1 316 ? -7.249 -8.087 -12.155 1.00 91.94 316 VAL A O 1
ATOM 2507 N N . VAL A 1 317 ? -7.530 -9.652 -10.575 1.00 92.69 317 VAL A N 1
ATOM 2508 C CA . VAL A 1 317 ? -8.976 -9.827 -10.782 1.00 92.69 317 VAL A CA 1
ATOM 2509 C C . VAL A 1 317 ? -9.773 -8.638 -10.258 1.00 92.69 317 VAL A C 1
ATOM 2511 O O . VAL A 1 317 ? -10.735 -8.213 -10.890 1.00 92.69 317 VAL A O 1
ATOM 2514 N N . LYS A 1 318 ? -9.392 -8.084 -9.103 1.00 94.75 318 LYS A N 1
ATOM 2515 C CA . LYS A 1 318 ? -10.184 -7.049 -8.421 1.00 94.75 318 LYS A CA 1
ATOM 2516 C C . LYS A 1 318 ? -9.593 -5.650 -8.583 1.00 94.75 318 LYS A C 1
ATOM 2518 O O . LYS A 1 318 ? -10.334 -4.670 -8.510 1.00 94.75 318 LYS A O 1
ATOM 2523 N N . LYS A 1 319 ? -8.283 -5.542 -8.848 1.00 92.50 319 LYS A N 1
ATOM 2524 C CA . LYS A 1 319 ? -7.530 -4.277 -8.977 1.00 92.50 319 LYS A CA 1
ATOM 2525 C C . LYS A 1 319 ? -7.910 -3.251 -7.888 1.00 92.50 319 LYS A C 1
ATOM 2527 O O . LYS A 1 319 ? -8.370 -2.152 -8.227 1.00 92.50 319 LYS A O 1
ATOM 2532 N N . PRO A 1 320 ? -7.816 -3.618 -6.593 1.00 95.38 320 PRO A N 1
ATOM 2533 C CA . PRO A 1 320 ? -8.174 -2.733 -5.487 1.00 95.38 320 PRO A CA 1
ATOM 2534 C C . PRO A 1 320 ? -7.298 -1.474 -5.470 1.00 95.38 320 PRO A C 1
ATOM 2536 O O . PRO A 1 320 ? -6.093 -1.554 -5.687 1.00 95.38 320 PRO A O 1
ATOM 2539 N N . LEU A 1 321 ? -7.894 -0.313 -5.182 1.00 93.06 321 LEU A N 1
ATOM 2540 C CA . LEU A 1 321 ? -7.189 0.981 -5.182 1.00 93.06 321 LEU A CA 1
ATOM 2541 C C . LEU A 1 321 ? -6.617 1.375 -3.810 1.00 93.06 321 LEU A C 1
ATOM 2543 O O . LEU A 1 321 ? -5.856 2.330 -3.710 1.00 93.06 321 LEU A O 1
ATOM 2547 N N . ASN A 1 322 ? -7.000 0.674 -2.745 1.00 92.75 322 ASN A N 1
ATOM 2548 C CA . ASN A 1 322 ? -6.501 0.893 -1.391 1.00 92.75 322 ASN A CA 1
ATOM 2549 C C . ASN A 1 322 ? -6.521 -0.421 -0.601 1.00 92.75 322 ASN A C 1
ATOM 2551 O O . ASN A 1 322 ? -7.143 -1.407 -1.015 1.00 92.75 322 ASN A O 1
ATOM 2555 N N . PHE A 1 323 ? -5.877 -0.422 0.566 1.00 94.19 323 PHE A N 1
ATOM 2556 C CA . PHE A 1 323 ? -5.700 -1.640 1.351 1.00 94.19 323 PHE A CA 1
ATOM 2557 C C . PHE A 1 323 ? -7.012 -2.243 1.870 1.00 94.19 323 PHE A C 1
ATOM 2559 O O . PHE A 1 323 ? -7.182 -3.461 1.870 1.00 94.19 323 PHE A O 1
ATOM 2566 N N . MET A 1 324 ? -7.977 -1.409 2.268 1.00 94.06 324 MET A N 1
ATOM 2567 C CA . MET A 1 324 ? -9.277 -1.904 2.730 1.00 94.06 324 MET A CA 1
ATOM 2568 C C . MET A 1 324 ? -10.032 -2.627 1.606 1.00 94.06 324 MET A C 1
ATOM 2570 O O . MET A 1 324 ? -10.581 -3.712 1.807 1.00 94.06 324 MET A O 1
ATOM 2574 N N . SER A 1 325 ? -10.004 -2.062 0.396 1.00 95.06 325 SER A N 1
ATOM 2575 C CA . SER A 1 325 ? -10.579 -2.690 -0.798 1.00 95.06 325 SER A CA 1
ATOM 2576 C C . SER A 1 325 ? -9.863 -3.994 -1.138 1.00 95.06 325 SER A C 1
ATOM 2578 O O . SER A 1 325 ? -10.516 -4.949 -1.552 1.00 95.06 325 SER A O 1
ATOM 2580 N N . PHE A 1 326 ? -8.545 -4.058 -0.929 1.00 97.12 326 PHE A N 1
ATOM 2581 C CA . PHE A 1 326 ? -7.763 -5.279 -1.103 1.00 97.12 326 PHE A CA 1
ATOM 2582 C C . PHE A 1 326 ? -8.203 -6.377 -0.133 1.00 97.12 326 PHE A C 1
ATOM 2584 O O . PHE A 1 326 ? -8.514 -7.470 -0.591 1.00 97.12 326 PHE A O 1
ATOM 2591 N N . ILE A 1 327 ? -8.324 -6.096 1.169 1.00 96.75 327 ILE A N 1
ATOM 2592 C CA . ILE A 1 327 ? -8.773 -7.098 2.151 1.00 96.75 327 ILE A CA 1
ATOM 2593 C C . ILE A 1 327 ? -10.179 -7.606 1.824 1.00 96.75 327 ILE A C 1
ATOM 2595 O O . ILE A 1 327 ? -10.393 -8.816 1.806 1.00 96.75 327 ILE A O 1
ATOM 2599 N N . LYS A 1 328 ? -11.120 -6.705 1.511 1.00 96.06 328 LYS A N 1
ATOM 2600 C CA . LYS A 1 328 ? -12.490 -7.080 1.115 1.00 96.06 328 LYS A CA 1
ATOM 2601 C C . LYS A 1 328 ? -12.497 -7.957 -0.141 1.00 96.06 328 LYS A C 1
ATOM 2603 O O . LYS A 1 328 ? -13.151 -8.992 -0.157 1.00 96.06 328 LYS A O 1
ATOM 2608 N N . SER A 1 329 ? -11.716 -7.576 -1.148 1.00 97.88 329 SER A N 1
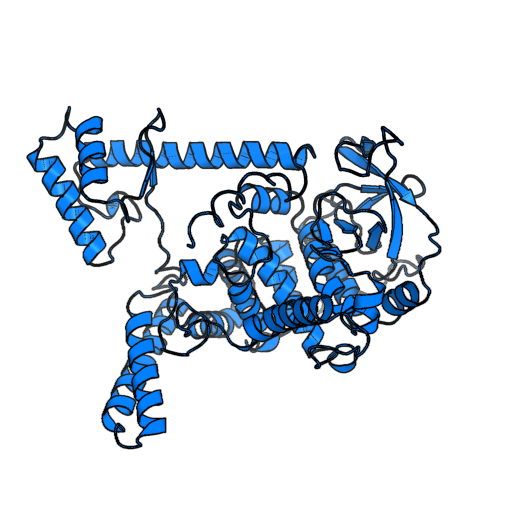ATOM 2609 C CA . SER A 1 329 ? -11.559 -8.325 -2.400 1.00 97.88 329 SER A CA 1
ATOM 2610 C C . SER A 1 329 ? -10.922 -9.700 -2.191 1.00 97.88 329 SER A C 1
ATOM 2612 O O . SER A 1 329 ? -11.346 -10.673 -2.808 1.00 97.88 329 SER A O 1
ATOM 2614 N N . PHE A 1 330 ? -9.922 -9.788 -1.312 1.00 97.56 330 PHE A N 1
ATOM 2615 C CA . PHE A 1 330 ? -9.221 -11.028 -0.999 1.00 97.56 330 PHE A CA 1
ATOM 2616 C C . PHE A 1 330 ? -10.175 -12.040 -0.364 1.00 97.56 330 PHE A C 1
ATOM 2618 O O . PHE A 1 330 ? -10.284 -13.165 -0.836 1.00 97.56 330 PHE A O 1
ATOM 2625 N N . VAL A 1 331 ? -10.917 -11.640 0.674 1.00 96.44 331 VAL A N 1
ATOM 2626 C CA . VAL A 1 331 ? -11.845 -12.555 1.365 1.00 96.44 331 VAL A CA 1
ATOM 2627 C C . VAL A 1 331 ? -13.082 -12.897 0.534 1.00 96.44 331 VAL A C 1
ATOM 2629 O O . VAL A 1 331 ? -13.736 -13.899 0.808 1.00 96.44 331 VAL A O 1
ATOM 2632 N N . GLU A 1 332 ? -13.418 -12.068 -0.458 1.00 96.75 332 GLU A N 1
ATOM 2633 C CA . GLU A 1 332 ? -14.453 -12.375 -1.445 1.00 96.75 332 GLU A CA 1
ATOM 2634 C C . GLU A 1 332 ? -13.985 -13.463 -2.423 1.00 96.75 332 GLU A C 1
ATOM 2636 O O . GLU A 1 332 ? -14.746 -14.378 -2.726 1.00 96.75 332 GLU A O 1
ATOM 2641 N N . LEU A 1 333 ? -12.737 -13.382 -2.902 1.00 97.50 333 LEU A N 1
ATOM 2642 C CA . LEU A 1 333 ? -12.157 -14.376 -3.812 1.00 97.50 333 LEU A CA 1
ATOM 2643 C C . LEU A 1 333 ? -11.792 -15.692 -3.112 1.00 97.50 333 LEU A C 1
ATOM 2645 O O . LEU A 1 333 ? -11.915 -16.747 -3.728 1.00 97.50 333 LEU A O 1
ATOM 2649 N N . PHE A 1 334 ? -11.367 -15.623 -1.849 1.00 97.19 334 PHE A N 1
ATOM 2650 C CA . PHE A 1 334 ? -10.881 -16.758 -1.056 1.00 97.19 334 PHE A CA 1
ATOM 2651 C C . PHE A 1 334 ? -11.665 -16.874 0.258 1.00 97.19 334 PHE A C 1
ATOM 2653 O O . PHE A 1 334 ? -11.141 -16.579 1.343 1.00 97.19 334 PHE A O 1
ATOM 2660 N N . PRO A 1 335 ? -12.955 -17.253 0.197 1.00 96.38 335 PRO A N 1
ATOM 2661 C CA . PRO A 1 335 ? -13.801 -17.351 1.382 1.00 96.38 335 PRO A CA 1
ATOM 2662 C C . PRO A 1 335 ? -13.286 -18.375 2.404 1.00 96.38 335 PRO A C 1
ATOM 2664 O O . PRO A 1 335 ? -13.552 -18.223 3.598 1.00 96.38 335 PRO A O 1
ATOM 2667 N N . GLU A 1 336 ? -12.521 -19.381 1.973 1.00 95.94 336 GLU A N 1
ATOM 2668 C CA . GLU A 1 336 ? -11.859 -20.357 2.842 1.00 95.94 336 GLU A CA 1
ATOM 2669 C C . GLU A 1 336 ? -10.839 -19.713 3.794 1.00 95.94 336 GLU A C 1
ATOM 2671 O O . GLU A 1 336 ? -10.704 -20.144 4.939 1.00 95.94 336 GLU A O 1
ATOM 2676 N N . ASP A 1 337 ? -10.201 -18.621 3.368 1.00 96.38 337 ASP A N 1
ATOM 2677 C CA . ASP A 1 337 ? -9.191 -17.899 4.146 1.00 96.38 337 ASP A CA 1
ATOM 2678 C C . ASP A 1 337 ? -9.775 -16.747 4.968 1.00 96.38 337 ASP A C 1
ATOM 2680 O O . ASP A 1 337 ? -9.072 -16.146 5.792 1.00 96.38 337 ASP A O 1
ATOM 2684 N N . LYS A 1 338 ? -11.068 -16.434 4.784 1.00 95.44 338 LYS A N 1
ATOM 2685 C CA . LYS A 1 338 ? -11.751 -15.295 5.421 1.00 95.44 338 LYS A CA 1
ATOM 2686 C C . LYS A 1 338 ? -11.464 -15.240 6.918 1.00 95.44 338 LYS A C 1
ATOM 2688 O O . LYS A 1 338 ? -11.083 -14.197 7.438 1.00 95.44 338 LYS A O 1
ATOM 2693 N N . SER A 1 339 ? -11.615 -16.362 7.618 1.00 95.56 339 SER A N 1
ATOM 2694 C CA . SER A 1 339 ? -11.439 -16.423 9.073 1.00 95.56 339 SER A CA 1
ATOM 2695 C C . SER A 1 339 ? -10.039 -15.993 9.524 1.00 95.56 339 SER A C 1
ATOM 2697 O O . SER A 1 339 ? -9.905 -15.216 10.479 1.00 95.56 339 SER A O 1
ATOM 2699 N N . SER A 1 340 ? -9.007 -16.466 8.822 1.00 94.50 340 SER A N 1
ATOM 2700 C CA . SER A 1 340 ? -7.607 -16.238 9.173 1.00 94.50 340 SER A CA 1
ATOM 2701 C C . SER A 1 340 ? -7.142 -14.837 8.784 1.00 94.50 340 SER A C 1
ATOM 2703 O O . SER A 1 340 ? -6.536 -14.142 9.602 1.00 94.50 340 SER A O 1
ATOM 2705 N N . VAL A 1 341 ? -7.495 -14.375 7.580 1.00 95.12 341 VAL A N 1
ATOM 2706 C CA . VAL A 1 341 ? -7.144 -13.034 7.087 1.00 95.12 341 VAL A CA 1
ATOM 2707 C C . VAL A 1 341 ? -7.825 -11.949 7.919 1.00 95.12 341 VAL A C 1
ATOM 2709 O O . VAL A 1 341 ? -7.158 -11.021 8.378 1.00 95.12 341 VAL A O 1
ATOM 2712 N N . ILE A 1 342 ? -9.127 -12.090 8.201 1.00 95.62 342 ILE A N 1
ATOM 2713 C CA . ILE A 1 342 ? -9.872 -11.138 9.040 1.00 95.62 342 ILE A CA 1
ATOM 2714 C C . ILE A 1 342 ? -9.301 -11.101 10.455 1.00 95.62 342 ILE A C 1
ATOM 2716 O O . ILE A 1 342 ? -9.091 -10.018 11.001 1.00 95.62 342 ILE A O 1
ATOM 2720 N N . ARG A 1 343 ? -8.994 -12.262 11.052 1.00 94.44 343 ARG A N 1
ATOM 2721 C CA . ARG A 1 343 ? -8.366 -12.309 12.379 1.00 94.44 343 ARG A CA 1
ATOM 2722 C C . ARG A 1 343 ? -7.039 -11.565 12.376 1.00 94.44 343 ARG A C 1
ATOM 2724 O O . ARG A 1 343 ? -6.831 -10.701 13.224 1.00 94.44 343 ARG A O 1
ATOM 2731 N N . GLN A 1 344 ? -6.165 -11.877 11.422 1.00 91.69 344 GLN A N 1
ATOM 2732 C CA . GLN A 1 344 ? -4.848 -11.261 11.338 1.00 91.69 344 GLN A CA 1
ATOM 2733 C C . GLN A 1 344 ? -4.955 -9.746 11.146 1.00 91.69 344 GLN A C 1
ATOM 2735 O O . GLN A 1 344 ? -4.231 -9.003 11.809 1.00 91.69 344 GLN A O 1
ATOM 2740 N N . PHE A 1 345 ? -5.871 -9.278 10.298 1.00 93.38 345 PHE A N 1
ATOM 2741 C CA . PHE A 1 345 ? -6.123 -7.855 10.083 1.00 93.38 345 PHE A CA 1
ATOM 2742 C C . PHE A 1 345 ? -6.601 -7.148 11.361 1.00 93.38 345 PHE A C 1
ATOM 2744 O O . PHE A 1 345 ? -6.010 -6.146 11.773 1.00 93.38 345 PHE A O 1
ATOM 2751 N N . LEU A 1 346 ? -7.628 -7.685 12.028 1.00 94.19 346 LEU A N 1
ATOM 2752 C CA . LEU A 1 346 ? -8.197 -7.082 13.237 1.00 94.19 346 LEU A CA 1
ATOM 2753 C C . LEU A 1 346 ? -7.210 -7.096 14.406 1.00 94.19 346 LEU A C 1
ATOM 2755 O O . LEU A 1 346 ? -7.079 -6.107 15.122 1.00 94.19 346 LEU A O 1
ATOM 2759 N N . GLU A 1 347 ? -6.469 -8.187 14.596 1.00 90.62 347 GLU A N 1
ATOM 2760 C CA . GLU A 1 347 ? -5.453 -8.254 15.647 1.00 90.62 347 GLU A CA 1
ATOM 2761 C C . GLU A 1 347 ? -4.298 -7.285 15.400 1.00 90.62 347 GLU A C 1
ATOM 2763 O O . GLU A 1 347 ? -3.802 -6.679 16.353 1.00 90.62 347 GLU A O 1
ATOM 2768 N N . SER A 1 348 ? -3.905 -7.108 14.136 1.00 86.50 348 SER A N 1
ATOM 2769 C CA . SER A 1 348 ? -2.817 -6.202 13.762 1.00 86.50 348 SER A CA 1
ATOM 2770 C C . SER A 1 348 ? -3.211 -4.743 13.932 1.00 86.50 348 SER A C 1
ATOM 2772 O O . SER A 1 348 ? -2.423 -3.989 14.473 1.00 86.50 348 SER A O 1
ATOM 2774 N N . THR A 1 349 ? -4.432 -4.366 13.557 1.00 89.25 349 THR A N 1
ATOM 2775 C CA . THR A 1 349 ? -4.964 -2.999 13.737 1.00 89.25 349 THR A CA 1
ATOM 2776 C C . THR A 1 349 ? -5.479 -2.736 15.154 1.00 89.25 349 THR A C 1
ATOM 2778 O O . THR A 1 349 ? -6.093 -1.705 15.425 1.00 89.25 349 THR A O 1
ATOM 2781 N N . HIS A 1 350 ? -5.289 -3.696 16.067 1.00 90.69 350 HIS A N 1
ATOM 2782 C CA . HIS A 1 350 ? -5.850 -3.679 17.416 1.00 90.69 350 HIS A CA 1
ATOM 2783 C C . HIS A 1 350 ? -7.344 -3.334 17.429 1.00 90.69 350 HIS A C 1
ATOM 2785 O O . HIS A 1 350 ? -7.806 -2.651 18.331 1.00 90.69 350 HIS A O 1
ATOM 2791 N N . TYR A 1 351 ? -8.105 -3.813 16.439 1.00 93.56 351 TYR A N 1
ATOM 2792 C CA . TYR A 1 351 ? -9.547 -3.588 16.295 1.00 93.56 351 TYR A CA 1
ATOM 2793 C C . TYR A 1 351 ? -9.947 -2.106 16.156 1.00 93.56 351 TYR A C 1
ATOM 2795 O O . TYR A 1 351 ? -11.139 -1.789 16.183 1.00 93.56 351 TYR A O 1
ATOM 2803 N N . ALA A 1 352 ? -8.984 -1.199 15.939 1.00 90.06 352 ALA A N 1
ATOM 2804 C CA . ALA A 1 352 ? -9.237 0.227 15.744 1.00 90.06 352 ALA A CA 1
ATOM 2805 C C . ALA A 1 352 ? -10.151 0.490 14.544 1.00 90.06 352 ALA A C 1
ATOM 2807 O O . ALA A 1 352 ? -10.877 1.474 14.531 1.00 90.06 352 ALA A O 1
ATOM 2808 N N . THR A 1 353 ? -10.143 -0.401 13.554 1.00 92.12 353 THR A N 1
ATOM 2809 C CA . THR A 1 353 ? -10.924 -0.318 12.314 1.00 92.12 353 THR A CA 1
ATOM 2810 C C . THR A 1 353 ? -12.409 -0.618 12.492 1.00 92.12 353 THR A C 1
ATOM 2812 O O . THR A 1 353 ? -13.204 -0.220 11.645 1.00 92.12 353 THR A O 1
ATOM 2815 N N . VAL A 1 354 ? -12.805 -1.250 13.604 1.00 93.75 354 VAL A N 1
ATOM 2816 C CA . VAL A 1 354 ? -14.189 -1.700 13.830 1.00 93.75 354 VAL A CA 1
ATOM 2817 C C . VAL A 1 354 ? -14.872 -1.050 15.030 1.00 93.75 354 VAL A C 1
ATOM 2819 O O . VAL A 1 354 ? -16.101 -0.999 15.067 1.00 93.75 354 VAL A O 1
ATOM 2822 N N . SER A 1 355 ? -14.115 -0.511 15.993 1.00 90.94 355 SER A N 1
ATOM 2823 C CA . SER A 1 355 ? -14.683 0.129 17.185 1.00 90.94 355 SER A CA 1
ATOM 2824 C C . SER A 1 355 ? -13.795 1.240 17.753 1.00 90.94 355 SER A C 1
ATOM 2826 O O . SER A 1 355 ? -12.575 1.095 17.845 1.00 90.94 355 SER A O 1
ATOM 2828 N N . SER A 1 356 ? -14.426 2.333 18.191 1.00 85.06 356 SER A N 1
ATOM 2829 C CA . SER A 1 356 ? -13.778 3.462 18.872 1.00 85.06 356 SER A CA 1
ATOM 2830 C C . SER A 1 356 ? -13.313 3.124 20.296 1.00 85.06 356 SER A C 1
ATOM 2832 O O . SER A 1 356 ? -12.364 3.730 20.791 1.00 85.06 356 SER A O 1
ATOM 2834 N N . ASP A 1 357 ? -13.903 2.109 20.935 1.00 89.00 357 ASP A N 1
ATOM 2835 C CA . ASP A 1 357 ? -13.502 1.634 22.267 1.00 89.00 357 ASP A CA 1
ATOM 2836 C C . ASP A 1 357 ? -12.150 0.908 22.273 1.00 89.00 357 ASP A C 1
ATOM 2838 O O . ASP A 1 357 ? -11.518 0.766 23.327 1.00 89.00 357 ASP A O 1
ATOM 2842 N N . ALA A 1 358 ? -11.698 0.442 21.105 1.00 90.06 358 ALA A N 1
ATOM 2843 C CA . ALA A 1 358 ? -10.511 -0.388 20.970 1.00 90.06 358 ALA A CA 1
ATOM 2844 C C . ALA A 1 358 ? -9.255 0.279 21.555 1.00 90.06 358 ALA A C 1
ATOM 2846 O O . ALA A 1 358 ? -8.512 -0.363 22.299 1.00 90.06 358 ALA A O 1
ATOM 2847 N N . ALA A 1 359 ? -9.066 1.576 21.287 1.00 85.50 359 ALA A N 1
ATOM 2848 C CA . ALA A 1 359 ? -7.914 2.346 21.754 1.00 85.50 359 ALA A CA 1
ATOM 2849 C C . ALA A 1 359 ? -7.813 2.377 23.277 1.00 85.50 359 ALA A C 1
ATOM 2851 O O . ALA A 1 359 ? -6.786 2.014 23.852 1.00 85.50 359 ALA A O 1
ATOM 2852 N N . ARG A 1 360 ? -8.917 2.731 23.938 1.00 88.75 360 ARG A N 1
ATOM 2853 C CA . ARG A 1 360 ? -8.999 2.797 25.397 1.00 88.75 360 ARG A CA 1
ATOM 2854 C C . ARG A 1 360 ? -8.767 1.425 26.030 1.00 88.75 360 ARG A C 1
ATOM 2856 O O . ARG A 1 360 ? -7.972 1.304 26.961 1.00 88.75 360 ARG A O 1
ATOM 2863 N N . LEU A 1 361 ? -9.446 0.389 25.532 1.00 91.56 361 LEU A N 1
ATOM 2864 C CA . LEU A 1 361 ? -9.352 -0.963 26.092 1.00 91.56 361 LEU A CA 1
ATOM 2865 C C . LEU A 1 361 ? -7.951 -1.562 25.925 1.00 91.56 361 LEU A C 1
ATOM 2867 O O . LEU A 1 361 ? -7.426 -2.161 26.868 1.00 91.56 361 LEU A O 1
ATOM 2871 N N . TYR A 1 362 ? -7.329 -1.374 24.758 1.00 90.88 362 TYR A N 1
ATOM 2872 C CA . TYR A 1 362 ? -5.961 -1.820 24.517 1.00 90.88 362 TYR A CA 1
ATOM 2873 C C . TYR A 1 362 ? -4.961 -1.085 25.411 1.00 90.88 362 TYR A C 1
ATOM 2875 O O . TYR A 1 362 ? -4.107 -1.731 26.022 1.00 90.88 362 TYR A O 1
ATOM 2883 N N . GLN A 1 363 ? -5.093 0.238 25.547 1.00 88.44 363 GLN A N 1
ATOM 2884 C CA . GLN A 1 363 ? -4.210 1.033 26.393 1.00 88.44 363 GLN A CA 1
ATOM 2885 C C . GLN A 1 363 ? -4.273 0.574 27.855 1.00 88.44 363 GLN A C 1
ATOM 2887 O O . GLN A 1 363 ? -3.228 0.344 28.466 1.00 88.44 363 GLN A O 1
ATOM 2892 N N . SER A 1 364 ? -5.475 0.359 28.405 1.00 89.75 364 SER A N 1
ATOM 2893 C CA . SER A 1 364 ? -5.638 -0.181 29.764 1.00 89.75 364 SER A CA 1
ATOM 2894 C C . SER A 1 364 ? -4.960 -1.546 29.917 1.00 89.75 364 SER A C 1
ATOM 2896 O O . SER A 1 364 ? -4.158 -1.747 30.827 1.00 89.75 364 SER A O 1
ATOM 2898 N N . TYR A 1 365 ? -5.212 -2.466 28.981 1.00 91.38 365 TYR A N 1
ATOM 2899 C CA . TYR A 1 365 ? -4.568 -3.782 28.951 1.00 91.38 365 TYR A CA 1
ATOM 2900 C C . TYR A 1 365 ? -3.033 -3.696 28.907 1.00 91.38 365 TYR A C 1
ATOM 2902 O O . TYR A 1 365 ? -2.340 -4.439 29.611 1.00 91.38 365 TYR A O 1
ATOM 2910 N N . TYR A 1 366 ? -2.489 -2.797 28.087 1.00 89.12 366 TYR A N 1
ATOM 2911 C CA . TYR A 1 366 ? -1.053 -2.622 27.921 1.00 89.12 366 TYR A CA 1
ATOM 2912 C C . TYR A 1 366 ? -0.397 -2.039 29.180 1.00 89.12 366 TYR A C 1
ATOM 2914 O O . TYR A 1 366 ? 0.595 -2.596 29.664 1.00 89.12 366 TYR A O 1
ATOM 2922 N N . LEU A 1 367 ? -0.951 -0.951 29.725 1.00 89.56 367 LEU A N 1
ATOM 2923 C CA . LEU A 1 367 ? -0.413 -0.267 30.902 1.00 89.56 367 LEU A CA 1
ATOM 2924 C C . LEU A 1 367 ? -0.427 -1.174 32.136 1.00 89.56 367 LEU A C 1
ATOM 2926 O O . LEU A 1 367 ? 0.601 -1.293 32.803 1.00 89.56 367 LEU A O 1
ATOM 2930 N N . ASP A 1 368 ? -1.519 -1.903 32.376 1.00 89.81 368 ASP A N 1
ATOM 2931 C CA . ASP A 1 368 ? -1.602 -2.853 33.490 1.00 89.81 368 ASP A CA 1
ATOM 2932 C C . ASP A 1 368 ? -0.546 -3.957 33.374 1.00 89.81 368 ASP A C 1
ATOM 2934 O O . ASP A 1 368 ? 0.127 -4.300 34.351 1.00 89.81 368 ASP A O 1
ATOM 2938 N N . LYS A 1 369 ? -0.351 -4.513 32.168 1.00 88.44 369 LYS A N 1
ATOM 2939 C CA . LYS A 1 369 ? 0.678 -5.536 31.927 1.00 88.44 369 LYS A CA 1
ATOM 2940 C C . LYS A 1 369 ? 2.089 -4.996 32.101 1.00 88.44 369 LYS A C 1
ATOM 2942 O O . LYS A 1 369 ? 2.949 -5.710 32.622 1.00 88.44 369 LYS A O 1
ATOM 2947 N N . LYS A 1 370 ? 2.348 -3.776 31.632 1.00 87.88 370 LYS A N 1
ATOM 2948 C CA . LYS A 1 370 ? 3.643 -3.107 31.777 1.00 87.88 370 LYS A CA 1
ATOM 2949 C C . LYS A 1 370 ? 3.963 -2.880 33.251 1.00 87.88 370 LYS A C 1
ATOM 2951 O O . LYS A 1 370 ? 5.064 -3.216 33.682 1.00 87.88 370 LYS A O 1
ATOM 2956 N N . GLU A 1 371 ? 2.987 -2.409 34.019 1.00 87.25 371 GLU A N 1
ATOM 2957 C CA . GLU A 1 371 ? 3.141 -2.171 35.450 1.00 87.25 371 GLU A CA 1
ATOM 2958 C C . GLU A 1 371 ? 3.353 -3.478 36.215 1.00 87.25 371 GLU A C 1
ATOM 2960 O O . GLU A 1 371 ? 4.327 -3.611 36.947 1.00 87.25 371 GLU A O 1
ATOM 2965 N N . TYR A 1 372 ? 2.550 -4.512 35.956 1.00 88.31 372 TYR A N 1
ATOM 2966 C CA . TYR A 1 372 ? 2.750 -5.821 36.582 1.00 88.31 372 TYR A CA 1
ATOM 2967 C C . TYR A 1 372 ? 4.115 -6.441 36.261 1.00 88.31 372 TYR A C 1
ATOM 2969 O O . TYR A 1 372 ? 4.716 -7.090 37.116 1.00 88.31 372 TYR A O 1
ATOM 2977 N N . LYS A 1 373 ? 4.651 -6.246 35.048 1.00 88.00 373 LYS A N 1
ATOM 2978 C CA . LYS A 1 373 ? 6.017 -6.691 34.727 1.00 88.00 373 LYS A CA 1
ATOM 2979 C C . LYS A 1 373 ? 7.067 -5.996 35.597 1.00 88.00 373 LYS A C 1
ATOM 2981 O O . LYS A 1 373 ? 8.057 -6.647 35.923 1.00 88.00 373 LYS A O 1
ATOM 2986 N N . LYS A 1 374 ? 6.836 -4.731 35.957 1.00 87.06 374 LYS A N 1
ATOM 2987 C CA . LYS A 1 374 ? 7.733 -3.899 36.763 1.00 87.06 374 LYS A CA 1
ATOM 2988 C C . LYS A 1 374 ? 7.611 -4.187 38.261 1.00 87.06 374 LYS A C 1
ATOM 2990 O O . LYS A 1 374 ? 8.633 -4.396 38.901 1.00 87.06 374 LYS A O 1
ATOM 2995 N N . THR A 1 375 ? 6.396 -4.207 38.806 1.00 87.06 375 THR A N 1
ATOM 2996 C CA . THR A 1 375 ? 6.154 -4.252 40.260 1.00 87.06 375 THR A CA 1
ATOM 2997 C C . THR A 1 375 ? 5.697 -5.605 40.779 1.00 87.06 375 THR A C 1
ATOM 2999 O O . THR A 1 375 ? 5.857 -5.874 41.955 1.00 87.06 375 THR A O 1
ATOM 3002 N N . LYS A 1 376 ? 5.148 -6.479 39.925 1.00 86.12 376 LYS A N 1
ATOM 3003 C CA . LYS A 1 376 ? 4.520 -7.766 40.301 1.00 86.12 376 LYS A CA 1
ATOM 3004 C C . LYS A 1 376 ? 3.286 -7.662 41.212 1.00 86.12 376 LYS A C 1
ATOM 3006 O O . LYS A 1 376 ? 2.645 -8.685 41.446 1.00 86.12 376 LYS A O 1
ATOM 3011 N N . ASP A 1 377 ? 2.863 -6.457 41.588 1.00 81.25 377 ASP A N 1
ATOM 3012 C CA . ASP A 1 377 ? 1.775 -6.244 42.552 1.00 81.25 377 ASP A CA 1
ATOM 3013 C C . ASP A 1 377 ? 0.399 -6.029 41.897 1.00 81.25 377 ASP A C 1
ATOM 3015 O O . ASP A 1 377 ? -0.643 -6.266 42.506 1.00 81.25 377 ASP A O 1
ATOM 3019 N N . ASN A 1 378 ? 0.352 -5.682 40.606 1.00 84.00 378 ASN A N 1
ATOM 3020 C CA . ASN A 1 378 ? -0.900 -5.336 39.916 1.00 84.00 378 ASN A CA 1
ATOM 3021 C C . ASN A 1 378 ? -1.673 -6.538 39.309 1.00 84.00 378 ASN A C 1
ATOM 3023 O O . ASN A 1 378 ? -2.276 -6.453 38.236 1.00 84.00 378 ASN A O 1
ATOM 3027 N N . LYS A 1 379 ? -1.649 -7.708 39.964 1.00 88.50 379 LYS A N 1
ATOM 3028 C CA . LYS A 1 379 ? -2.203 -8.963 39.402 1.00 88.50 379 LYS A CA 1
ATOM 3029 C C . LYS A 1 379 ? -3.716 -8.893 39.139 1.00 88.50 379 LYS A C 1
ATOM 3031 O O . LYS A 1 379 ? -4.197 -9.474 38.165 1.00 88.50 379 LYS A O 1
ATOM 3036 N N . LYS A 1 380 ? -4.472 -8.199 40.001 1.00 89.81 380 LYS A N 1
ATOM 3037 C CA . LYS A 1 380 ? -5.936 -8.074 39.884 1.00 89.81 380 LYS A CA 1
ATOM 3038 C C . LYS A 1 380 ? -6.338 -7.218 38.680 1.00 89.81 380 LYS A C 1
ATOM 3040 O O . LYS A 1 380 ? -7.192 -7.664 37.915 1.00 89.81 380 LYS A O 1
ATOM 3045 N N . ALA A 1 381 ? -5.710 -6.054 38.480 1.00 88.81 381 ALA A N 1
ATOM 3046 C CA . ALA A 1 381 ? -6.021 -5.198 37.334 1.00 88.81 381 ALA A CA 1
ATOM 3047 C C . ALA A 1 381 ? -5.641 -5.877 36.016 1.00 88.81 381 ALA A C 1
ATOM 3049 O O . ALA A 1 381 ? -6.477 -5.952 35.125 1.00 88.81 381 ALA A O 1
ATOM 3050 N N . VAL A 1 382 ? -4.466 -6.523 35.940 1.00 91.50 382 VAL A N 1
ATOM 3051 C CA . VAL A 1 382 ? -4.069 -7.301 34.750 1.00 91.50 382 VAL A CA 1
ATOM 3052 C C . VAL A 1 382 ? -5.101 -8.363 34.390 1.00 91.50 382 VAL A C 1
ATOM 3054 O O . VAL A 1 382 ? -5.395 -8.547 33.209 1.00 91.50 382 VAL A O 1
ATOM 3057 N N . LYS A 1 383 ? -5.652 -9.085 35.374 1.00 92.75 383 LYS A N 1
ATOM 3058 C CA . LYS A 1 383 ? -6.686 -10.094 35.108 1.00 92.75 383 LYS A CA 1
ATOM 3059 C C . LYS A 1 383 ? -7.956 -9.446 34.548 1.00 92.75 383 LYS A C 1
ATOM 3061 O O . LYS A 1 383 ? -8.508 -9.967 33.581 1.00 92.75 383 LYS A O 1
ATOM 3066 N N . LEU A 1 384 ? -8.382 -8.320 35.124 1.00 93.75 384 LEU A N 1
ATOM 3067 C CA . LEU A 1 384 ? -9.563 -7.572 34.687 1.00 93.75 384 LEU A CA 1
ATOM 3068 C C . LEU A 1 384 ? -9.394 -7.040 33.255 1.00 93.75 384 LEU A C 1
ATOM 3070 O O . LEU A 1 384 ? -10.203 -7.365 32.389 1.00 93.75 384 LEU A O 1
ATOM 3074 N N . SER A 1 385 ? -8.324 -6.290 32.982 1.00 93.69 385 SER A N 1
ATOM 3075 C CA . SER A 1 385 ? -8.080 -5.690 31.666 1.00 93.69 385 SER A CA 1
ATOM 3076 C C . SER A 1 385 ? -7.758 -6.731 30.595 1.00 93.69 385 SER A C 1
ATOM 3078 O O . SER A 1 385 ? -8.187 -6.585 29.453 1.00 93.69 385 SER A O 1
ATOM 3080 N N . THR A 1 386 ? -7.100 -7.842 30.949 1.00 93.19 386 THR A N 1
ATOM 3081 C CA . THR A 1 386 ? -6.908 -8.973 30.023 1.00 93.19 386 THR A CA 1
ATOM 3082 C C . THR A 1 386 ? -8.230 -9.649 29.661 1.00 93.19 386 THR A C 1
ATOM 3084 O O . THR A 1 386 ? -8.408 -9.985 28.491 1.00 93.19 386 THR A O 1
ATOM 3087 N N . SER A 1 387 ? -9.150 -9.846 30.616 1.00 95.12 387 SER A N 1
ATOM 3088 C CA . SER A 1 387 ? -10.480 -10.400 30.309 1.00 95.12 387 SER A CA 1
ATOM 3089 C C . SER A 1 387 ? -11.271 -9.437 29.435 1.00 95.12 387 SER A C 1
ATOM 3091 O O . SER A 1 387 ? -11.676 -9.822 28.347 1.00 95.12 387 SER A O 1
ATOM 3093 N N . ALA A 1 388 ? -11.372 -8.165 29.837 1.00 95.56 388 ALA A N 1
ATOM 3094 C CA . ALA A 1 388 ? -12.097 -7.146 29.082 1.00 95.56 388 ALA A CA 1
ATOM 3095 C C . ALA A 1 388 ? -11.595 -7.038 27.633 1.00 95.56 388 ALA A C 1
ATOM 3097 O O . ALA A 1 388 ? -12.391 -7.050 26.698 1.00 95.56 388 ALA A O 1
ATOM 3098 N N . TRP A 1 389 ? -10.273 -7.016 27.429 1.00 95.06 389 TRP A N 1
ATOM 3099 C CA . TRP A 1 389 ? -9.685 -6.999 26.091 1.00 95.06 389 TRP A CA 1
ATOM 3100 C C . TRP A 1 389 ? -9.959 -8.285 25.303 1.00 95.06 389 TRP A C 1
ATOM 3102 O O . TRP A 1 389 ? -10.228 -8.239 24.105 1.00 95.06 389 TRP A O 1
ATOM 3112 N N . LYS A 1 390 ? -9.888 -9.454 25.946 1.00 95.81 390 LYS A N 1
ATOM 3113 C CA . LYS A 1 390 ? -10.171 -10.739 25.294 1.00 95.81 390 LYS A CA 1
ATOM 3114 C C . LYS A 1 390 ? -11.633 -10.832 24.850 1.00 95.81 390 LYS A C 1
ATOM 3116 O O . LYS A 1 390 ? -11.879 -11.189 23.700 1.00 95.81 390 LYS A O 1
ATOM 3121 N N . ASP A 1 391 ? -12.561 -10.500 25.739 1.00 97.25 391 ASP A N 1
ATOM 3122 C CA . ASP A 1 391 ? -14.001 -10.604 25.505 1.00 97.25 391 ASP A CA 1
ATOM 3123 C C . ASP A 1 391 ? -14.443 -9.604 24.428 1.00 97.25 391 ASP A C 1
ATOM 3125 O O . ASP A 1 391 ? -15.174 -9.963 23.501 1.00 97.25 391 ASP A O 1
ATOM 3129 N N . PHE A 1 392 ? -13.900 -8.381 24.471 1.00 97.31 392 PHE A N 1
ATOM 3130 C CA . PHE A 1 392 ? -14.083 -7.373 23.428 1.00 97.31 392 PHE A CA 1
ATOM 3131 C C . PHE A 1 392 ? -13.623 -7.874 22.054 1.00 97.31 392 PHE A C 1
ATOM 3133 O O . PHE A 1 392 ? -14.409 -7.864 21.105 1.00 97.31 392 PHE A O 1
ATOM 3140 N N . ARG A 1 393 ? -12.379 -8.364 21.943 1.00 97.00 393 ARG A N 1
ATOM 3141 C CA . ARG A 1 393 ? -11.829 -8.857 20.669 1.00 97.00 393 ARG A CA 1
ATOM 3142 C C . ARG A 1 393 ? -12.656 -9.998 20.092 1.00 97.00 393 ARG A C 1
ATOM 3144 O O . ARG A 1 393 ? -12.965 -9.976 18.906 1.00 97.00 393 ARG A O 1
ATOM 3151 N N . LEU A 1 394 ? -13.034 -10.973 20.921 1.00 97.00 394 LEU A N 1
ATOM 3152 C CA . LEU A 1 394 ? -13.846 -12.107 20.480 1.00 97.00 394 LEU A CA 1
ATOM 3153 C C . LEU A 1 394 ? -15.217 -11.646 19.970 1.00 97.00 394 LEU A C 1
ATOM 3155 O O . LEU A 1 394 ? -15.658 -12.089 18.912 1.00 97.00 394 LEU A O 1
ATOM 3159 N N . THR A 1 395 ? -15.856 -10.719 20.687 1.00 97.62 395 THR A N 1
ATOM 3160 C CA . THR A 1 395 ? -17.152 -10.154 20.292 1.00 97.62 395 THR A CA 1
ATOM 3161 C C . THR A 1 395 ? -17.055 -9.433 18.952 1.00 97.62 395 THR A C 1
ATOM 3163 O O . THR A 1 395 ? -17.842 -9.710 18.051 1.00 97.62 395 THR A O 1
ATOM 3166 N N . MET A 1 396 ? -16.085 -8.527 18.795 1.00 97.44 396 MET A N 1
ATOM 3167 C CA . MET A 1 396 ? -15.903 -7.777 17.549 1.00 97.44 396 MET A CA 1
ATOM 3168 C C . MET A 1 396 ? -15.549 -8.699 16.379 1.00 97.44 396 MET A C 1
ATOM 3170 O O . MET A 1 396 ? -16.115 -8.561 15.303 1.00 97.44 396 MET A O 1
ATOM 3174 N N . TYR A 1 397 ? -14.657 -9.669 16.591 1.00 97.75 397 TYR A N 1
ATOM 3175 C CA . TYR A 1 397 ? -14.267 -10.634 15.564 1.00 97.75 397 TYR A CA 1
ATOM 3176 C C . TYR A 1 397 ? -15.459 -11.441 15.043 1.00 97.75 397 TYR A C 1
ATOM 3178 O O . TYR A 1 397 ? -15.642 -11.531 13.831 1.00 97.75 397 TYR A O 1
ATOM 3186 N N . ASN A 1 398 ? -16.293 -11.976 15.939 1.00 98.00 398 ASN A N 1
ATOM 3187 C CA . ASN A 1 398 ? -17.471 -12.749 15.545 1.00 98.00 398 ASN A CA 1
ATOM 3188 C C . ASN A 1 398 ? -18.453 -11.896 14.733 1.00 98.00 398 ASN A C 1
ATOM 3190 O O . ASN A 1 398 ? -18.872 -12.334 13.665 1.00 98.00 398 ASN A O 1
ATOM 3194 N N . LYS A 1 399 ? -18.712 -10.656 15.176 1.00 97.62 399 LYS A N 1
ATOM 3195 C CA . LYS A 1 399 ? -19.575 -9.715 14.448 1.00 97.62 399 LYS A CA 1
ATOM 3196 C C . LYS A 1 399 ? -19.050 -9.361 13.051 1.00 97.62 399 LYS A C 1
ATOM 3198 O O . LYS A 1 399 ? -19.813 -9.121 12.124 1.00 97.62 399 LYS A O 1
ATOM 3203 N N . VAL A 1 400 ? -17.731 -9.301 12.876 1.00 97.19 400 VAL A N 1
ATOM 3204 C CA . VAL A 1 400 ? -17.144 -9.065 11.547 1.00 97.19 400 VAL A CA 1
ATOM 3205 C C . VAL A 1 400 ? -17.245 -10.313 10.673 1.00 97.19 400 VAL A C 1
ATOM 3207 O O . VAL A 1 400 ? -17.512 -10.217 9.475 1.00 97.19 400 VAL A O 1
ATOM 3210 N N . LEU A 1 401 ? -17.042 -11.501 11.245 1.00 96.2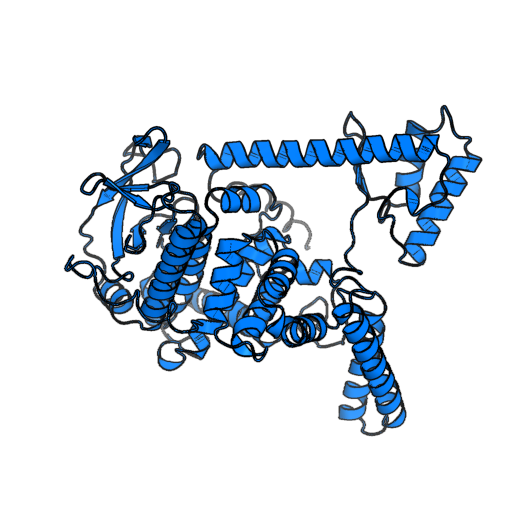5 401 LEU A N 1
ATOM 3211 C CA . LEU A 1 401 ? -17.125 -12.751 10.493 1.00 96.25 401 LEU A CA 1
ATOM 3212 C C . LEU A 1 401 ? -18.537 -13.059 9.992 1.00 96.25 401 LEU A C 1
ATOM 3214 O O . LEU A 1 401 ? -18.675 -13.484 8.840 1.00 96.25 401 LEU A O 1
ATOM 3218 N N . ASP A 1 402 ? -19.550 -12.850 10.832 1.00 95.38 402 ASP A N 1
ATOM 3219 C CA . ASP A 1 402 ? -20.958 -13.072 10.487 1.00 95.38 402 ASP A CA 1
ATOM 3220 C C . ASP A 1 402 ? -21.570 -11.931 9.651 1.00 95.38 402 ASP A C 1
ATOM 3222 O O . ASP A 1 402 ? -22.652 -12.091 9.094 1.00 95.38 402 ASP A O 1
ATOM 3226 N N . GLY A 1 403 ? -20.845 -10.817 9.494 1.00 92.88 403 GLY A N 1
ATOM 3227 C CA . GLY A 1 403 ? -21.249 -9.677 8.673 1.00 92.88 403 GLY A CA 1
ATOM 3228 C C . GLY A 1 403 ? -22.159 -8.674 9.384 1.00 92.88 403 GLY A C 1
ATOM 3229 O O . GLY A 1 403 ? -22.562 -7.695 8.761 1.00 92.88 403 GLY A O 1
ATOM 3230 N N . THR A 1 404 ? -22.454 -8.860 10.674 1.00 95.12 404 THR A N 1
ATOM 3231 C CA . THR A 1 404 ? -23.219 -7.886 11.474 1.00 95.12 404 THR A CA 1
ATOM 3232 C C . THR A 1 404 ? -22.445 -6.596 11.749 1.00 95.12 404 THR A C 1
ATOM 3234 O O . THR A 1 404 ? -23.044 -5.582 12.103 1.00 95.12 404 THR A O 1
ATOM 3237 N N . LEU A 1 405 ? -21.120 -6.611 11.583 1.00 93.44 405 LEU A N 1
ATOM 3238 C CA . LEU A 1 405 ? -20.245 -5.450 11.704 1.00 93.44 405 LEU A CA 1
ATOM 3239 C C . LEU A 1 405 ? -19.295 -5.369 10.508 1.00 93.44 405 LEU A C 1
ATOM 3241 O O . LEU A 1 405 ? -18.563 -6.310 10.209 1.00 93.44 405 LEU A O 1
ATOM 3245 N N . ALA A 1 406 ? -19.254 -4.217 9.844 1.00 92.19 406 ALA A N 1
ATOM 3246 C CA . ALA A 1 406 ? -18.294 -3.994 8.772 1.00 92.19 406 ALA A CA 1
ATOM 3247 C C . ALA A 1 406 ? -16.855 -3.940 9.321 1.00 92.19 406 ALA A C 1
ATOM 3249 O O . ALA A 1 406 ? -16.593 -3.362 10.376 1.00 92.19 406 ALA A O 1
ATOM 3250 N N . ILE A 1 407 ? -15.897 -4.501 8.579 1.00 93.12 407 ILE A N 1
ATOM 3251 C CA . ILE A 1 407 ? -14.468 -4.488 8.948 1.00 93.12 407 ILE A CA 1
ATOM 3252 C C . ILE A 1 407 ? -13.869 -3.062 8.982 1.00 93.12 407 ILE A C 1
ATOM 3254 O O . ILE A 1 407 ? -12.832 -2.825 9.595 1.00 93.12 407 ILE A O 1
ATOM 3258 N N . ASP A 1 408 ? -14.536 -2.107 8.337 1.00 90.81 408 ASP A N 1
ATOM 3259 C CA . ASP A 1 408 ? -14.221 -0.681 8.288 1.00 90.81 408 ASP A CA 1
ATOM 3260 C C . ASP A 1 408 ? -15.246 0.188 9.040 1.00 90.81 408 ASP A C 1
ATOM 3262 O O . ASP A 1 408 ? -15.376 1.381 8.770 1.00 90.81 408 ASP A O 1
ATOM 3266 N N . ASN A 1 409 ? -15.970 -0.386 10.004 1.00 88.62 409 ASN A N 1
ATOM 3267 C CA . ASN A 1 409 ? -17.032 0.308 10.735 1.00 88.62 409 ASN A CA 1
ATOM 3268 C C . ASN A 1 409 ? -16.572 1.591 11.459 1.00 88.62 409 ASN A C 1
ATOM 3270 O O . ASN A 1 409 ? -17.353 2.524 11.613 1.00 88.62 409 ASN A O 1
ATOM 3274 N N . ASN A 1 410 ? -15.313 1.673 11.897 1.00 86.94 410 ASN A N 1
ATOM 3275 C CA . ASN A 1 410 ? -14.797 2.834 12.628 1.00 86.94 410 ASN A CA 1
ATOM 3276 C C . ASN A 1 410 ? -14.026 3.839 11.750 1.00 86.94 410 ASN A C 1
ATOM 3278 O O . ASN A 1 410 ? -13.454 4.802 12.271 1.00 86.94 410 ASN A O 1
ATOM 3282 N N . PHE A 1 411 ? -14.022 3.680 10.423 1.00 81.00 411 PHE A N 1
ATOM 3283 C CA . PHE A 1 411 ? -13.445 4.697 9.539 1.00 81.00 411 PHE A CA 1
ATOM 3284 C C . PHE A 1 411 ? -14.214 6.010 9.670 1.00 81.00 411 PHE A C 1
ATOM 3286 O O . PHE A 1 411 ? -15.437 6.033 9.829 1.00 81.00 411 PHE A O 1
ATOM 3293 N N . LYS A 1 412 ? -13.499 7.138 9.679 1.00 68.94 412 LYS A N 1
ATOM 3294 C CA . LYS A 1 412 ? -14.139 8.436 9.470 1.00 68.94 412 LYS A CA 1
ATOM 3295 C C . LYS A 1 412 ? -14.512 8.494 7.994 1.00 68.94 412 LYS A C 1
ATOM 3297 O O . LYS A 1 412 ? -13.638 8.495 7.137 1.00 68.94 412 LYS A O 1
ATOM 3302 N N . LYS A 1 413 ? -15.808 8.466 7.699 1.00 67.56 413 LYS A N 1
ATOM 3303 C CA . LYS A 1 413 ? -16.302 8.917 6.402 1.00 67.56 413 LYS A CA 1
ATOM 3304 C C . LYS A 1 413 ? -16.571 10.409 6.585 1.00 67.56 413 LYS A C 1
ATOM 3306 O O . LYS A 1 413 ? -17.517 10.729 7.303 1.00 67.56 413 LYS A O 1
ATOM 3311 N N . PRO A 1 414 ? -15.700 11.303 6.094 1.00 73.44 414 PRO A N 1
ATOM 3312 C CA . PRO A 1 414 ? -15.962 12.728 6.217 1.00 73.44 414 PRO A CA 1
ATOM 3313 C C . PRO A 1 414 ? -17.266 13.039 5.478 1.00 73.44 414 PRO A C 1
ATOM 3315 O O . PRO A 1 414 ? -17.473 12.549 4.363 1.00 73.44 414 PRO A O 1
ATOM 3318 N N . PHE A 1 415 ? -18.151 13.819 6.097 1.00 84.56 415 PHE A N 1
ATOM 3319 C CA . PHE A 1 415 ? -19.355 14.296 5.424 1.00 84.56 415 PHE A CA 1
ATOM 3320 C C . PHE A 1 415 ? -19.069 15.712 4.946 1.00 84.56 415 PHE A C 1
ATOM 3322 O O . PHE A 1 415 ? -19.320 16.699 5.638 1.00 84.56 415 PHE A O 1
ATOM 3329 N N . MET A 1 416 ? -18.438 15.778 3.776 1.00 89.62 416 MET A N 1
ATOM 3330 C CA . MET A 1 416 ? -17.937 17.025 3.217 1.00 89.62 416 MET A CA 1
ATOM 3331 C C . MET A 1 416 ? -19.055 17.788 2.516 1.00 89.62 416 MET A C 1
ATOM 3333 O O . MET A 1 416 ? -19.648 17.258 1.582 1.00 89.62 416 MET A O 1
ATOM 3337 N N . VAL A 1 417 ? -19.301 19.034 2.893 1.00 89.69 417 VAL A N 1
ATOM 3338 C CA . VAL A 1 417 ? -20.177 19.946 2.151 1.00 89.69 417 VAL A CA 1
ATOM 3339 C C . VAL A 1 417 ? -19.341 21.064 1.554 1.00 89.69 417 VAL A C 1
ATOM 3341 O O . VAL A 1 417 ? -18.396 21.549 2.179 1.00 89.69 417 VAL A O 1
ATOM 3344 N N . THR A 1 418 ? -19.651 21.446 0.318 1.00 89.88 418 THR A N 1
ATOM 3345 C CA . THR A 1 418 ? -19.033 22.615 -0.303 1.00 89.88 418 THR A CA 1
ATOM 3346 C C . THR A 1 418 ? -20.058 23.380 -1.117 1.00 89.88 418 THR A C 1
ATOM 3348 O O . THR A 1 418 ? -20.955 22.776 -1.709 1.00 89.88 418 THR A O 1
ATOM 3351 N N . ASP A 1 419 ? -19.944 24.700 -1.118 1.00 85.62 419 ASP A N 1
ATOM 3352 C CA . ASP A 1 419 ? -20.799 25.574 -1.909 1.00 85.62 419 ASP A CA 1
ATOM 3353 C C . ASP A 1 419 ? -20.293 25.714 -3.349 1.00 85.62 419 ASP A C 1
ATOM 3355 O O . ASP A 1 419 ? -19.140 25.416 -3.668 1.00 85.62 419 ASP A O 1
ATOM 3359 N N . GLU A 1 420 ? -21.172 26.191 -4.230 1.00 82.44 420 GLU A N 1
ATOM 3360 C CA . GLU A 1 420 ? -20.889 26.308 -5.664 1.00 82.44 420 GLU A CA 1
ATOM 3361 C C . GLU A 1 420 ? -19.745 27.290 -5.978 1.00 82.44 420 GLU A C 1
ATOM 3363 O O . GLU A 1 420 ? -19.058 27.125 -6.991 1.00 82.44 420 GLU A O 1
ATOM 3368 N N . MET A 1 421 ? -19.505 28.265 -5.094 1.00 81.94 421 MET A N 1
ATOM 3369 C CA . MET A 1 421 ? -18.456 29.278 -5.223 1.00 81.94 421 MET A CA 1
ATOM 3370 C C . MET A 1 421 ? -17.164 28.903 -4.477 1.00 81.94 421 MET A C 1
ATOM 3372 O O . MET A 1 421 ? -16.168 29.617 -4.603 1.00 81.94 421 MET A O 1
ATOM 3376 N N . LEU A 1 422 ? -17.145 27.760 -3.776 1.00 76.31 422 LEU A N 1
ATOM 3377 C CA . LEU A 1 422 ? -16.020 27.234 -2.991 1.00 76.31 422 LEU A CA 1
ATOM 3378 C C . LEU A 1 422 ? -15.558 28.162 -1.851 1.00 76.31 422 LEU A C 1
ATOM 3380 O O . LEU A 1 422 ? -14.396 28.098 -1.440 1.00 76.31 422 LEU A O 1
ATOM 3384 N N . PHE A 1 423 ? -16.441 29.020 -1.340 1.00 81.56 423 PHE A N 1
ATOM 3385 C CA . PHE A 1 423 ? -16.173 29.818 -0.143 1.00 81.56 423 PHE A CA 1
ATOM 3386 C C . PHE A 1 423 ? -16.132 28.957 1.123 1.00 81.56 423 PHE A C 1
ATOM 3388 O O . PHE A 1 423 ? -15.324 29.210 2.016 1.00 81.56 423 PHE A O 1
ATOM 3395 N N . TYR A 1 424 ? -16.938 27.898 1.164 1.00 82.94 424 TYR A N 1
ATOM 3396 C CA . TYR A 1 424 ? -17.017 26.941 2.253 1.00 82.94 424 TYR A CA 1
ATOM 3397 C C . TYR A 1 424 ? -16.707 25.535 1.745 1.00 82.94 424 TYR A C 1
ATOM 3399 O O . TYR A 1 424 ? -17.321 25.027 0.808 1.00 82.94 424 TYR A O 1
ATOM 3407 N N . THR A 1 425 ? -15.767 24.867 2.410 1.00 88.44 425 THR A N 1
ATOM 3408 C CA . THR A 1 425 ? -15.526 23.425 2.291 1.00 88.44 425 THR A CA 1
ATOM 3409 C C . THR A 1 425 ? -15.355 22.876 3.701 1.00 88.44 425 THR A C 1
ATOM 3411 O O . THR A 1 425 ? -14.344 23.136 4.349 1.00 88.44 425 THR A O 1
ATOM 3414 N N . LEU A 1 426 ? -16.348 22.136 4.186 1.00 89.81 426 LEU A N 1
ATOM 3415 C CA . LEU A 1 426 ? -16.487 21.785 5.601 1.00 89.81 426 LEU A CA 1
ATOM 3416 C C . LEU A 1 426 ? -16.707 20.283 5.743 1.00 89.81 426 LEU A C 1
ATOM 3418 O O . LEU A 1 426 ? -17.434 19.705 4.941 1.00 89.81 426 LEU A O 1
ATOM 3422 N N . ASP A 1 427 ? -16.134 19.664 6.774 1.00 90.00 427 ASP A N 1
ATOM 3423 C CA . ASP A 1 427 ? -16.520 18.314 7.198 1.00 90.00 427 ASP A CA 1
ATOM 3424 C C . ASP A 1 427 ? -17.463 18.438 8.391 1.00 90.00 427 ASP A C 1
ATOM 3426 O O . ASP A 1 427 ? -17.019 18.775 9.492 1.00 90.00 427 ASP A O 1
ATOM 3430 N N . LEU A 1 428 ? -18.743 18.107 8.220 1.00 88.62 428 LEU A N 1
ATOM 3431 C CA . LEU A 1 428 ? -19.719 18.199 9.313 1.00 88.62 428 LEU A CA 1
ATOM 3432 C C . LEU A 1 428 ? -19.319 17.348 10.535 1.00 88.62 428 LEU A C 1
ATOM 3434 O O . LEU A 1 428 ? -19.695 17.657 11.667 1.00 88.62 428 LEU A O 1
ATOM 3438 N N . ASN A 1 429 ? -18.499 16.310 10.342 1.00 84.62 429 ASN A N 1
ATOM 3439 C CA . ASN A 1 429 ? -18.017 15.447 11.418 1.00 84.62 429 ASN A CA 1
ATOM 3440 C C . ASN A 1 429 ? -16.830 16.027 12.211 1.00 84.62 429 ASN A C 1
ATOM 3442 O O . ASN A 1 429 ? -16.481 15.464 13.251 1.00 84.62 429 ASN A O 1
ATOM 3446 N N . SER A 1 430 ? -16.199 17.118 11.758 1.00 83.75 430 SER A N 1
ATOM 3447 C CA . SER A 1 430 ? -15.040 17.710 12.452 1.00 83.75 430 SER A CA 1
ATOM 3448 C C . SER A 1 430 ? -14.983 19.237 12.500 1.00 83.75 430 SER A C 1
ATOM 3450 O O . SER A 1 430 ? -14.150 19.772 13.231 1.00 83.75 430 SER A O 1
ATOM 3452 N N . SER A 1 431 ? -15.841 19.933 11.752 1.00 88.19 431 SER A N 1
ATOM 3453 C CA . SER A 1 431 ? -15.896 21.395 11.737 1.00 88.19 431 SER A CA 1
ATOM 3454 C C . SER A 1 431 ? -16.272 21.963 13.101 1.00 88.19 431 SER A C 1
ATOM 3456 O O . SER A 1 431 ? -17.038 21.363 13.867 1.00 88.19 431 SER A O 1
ATOM 3458 N N . ARG A 1 432 ? -15.704 23.134 13.398 1.00 89.50 432 ARG A N 1
ATOM 3459 C CA . ARG A 1 432 ? -15.929 23.850 14.656 1.00 89.50 432 ARG A CA 1
ATOM 3460 C C . ARG A 1 432 ? -17.321 24.483 14.663 1.00 89.50 432 ARG A C 1
ATOM 3462 O O . ARG A 1 432 ? -17.918 24.718 13.618 1.00 89.50 432 ARG A O 1
ATOM 3469 N N . SER A 1 433 ? -17.859 24.751 15.852 1.00 87.06 433 SER A N 1
ATOM 3470 C CA . SER A 1 433 ? -19.219 25.289 15.978 1.00 87.06 433 SER A CA 1
ATOM 3471 C C . SER A 1 433 ? -19.396 26.665 15.330 1.00 87.06 433 SER A C 1
ATOM 3473 O O . SER A 1 433 ? -20.484 26.932 14.843 1.00 87.06 433 SER A O 1
ATOM 3475 N N . ASP A 1 434 ? -18.355 27.502 15.304 1.00 89.00 434 ASP A N 1
ATOM 3476 C CA . ASP A 1 434 ? -18.338 28.793 14.602 1.00 89.00 434 ASP A CA 1
ATOM 3477 C C . ASP A 1 434 ? -18.398 28.608 13.080 1.00 89.00 434 ASP A C 1
ATOM 3479 O O . ASP A 1 434 ? -19.250 29.195 12.430 1.00 89.00 434 ASP A O 1
ATOM 3483 N N . GLU A 1 435 ? -17.589 27.705 12.522 1.00 89.62 435 GLU A N 1
ATOM 3484 C CA . GLU A 1 435 ? -17.609 27.389 11.081 1.00 89.62 435 GLU A CA 1
ATOM 3485 C C . GLU A 1 435 ? -18.954 26.814 10.626 1.00 89.62 435 GLU A C 1
ATOM 3487 O O . GLU A 1 435 ? -19.442 27.130 9.542 1.00 89.62 435 GLU A O 1
ATOM 3492 N N . LEU A 1 436 ? -19.550 25.950 11.455 1.00 89.69 436 LEU A N 1
ATOM 3493 C CA . LEU A 1 436 ? -20.887 25.425 11.205 1.00 89.69 436 LEU A CA 1
ATOM 3494 C C . LEU A 1 436 ? -21.927 26.546 11.282 1.00 89.69 436 LEU A C 1
ATOM 3496 O O . LEU A 1 436 ? -22.810 26.585 10.437 1.00 89.69 436 LEU A O 1
ATOM 3500 N N . TYR A 1 437 ? -21.825 27.448 12.261 1.00 89.88 437 TYR A N 1
ATOM 3501 C CA . TYR A 1 437 ? -22.749 28.573 12.387 1.00 89.88 437 TYR A CA 1
ATOM 3502 C C . TYR A 1 437 ? -22.716 29.467 11.155 1.00 89.88 437 TYR A C 1
ATOM 3504 O O . TYR A 1 437 ? -23.760 29.654 10.543 1.00 89.88 437 TYR A O 1
ATOM 3512 N N . ASP A 1 438 ? -21.533 29.920 10.740 1.00 88.38 438 ASP A N 1
ATOM 3513 C CA . ASP A 1 438 ? -21.376 30.781 9.565 1.00 88.38 438 ASP A CA 1
ATOM 3514 C C . ASP A 1 438 ? -21.958 30.121 8.304 1.00 88.38 438 ASP A C 1
ATOM 3516 O O . ASP A 1 438 ? -22.665 30.756 7.529 1.00 88.38 438 ASP A O 1
ATOM 3520 N N . PHE A 1 439 ? -21.719 28.819 8.118 1.00 90.31 439 PHE A N 1
ATOM 3521 C CA . PHE A 1 439 ? -22.277 28.072 6.991 1.00 90.31 439 PHE A CA 1
ATOM 3522 C C . PHE A 1 439 ? -23.800 27.926 7.061 1.00 90.31 439 PHE A C 1
ATOM 3524 O O . PHE A 1 439 ? -24.495 28.126 6.067 1.00 90.31 439 PHE A O 1
ATOM 3531 N N . PHE A 1 440 ? -24.346 27.538 8.214 1.00 89.38 440 PHE A N 1
ATOM 3532 C CA . PHE A 1 440 ? -25.788 27.345 8.329 1.00 89.38 440 PHE A CA 1
ATOM 3533 C C . PHE A 1 440 ? -26.547 28.679 8.274 1.00 89.38 440 PHE A C 1
ATOM 3535 O O . PHE A 1 440 ? -27.624 28.727 7.686 1.00 89.38 440 PHE A O 1
ATOM 3542 N N . ASP A 1 441 ? -25.990 29.756 8.824 1.00 88.31 441 ASP A N 1
ATOM 3543 C CA . ASP A 1 441 ? -26.564 31.100 8.734 1.00 88.31 441 ASP A CA 1
ATOM 3544 C C . ASP A 1 441 ? -26.586 31.596 7.283 1.00 88.31 441 ASP A C 1
ATOM 3546 O O . ASP A 1 441 ? -27.649 31.940 6.769 1.00 88.31 441 ASP A O 1
ATOM 3550 N N . GLU A 1 442 ? -25.466 31.505 6.564 1.00 87.62 442 GLU A N 1
ATOM 3551 C CA . GLU A 1 442 ? -25.380 31.960 5.170 1.00 87.62 442 GLU A CA 1
ATOM 3552 C C . GLU A 1 442 ? -26.335 31.190 4.237 1.00 87.62 442 GLU A C 1
ATOM 3554 O O . GLU A 1 442 ? -27.046 31.791 3.434 1.00 87.62 442 GLU A O 1
ATOM 3559 N N . TYR A 1 443 ? -26.392 29.856 4.340 1.00 85.69 443 TYR A N 1
ATOM 3560 C CA . TYR A 1 443 ? -27.093 29.025 3.345 1.00 85.69 443 TYR A CA 1
ATOM 3561 C C . TYR A 1 443 ? -28.500 28.577 3.749 1.00 85.69 443 TYR A C 1
ATOM 3563 O O . TYR A 1 443 ? -29.218 28.020 2.913 1.00 85.69 443 TYR A O 1
ATOM 3571 N N . PHE A 1 444 ? -28.900 28.762 5.010 1.00 84.69 444 PHE A N 1
ATOM 3572 C CA . PHE A 1 444 ? -30.175 28.250 5.517 1.00 84.69 444 PHE A CA 1
ATOM 3573 C C . PHE A 1 444 ? -31.031 29.312 6.215 1.00 84.69 444 PHE A C 1
ATOM 3575 O O . PHE A 1 444 ? -32.203 29.026 6.464 1.00 84.69 444 PHE A O 1
ATOM 3582 N N . SER A 1 445 ? -30.529 30.529 6.471 1.00 83.81 445 SER A N 1
ATOM 3583 C CA . SER A 1 445 ? -31.297 31.610 7.126 1.00 83.81 445 SER A CA 1
ATOM 3584 C C . SER A 1 445 ? -32.569 32.020 6.375 1.00 83.81 445 SER A C 1
ATOM 3586 O O . SER A 1 445 ? -33.548 32.432 6.996 1.00 83.81 445 SER A O 1
ATOM 3588 N N . GLU A 1 446 ? -32.617 31.848 5.049 1.00 81.81 446 GLU A N 1
ATOM 3589 C CA . GLU A 1 446 ? -33.813 32.147 4.248 1.00 81.81 446 GLU A CA 1
ATOM 3590 C C . GLU A 1 446 ? -34.994 31.200 4.534 1.00 81.81 446 GLU A C 1
ATOM 3592 O O . GLU A 1 446 ? -36.150 31.541 4.270 1.00 81.81 446 GLU A O 1
ATOM 3597 N N . PHE A 1 447 ? -34.731 29.996 5.052 1.00 83.81 447 PHE A N 1
ATOM 3598 C CA . PHE A 1 447 ? -35.758 28.966 5.248 1.00 83.81 447 PHE A CA 1
ATOM 3599 C C . PHE A 1 447 ? -35.659 28.198 6.574 1.00 83.81 447 PHE A C 1
ATOM 3601 O O . PHE A 1 447 ? -36.434 27.262 6.780 1.00 83.81 447 PHE A O 1
ATOM 3608 N N . SER A 1 448 ? -34.754 28.599 7.467 1.00 83.50 448 SER A N 1
ATOM 3609 C CA . SER A 1 448 ? -34.597 28.105 8.836 1.00 83.50 448 SER A CA 1
ATOM 3610 C C . SER A 1 448 ? -34.428 29.291 9.781 1.00 83.50 448 SER A C 1
ATOM 3612 O O . SER A 1 448 ? -33.678 30.221 9.505 1.00 83.50 448 SER A O 1
ATOM 3614 N N . SER A 1 449 ? -35.117 29.262 10.916 1.00 85.50 449 SER A N 1
ATOM 3615 C CA . SER A 1 449 ? -34.927 30.259 11.971 1.00 85.50 449 SER A CA 1
ATOM 3616 C C . SER A 1 449 ? -33.565 30.100 12.657 1.00 85.50 449 SER A C 1
ATOM 3618 O O . SER A 1 449 ? -33.024 28.997 12.742 1.00 85.50 449 SER A O 1
ATOM 3620 N N . GLU A 1 450 ? -33.052 31.177 13.252 1.00 86.56 450 GLU A N 1
ATOM 3621 C CA . GLU A 1 450 ? -31.819 31.161 14.060 1.00 86.56 450 GLU A CA 1
ATOM 3622 C C . GLU A 1 450 ? -31.854 30.071 15.154 1.00 86.56 450 GLU A C 1
ATOM 3624 O O . GLU A 1 450 ? -30.889 29.340 15.376 1.00 86.56 450 GLU A O 1
ATOM 3629 N N . ASN A 1 451 ? -33.020 29.866 15.779 1.00 86.00 451 ASN A N 1
ATOM 3630 C CA . ASN A 1 451 ? -33.231 28.798 16.760 1.00 86.00 451 ASN A CA 1
ATOM 3631 C C . ASN A 1 451 ? -33.118 27.385 16.162 1.00 86.00 451 ASN A C 1
ATOM 3633 O O . ASN A 1 451 ? -32.698 26.458 16.858 1.00 86.00 451 ASN A O 1
ATOM 3637 N N . GLU A 1 452 ? -33.532 27.180 14.911 1.00 83.12 452 GLU A N 1
ATOM 3638 C CA . GLU A 1 452 ? -33.398 25.893 14.217 1.00 83.12 452 GLU A CA 1
ATOM 3639 C C . GLU A 1 452 ? -31.947 25.628 13.826 1.00 83.12 452 GLU A C 1
ATOM 3641 O O . GLU A 1 452 ? -31.440 24.539 14.100 1.00 83.12 452 GLU A O 1
ATOM 3646 N N . ILE A 1 453 ? -31.254 26.639 13.299 1.00 85.81 453 ILE A N 1
ATOM 3647 C CA . ILE A 1 453 ? -29.817 26.583 13.002 1.00 85.81 453 ILE A CA 1
ATOM 3648 C C . ILE A 1 453 ? -29.028 26.225 14.268 1.00 85.81 453 ILE A C 1
ATOM 3650 O O . ILE A 1 453 ? -28.244 25.273 14.278 1.00 85.81 453 ILE A O 1
ATOM 3654 N N . GLN A 1 454 ? -29.319 26.890 15.387 1.00 88.31 454 GLN A N 1
ATOM 3655 C CA . GLN A 1 454 ? -28.663 26.601 16.658 1.00 88.31 454 GLN A CA 1
ATOM 3656 C C . GLN A 1 454 ? -28.915 25.161 17.133 1.00 88.31 454 GLN A C 1
ATOM 3658 O O . GLN A 1 454 ? -28.003 24.503 17.641 1.00 88.31 454 GLN A O 1
ATOM 3663 N N . LYS A 1 455 ? -30.133 24.630 16.958 1.00 87.44 455 LYS A N 1
ATOM 3664 C CA . LYS A 1 455 ? -30.450 23.229 17.291 1.00 87.44 455 LYS A CA 1
ATOM 3665 C C . LYS A 1 455 ? -29.674 22.242 16.423 1.00 87.44 455 LYS A C 1
ATOM 3667 O O . LYS A 1 455 ? -29.207 21.231 16.954 1.00 87.44 455 LYS A O 1
ATOM 3672 N N . ILE A 1 456 ? -29.516 22.527 15.132 1.00 86.88 456 ILE A N 1
ATOM 3673 C CA . ILE A 1 456 ? -28.719 21.711 14.207 1.00 86.88 456 ILE A CA 1
ATOM 3674 C C . ILE A 1 456 ? -27.268 21.657 14.690 1.00 86.88 456 ILE A C 1
ATOM 3676 O O . ILE A 1 456 ? -26.741 20.572 14.933 1.00 86.88 456 ILE A O 1
ATOM 3680 N N . ILE A 1 457 ? -26.654 22.812 14.947 1.00 89.25 457 ILE A N 1
ATOM 3681 C CA . ILE A 1 457 ? -25.253 22.910 15.389 1.00 89.25 457 ILE A CA 1
ATOM 3682 C C . ILE A 1 457 ? -25.043 22.206 16.732 1.00 89.25 457 ILE A C 1
ATOM 3684 O O . ILE A 1 457 ? -24.077 21.462 16.902 1.00 89.25 457 ILE A O 1
ATOM 3688 N N . VAL A 1 458 ? -25.964 22.380 17.686 1.00 89.69 458 VAL A N 1
ATOM 3689 C CA . VAL A 1 458 ? -25.920 21.679 18.980 1.00 89.69 458 VAL A CA 1
ATOM 3690 C C . VAL A 1 458 ? -26.037 20.165 18.793 1.00 89.69 458 VAL A C 1
ATOM 3692 O O . VAL A 1 458 ? -25.345 19.410 19.480 1.00 89.69 458 VAL A O 1
ATOM 3695 N N . THR A 1 459 ? -26.876 19.710 17.863 1.00 87.56 459 THR A N 1
ATOM 3696 C CA . THR A 1 459 ? -27.047 18.285 17.554 1.00 87.56 459 THR A CA 1
ATOM 3697 C C . THR A 1 459 ? -25.772 17.700 16.960 1.00 87.56 459 THR A C 1
ATOM 3699 O O . THR A 1 459 ? -25.266 16.712 17.497 1.00 87.56 459 THR A O 1
ATOM 3702 N N . ILE A 1 460 ? -25.194 18.356 15.949 1.00 87.44 460 ILE A N 1
ATOM 3703 C CA . ILE A 1 460 ? -23.912 17.969 15.344 1.00 87.44 460 ILE A CA 1
ATOM 3704 C C . ILE A 1 460 ? -22.811 17.952 16.413 1.00 87.44 460 ILE A C 1
ATOM 3706 O O . ILE A 1 460 ? -22.126 16.946 16.586 1.00 87.44 460 ILE A O 1
ATOM 3710 N N . GLY A 1 461 ? -22.689 19.009 17.220 1.00 86.62 461 GLY A N 1
ATOM 3711 C CA . GLY A 1 461 ? -21.693 19.089 18.290 1.00 86.62 461 GLY A CA 1
ATOM 3712 C C . GLY A 1 461 ? -21.862 18.008 19.366 1.00 86.62 461 GLY A C 1
ATOM 3713 O O . GLY A 1 461 ? -20.876 17.502 19.909 1.00 86.62 461 GLY A O 1
ATOM 3714 N N . ARG A 1 462 ? -23.100 17.600 19.678 1.00 86.25 462 ARG A N 1
ATOM 3715 C CA . ARG A 1 462 ? -23.375 16.466 20.575 1.00 86.25 462 ARG A CA 1
ATOM 3716 C C . ARG A 1 462 ? -22.939 15.145 19.944 1.00 86.25 462 ARG A C 1
ATOM 3718 O O . ARG A 1 462 ? -22.290 14.360 20.633 1.00 86.25 462 ARG A O 1
ATOM 3725 N N . MET A 1 463 ? -23.253 14.920 18.668 1.00 84.19 463 MET A N 1
ATOM 3726 C CA . MET A 1 463 ? -22.827 13.725 17.932 1.00 84.19 463 MET A CA 1
ATOM 3727 C C . MET A 1 463 ? -21.301 13.612 17.906 1.00 84.19 463 MET A C 1
ATOM 3729 O O . MET A 1 463 ? -20.761 12.585 18.316 1.00 84.19 463 MET A O 1
ATOM 3733 N N . GLN A 1 464 ? -20.607 14.700 17.554 1.00 80.38 464 GLN A N 1
ATOM 3734 C CA . GLN A 1 464 ? -19.145 14.784 17.558 1.00 80.38 464 GLN A CA 1
ATOM 3735 C C . GLN A 1 464 ? -18.559 14.415 18.933 1.00 80.38 464 GLN A C 1
ATOM 3737 O O . GLN A 1 464 ? -17.659 13.579 19.023 1.00 80.38 464 GLN A O 1
ATOM 3742 N N . LYS A 1 465 ? -19.107 14.964 20.030 1.00 78.50 465 LYS A N 1
ATOM 3743 C CA . LYS A 1 465 ? -18.678 14.638 21.408 1.00 78.50 465 LYS A CA 1
ATOM 3744 C C . LYS A 1 465 ? -18.929 13.180 21.795 1.00 78.50 465 LYS A C 1
ATOM 3746 O O . LYS A 1 465 ? -18.187 12.632 22.605 1.00 78.50 465 LYS A O 1
ATOM 3751 N N . GLN A 1 466 ? -19.969 12.563 21.243 1.00 73.00 466 GLN A N 1
ATOM 3752 C CA . GLN A 1 466 ? -20.306 11.154 21.462 1.00 73.00 466 GLN A CA 1
ATOM 3753 C C . GLN A 1 466 ? -19.560 10.208 20.506 1.00 73.00 466 GLN A C 1
ATOM 3755 O O . GLN A 1 466 ? -19.720 8.993 20.604 1.00 73.00 466 GLN A O 1
ATOM 3760 N N . GLY A 1 467 ? -18.749 10.741 19.584 1.00 66.56 467 GLY A N 1
ATOM 3761 C CA . GLY A 1 467 ? -18.082 9.960 18.543 1.00 66.56 467 GLY A CA 1
ATOM 3762 C C . GLY A 1 467 ? -19.043 9.371 17.504 1.00 66.56 467 GLY A C 1
ATOM 3763 O O . GLY A 1 467 ? -18.645 8.481 16.750 1.00 66.56 467 GLY A O 1
ATOM 3764 N N . GLN A 1 468 ? -20.292 9.843 17.471 1.00 73.31 468 GLN A N 1
ATOM 3765 C CA . GLN A 1 468 ? -21.249 9.544 16.410 1.00 73.31 468 GLN A CA 1
ATOM 3766 C C . GLN A 1 468 ? -20.868 10.333 15.155 1.00 73.31 468 GLN A C 1
ATOM 3768 O O . GLN A 1 468 ? -20.300 11.422 15.247 1.00 73.31 468 GLN A O 1
ATOM 3773 N N . LYS A 1 469 ? -21.156 9.769 13.982 1.00 73.19 469 LYS A N 1
ATOM 3774 C CA . LYS A 1 469 ? -20.773 10.345 12.691 1.00 73.19 469 LYS A CA 1
ATOM 3775 C C . LYS A 1 469 ? -21.987 10.416 11.782 1.00 73.19 469 LYS A C 1
ATOM 3777 O O . LYS A 1 469 ? -22.768 9.469 11.743 1.00 73.19 469 LYS A O 1
ATOM 3782 N N . ILE A 1 470 ? -22.081 11.506 11.034 1.00 77.12 470 ILE A N 1
ATOM 3783 C CA . ILE A 1 470 ? -22.993 11.654 9.908 1.00 77.12 470 ILE A CA 1
ATOM 3784 C C . ILE A 1 470 ? -22.394 10.848 8.759 1.00 77.12 470 ILE A C 1
ATOM 3786 O O . ILE A 1 470 ? -21.307 11.171 8.272 1.00 77.12 470 ILE A O 1
ATOM 3790 N N . ILE A 1 471 ? -23.046 9.743 8.404 1.00 69.38 471 ILE A N 1
ATOM 3791 C CA . ILE A 1 471 ? -22.620 8.847 7.313 1.00 69.38 471 ILE A CA 1
ATOM 3792 C C . ILE A 1 471 ? -23.439 9.136 6.051 1.00 69.38 471 ILE A C 1
ATOM 3794 O O . ILE A 1 471 ? -22.909 9.086 4.943 1.00 69.38 471 ILE A O 1
ATOM 3798 N N . ASP A 1 472 ? -24.703 9.478 6.254 1.00 71.69 472 ASP A N 1
ATOM 3799 C CA . ASP A 1 472 ? -25.695 9.907 5.279 1.00 71.69 472 ASP A CA 1
ATOM 3800 C C . ASP A 1 472 ? -26.662 10.890 5.964 1.00 71.69 472 ASP A C 1
ATOM 3802 O O . ASP A 1 472 ? -26.589 11.103 7.179 1.00 71.69 472 ASP A O 1
ATOM 3806 N N . MET A 1 473 ? -27.537 11.527 5.187 1.00 72.25 473 MET A N 1
ATOM 3807 C CA . MET A 1 473 ? -28.508 12.483 5.732 1.00 72.25 473 MET A CA 1
ATOM 3808 C C . MET A 1 473 ? -29.544 11.819 6.645 1.00 72.25 473 MET A C 1
ATOM 3810 O O . MET A 1 473 ? -29.947 12.433 7.624 1.00 72.25 473 MET A O 1
ATOM 3814 N N . ASP A 1 474 ? -29.861 10.543 6.413 1.00 68.44 474 ASP A N 1
ATOM 3815 C CA . ASP A 1 474 ? -30.831 9.777 7.209 1.00 68.44 474 ASP A CA 1
ATOM 3816 C C . ASP A 1 474 ? -30.349 9.520 8.653 1.00 68.44 474 ASP A C 1
ATOM 3818 O O . ASP A 1 474 ? -31.122 9.125 9.528 1.00 68.44 474 ASP A O 1
ATOM 3822 N N . SER A 1 475 ? -29.056 9.732 8.924 1.00 65.06 475 SER A N 1
ATOM 3823 C CA . SER A 1 475 ? -28.450 9.527 10.242 1.00 65.06 475 SER A CA 1
ATOM 3824 C C . SER A 1 475 ? -28.729 10.639 11.264 1.00 65.06 475 SER A C 1
ATOM 3826 O O . SER A 1 475 ? -28.375 10.478 12.438 1.00 65.06 475 SER A O 1
ATOM 3828 N N . VAL A 1 476 ? -29.365 11.747 10.860 1.00 72.25 476 VAL A N 1
ATOM 3829 C CA . VAL A 1 476 ? -29.722 12.870 11.741 1.00 72.25 476 VAL A CA 1
ATOM 3830 C C . VAL A 1 476 ? -31.137 13.350 11.440 1.00 72.25 476 VAL A C 1
ATOM 3832 O O . VAL A 1 476 ? -31.481 13.550 10.288 1.00 72.25 476 VAL A O 1
ATOM 3835 N N . GLU A 1 477 ? -31.947 13.593 12.474 1.00 76.50 477 GLU A N 1
ATOM 3836 C CA . GLU A 1 477 ? -33.268 14.213 12.305 1.00 76.50 477 GLU A CA 1
ATOM 3837 C C . GLU A 1 477 ? -33.117 15.702 11.947 1.00 76.50 477 GLU A C 1
ATOM 3839 O O . GLU A 1 477 ? -33.080 16.574 12.823 1.00 76.50 477 GLU A O 1
ATOM 3844 N N . PHE A 1 478 ? -33.006 15.999 10.655 1.00 80.75 478 PHE A N 1
ATOM 3845 C CA . PHE A 1 478 ? -33.060 17.352 10.118 1.00 80.75 478 PHE A CA 1
ATOM 3846 C C . PHE A 1 478 ? -34.436 17.631 9.500 1.00 80.75 478 PHE A C 1
ATOM 3848 O O . PHE A 1 478 ? -35.289 16.757 9.363 1.00 80.75 478 PHE A O 1
ATOM 3855 N N . SER A 1 479 ? -34.705 18.898 9.171 1.00 82.06 479 SER A N 1
ATOM 3856 C CA . SER A 1 479 ? -35.866 19.193 8.332 1.00 82.06 479 SER A CA 1
ATOM 3857 C C . SER A 1 479 ? -35.567 18.735 6.903 1.00 82.06 479 SER A C 1
ATOM 3859 O O . SER A 1 479 ? -34.440 18.886 6.432 1.00 82.06 479 SER A O 1
ATOM 3861 N N . GLN A 1 480 ? -36.579 18.247 6.182 1.00 84.56 480 GLN A N 1
ATOM 3862 C CA . GLN A 1 480 ? -36.413 17.756 4.807 1.00 84.56 480 GLN A CA 1
ATOM 3863 C C . GLN A 1 480 ? -35.681 18.764 3.896 1.00 84.56 480 GLN A C 1
ATOM 3865 O O . GLN A 1 480 ? -34.825 18.392 3.101 1.00 84.56 480 GLN A O 1
ATOM 3870 N N . LYS A 1 481 ? -35.961 20.067 4.049 1.00 83.38 481 LYS A N 1
ATOM 3871 C CA . LYS A 1 481 ? -35.286 21.127 3.279 1.00 83.38 481 LYS A CA 1
ATOM 3872 C C . LYS A 1 481 ? -33.789 21.225 3.588 1.00 83.38 481 LYS A C 1
ATOM 3874 O O . LYS A 1 481 ? -32.992 21.480 2.687 1.00 83.38 481 LYS A O 1
ATOM 3879 N N . VAL A 1 482 ? -33.409 21.052 4.856 1.00 83.81 482 VAL A N 1
ATOM 3880 C CA . VAL A 1 482 ? -32.004 21.061 5.279 1.00 83.81 482 VAL A CA 1
ATOM 3881 C C . VAL A 1 482 ? -31.284 19.843 4.705 1.00 83.81 482 VAL A C 1
ATOM 3883 O O . VAL A 1 482 ? -30.202 19.997 4.143 1.00 83.81 482 VAL A O 1
ATOM 3886 N N . GLU A 1 483 ? -31.900 18.662 4.777 1.00 86.50 483 GLU A N 1
ATOM 3887 C CA . GLU A 1 483 ? -31.350 17.418 4.219 1.00 86.50 483 GLU A CA 1
ATOM 3888 C C . GLU A 1 483 ? -31.126 17.521 2.711 1.00 86.50 483 GLU A C 1
ATOM 3890 O O . GLU A 1 483 ? -30.026 17.250 2.234 1.00 86.50 483 GLU A O 1
ATOM 3895 N N . GLU A 1 484 ? -32.133 17.975 1.958 1.00 87.12 484 GLU A N 1
ATOM 3896 C CA . GLU A 1 484 ? -32.042 18.158 0.505 1.00 87.12 484 GLU A CA 1
ATOM 3897 C C . GLU A 1 484 ? -30.922 19.142 0.127 1.00 87.12 484 GLU A C 1
ATOM 3899 O O . GLU A 1 484 ? -30.136 18.880 -0.791 1.00 87.12 484 GLU A O 1
ATOM 3904 N N . SER A 1 485 ? -30.798 20.253 0.861 1.00 87.12 485 SER A N 1
ATOM 3905 C CA . SER A 1 485 ? -29.740 21.240 0.634 1.00 87.12 485 SER A CA 1
ATOM 3906 C C . SER A 1 485 ? -28.352 20.680 0.968 1.00 87.12 485 SER A C 1
ATOM 3908 O O . SER A 1 485 ? -27.441 20.766 0.139 1.00 87.12 485 SER A O 1
ATOM 3910 N N . LEU A 1 486 ? -28.164 20.049 2.131 1.00 88.56 486 LEU A N 1
ATOM 3911 C CA . LEU A 1 486 ? -26.884 19.439 2.509 1.00 88.56 486 LEU A CA 1
ATOM 3912 C C . LEU A 1 486 ? -26.490 18.307 1.551 1.00 88.56 486 LEU A C 1
ATOM 3914 O O . LEU A 1 486 ? -25.321 18.212 1.172 1.00 88.56 486 LEU A O 1
ATOM 3918 N N . ALA A 1 487 ? -27.448 17.495 1.098 1.00 88.38 487 ALA A N 1
ATOM 3919 C CA . ALA A 1 487 ? -27.225 16.469 0.084 1.00 88.38 487 ALA A CA 1
ATOM 3920 C C . ALA A 1 487 ? -26.752 17.081 -1.243 1.00 88.38 487 ALA A C 1
ATOM 3922 O O . ALA A 1 487 ? -25.806 16.571 -1.847 1.00 88.38 487 ALA A O 1
ATOM 3923 N N . LYS A 1 488 ? -27.335 18.211 -1.673 1.00 89.75 488 LYS A N 1
ATOM 3924 C CA . LYS A 1 488 ? -26.882 18.948 -2.864 1.00 89.75 488 LYS A CA 1
ATOM 3925 C C . LYS A 1 488 ? -25.436 19.437 -2.709 1.00 89.75 488 LYS A C 1
ATOM 3927 O O . LYS A 1 488 ? -24.627 19.211 -3.609 1.00 89.75 488 LYS A O 1
ATOM 3932 N N . HIS A 1 489 ? -25.090 20.051 -1.576 1.00 90.56 489 HIS A N 1
ATOM 3933 C CA . HIS A 1 489 ? -23.729 20.534 -1.298 1.00 90.56 489 HIS A CA 1
ATOM 3934 C C . HIS A 1 489 ? -22.711 19.387 -1.209 1.00 90.56 489 HIS A C 1
ATOM 3936 O O . HIS A 1 489 ? -21.594 19.491 -1.721 1.00 90.56 489 HIS A O 1
ATOM 3942 N N . HIS A 1 490 ? -23.097 18.260 -0.608 1.00 90.75 490 HIS A N 1
ATOM 3943 C CA . HIS A 1 490 ? -22.265 17.060 -0.547 1.00 90.75 490 HIS A CA 1
ATOM 3944 C C . HIS A 1 490 ? -22.030 16.454 -1.934 1.00 90.75 490 HIS A C 1
ATOM 3946 O O . HIS A 1 490 ? -20.894 16.157 -2.311 1.00 90.75 490 HIS A O 1
ATOM 3952 N N . GLN A 1 491 ? -23.085 16.333 -2.742 1.00 90.25 491 GLN A N 1
ATOM 3953 C CA . GLN A 1 491 ? -22.970 15.833 -4.108 1.00 90.25 491 GLN A CA 1
ATOM 3954 C C . GLN A 1 491 ? -22.122 16.766 -4.979 1.00 90.25 491 GLN A C 1
ATOM 3956 O O . GLN A 1 491 ? -21.326 16.295 -5.796 1.00 90.25 491 GLN A O 1
ATOM 3961 N N . PHE A 1 492 ? -22.247 18.082 -4.796 1.00 90.50 492 PHE A N 1
ATOM 3962 C CA . PHE A 1 492 ? -21.397 19.054 -5.474 1.00 90.50 492 PHE A CA 1
ATOM 3963 C C . PHE A 1 492 ? -19.921 18.878 -5.084 1.00 90.50 492 PHE A C 1
ATOM 3965 O O . PHE A 1 492 ? -19.073 18.803 -5.976 1.00 90.50 492 PHE A O 1
ATOM 3972 N N . TYR A 1 493 ? -19.610 18.697 -3.794 1.00 90.12 493 TYR A N 1
ATOM 3973 C CA . TYR A 1 493 ? -18.254 18.373 -3.334 1.00 90.12 493 TYR A CA 1
ATOM 3974 C C . TYR A 1 493 ? -17.698 17.111 -4.011 1.00 90.12 493 TYR A C 1
ATOM 3976 O O . TYR A 1 493 ? -16.592 17.143 -4.560 1.00 90.12 493 TYR A O 1
ATOM 3984 N N . ILE A 1 494 ? -18.469 16.015 -4.027 1.00 88.50 494 ILE A N 1
ATOM 3985 C CA . ILE A 1 494 ? -18.072 14.755 -4.678 1.00 88.50 494 ILE A CA 1
ATOM 3986 C C . ILE A 1 494 ? -17.755 14.999 -6.158 1.00 88.50 494 ILE A C 1
ATOM 3988 O O . ILE A 1 494 ? -16.697 14.591 -6.643 1.00 88.50 494 ILE A O 1
ATOM 3992 N N . ASN A 1 495 ? -18.636 15.707 -6.866 1.00 90.31 495 ASN A N 1
ATOM 3993 C CA . ASN A 1 495 ? -18.471 15.999 -8.289 1.00 90.31 495 ASN A CA 1
ATOM 3994 C C . ASN A 1 495 ? -17.224 16.856 -8.559 1.00 90.31 495 ASN A C 1
ATOM 3996 O O . ASN A 1 495 ? -16.496 16.593 -9.519 1.00 90.31 495 ASN A O 1
ATOM 4000 N N . GLN A 1 496 ? -16.944 17.855 -7.716 1.00 88.94 496 GLN A N 1
ATOM 4001 C CA . GLN A 1 496 ? -15.735 18.676 -7.824 1.00 88.94 496 GLN A CA 1
ATOM 4002 C C . GLN A 1 496 ? -14.469 17.849 -7.597 1.00 88.94 496 GLN A C 1
ATOM 4004 O O . GLN A 1 496 ? -13.532 17.930 -8.395 1.00 88.94 496 GLN A O 1
ATOM 4009 N N . LYS A 1 497 ? -14.442 16.995 -6.566 1.00 85.94 497 LYS A N 1
ATOM 4010 C CA . LYS A 1 497 ? -13.294 16.114 -6.313 1.00 85.94 497 LYS A CA 1
ATOM 4011 C C . LYS A 1 497 ? -13.065 15.113 -7.428 1.00 85.94 497 LYS A C 1
ATOM 4013 O O . LYS A 1 497 ? -11.920 14.932 -7.841 1.00 85.94 497 LYS A O 1
ATOM 4018 N N . GLU A 1 498 ? -14.118 14.534 -7.985 1.00 89.38 498 GLU A N 1
ATOM 4019 C CA . GLU A 1 498 ? -13.965 13.650 -9.134 1.00 89.38 498 GLU A CA 1
ATOM 4020 C C . GLU A 1 498 ? -13.472 14.426 -10.366 1.00 89.38 498 GLU A C 1
ATOM 4022 O O . GLU A 1 498 ? -12.564 13.968 -11.053 1.00 89.38 498 GLU A O 1
ATOM 4027 N N . LYS A 1 499 ? -13.948 15.654 -10.606 1.00 89.25 499 LYS A N 1
ATOM 4028 C CA . LYS A 1 499 ? -13.438 16.514 -11.689 1.00 89.25 499 LYS A CA 1
ATOM 4029 C C . LYS A 1 499 ? -11.952 16.858 -11.520 1.00 89.25 499 LYS A C 1
ATOM 4031 O O . LYS A 1 499 ? -11.207 16.831 -12.507 1.00 89.25 499 LYS A O 1
ATOM 4036 N N . GLU A 1 500 ? -11.497 17.147 -10.299 1.00 86.62 500 GLU A N 1
ATOM 4037 C CA . GLU A 1 500 ? -10.072 17.331 -9.983 1.00 86.62 500 GLU A CA 1
ATOM 4038 C C . GLU A 1 500 ? -9.266 16.067 -10.323 1.00 86.62 500 GLU A C 1
ATOM 4040 O O . GLU A 1 500 ? -8.241 16.151 -11.007 1.00 86.62 500 GLU A O 1
ATOM 4045 N N . VAL A 1 501 ? -9.743 14.894 -9.891 1.00 86.75 501 VAL A N 1
ATOM 4046 C CA . VAL A 1 501 ? -9.105 13.594 -10.158 1.00 86.75 501 VAL A CA 1
ATOM 4047 C C . VAL A 1 501 ? -9.041 13.318 -11.658 1.00 86.75 501 VAL A C 1
ATOM 4049 O O . VAL A 1 501 ? -7.969 12.997 -12.162 1.00 86.75 501 VAL A O 1
ATOM 4052 N N . GLN A 1 502 ? -10.131 13.516 -12.400 1.00 87.69 502 GLN A N 1
ATOM 4053 C CA . GLN A 1 502 ? -10.172 13.310 -13.850 1.00 87.69 502 GLN A CA 1
ATOM 4054 C C . GLN A 1 502 ? -9.229 14.261 -14.601 1.00 87.69 502 GLN A C 1
ATOM 4056 O O . GLN A 1 502 ? -8.586 13.868 -15.576 1.00 87.69 502 GLN A O 1
ATOM 4061 N N . THR A 1 503 ? -9.089 15.503 -14.131 1.00 85.94 503 THR A N 1
ATOM 4062 C CA . THR A 1 503 ? -8.138 16.475 -14.697 1.00 85.94 503 THR A CA 1
ATOM 4063 C C . THR A 1 503 ? -6.691 16.029 -14.471 1.00 85.94 503 THR A C 1
ATOM 4065 O O . THR A 1 503 ? -5.880 16.032 -15.403 1.00 85.94 503 THR A O 1
ATOM 4068 N N . ARG A 1 504 ? -6.358 15.582 -13.253 1.00 83.06 504 ARG A N 1
ATOM 4069 C CA . ARG A 1 504 ? -5.033 15.023 -12.938 1.00 83.06 504 ARG A CA 1
ATOM 4070 C C . ARG A 1 504 ? -4.755 13.753 -13.736 1.00 83.06 504 ARG A C 1
ATOM 4072 O O . ARG A 1 504 ? -3.682 13.637 -14.318 1.00 83.06 504 ARG A O 1
ATOM 4079 N N . LEU A 1 505 ? -5.722 12.840 -13.809 1.00 84.12 505 LEU A N 1
ATOM 4080 C CA . LEU A 1 505 ? -5.621 11.584 -14.549 1.00 84.12 505 LEU A CA 1
ATOM 4081 C C . LEU A 1 505 ? -5.336 11.836 -16.030 1.00 84.12 505 LEU A C 1
ATOM 4083 O O . LEU A 1 505 ? -4.401 11.257 -16.574 1.00 84.12 505 LEU A O 1
ATOM 4087 N N . ARG A 1 506 ? -6.077 12.752 -16.664 1.00 80.00 506 ARG A N 1
ATOM 4088 C CA . ARG A 1 506 ? -5.826 13.165 -18.051 1.00 80.00 506 ARG A CA 1
ATOM 4089 C C . ARG A 1 506 ? -4.395 13.663 -18.235 1.00 80.00 506 ARG A C 1
ATOM 4091 O O . ARG A 1 506 ? -3.689 13.192 -19.118 1.00 80.00 506 ARG A O 1
ATOM 4098 N N . THR A 1 507 ? -3.941 14.533 -17.336 1.00 75.25 507 THR A N 1
ATOM 4099 C CA . THR A 1 507 ? -2.582 15.091 -17.386 1.00 75.25 507 THR A CA 1
ATOM 4100 C C . THR A 1 507 ? -1.502 14.010 -17.208 1.00 75.25 507 THR A C 1
ATOM 4102 O O . THR A 1 507 ? -0.454 14.065 -17.856 1.00 75.25 507 THR A O 1
ATOM 4105 N N . LEU A 1 508 ? -1.747 13.013 -16.347 1.00 74.19 508 LEU A N 1
ATOM 4106 C CA . LEU A 1 508 ? -0.862 11.859 -16.153 1.00 74.19 508 LEU A CA 1
ATOM 4107 C C . LEU A 1 508 ? -0.805 10.974 -17.405 1.00 74.19 508 LEU A C 1
ATOM 4109 O O . LEU A 1 508 ? 0.287 10.613 -17.837 1.00 74.19 508 LEU A O 1
ATOM 4113 N N . LEU A 1 509 ? -1.955 10.666 -18.009 1.00 72.56 509 LEU A N 1
ATOM 4114 C CA . LEU A 1 509 ? -2.045 9.827 -19.210 1.00 72.56 509 LEU A CA 1
ATOM 4115 C C . LEU A 1 509 ? -1.447 10.499 -20.456 1.00 72.56 509 LEU A C 1
ATOM 4117 O O . LEU A 1 509 ? -0.876 9.820 -21.303 1.00 72.56 509 LEU A O 1
ATOM 4121 N N . GLU A 1 510 ? -1.511 11.827 -20.559 1.00 67.38 510 GLU A N 1
ATOM 4122 C CA . GLU A 1 510 ? -0.891 12.595 -21.653 1.00 67.38 510 GLU A CA 1
ATOM 4123 C C . GLU A 1 510 ? 0.643 12.738 -21.499 1.00 67.38 510 GLU A C 1
ATOM 4125 O O . GLU A 1 510 ? 1.337 13.278 -22.373 1.00 67.38 510 GLU A O 1
ATOM 4130 N N . GLY A 1 511 ? 1.206 12.230 -20.394 1.00 57.03 511 GLY A N 1
ATOM 4131 C CA . GLY A 1 511 ? 2.633 12.325 -20.080 1.00 57.03 511 GLY A CA 1
ATOM 4132 C C . GLY A 1 511 ? 3.082 13.759 -19.786 1.00 57.03 511 GLY A C 1
ATOM 4133 O O . GLY A 1 511 ? 4.237 14.108 -20.035 1.00 57.03 511 GLY A O 1
ATOM 4134 N N . LEU A 1 512 ? 2.164 14.614 -19.320 1.00 45.22 512 LEU A N 1
ATOM 4135 C CA . LEU A 1 512 ? 2.409 16.035 -19.054 1.00 45.22 512 LEU A CA 1
ATOM 4136 C C . LEU A 1 512 ? 2.784 16.327 -17.598 1.00 45.22 512 LEU A C 1
ATOM 4138 O O . LEU A 1 512 ? 3.286 17.421 -17.323 1.00 45.22 512 LEU A O 1
ATOM 4142 N N . TYR A 1 513 ? 2.625 15.368 -16.685 1.00 40.66 513 TYR A N 1
ATOM 4143 C CA . TYR A 1 513 ? 3.112 15.518 -15.316 1.00 40.66 513 TYR A CA 1
ATOM 4144 C C . TYR A 1 513 ? 4.587 15.117 -15.211 1.00 40.66 513 TYR A C 1
ATOM 4146 O O . TYR A 1 513 ? 4.965 13.980 -15.497 1.00 40.66 513 TYR A O 1
ATOM 4154 N N . SER A 1 514 ? 5.419 16.070 -14.784 1.00 36.25 514 SER A N 1
ATOM 4155 C CA . SER A 1 514 ? 6.728 15.784 -14.213 1.00 36.25 514 SER A CA 1
ATOM 4156 C C . SER A 1 514 ? 6.522 14.849 -13.022 1.00 36.25 514 SER A C 1
ATOM 4158 O O . SER A 1 514 ? 5.722 15.114 -12.128 1.00 36.25 514 SER A O 1
ATOM 4160 N N . SER A 1 515 ? 7.201 13.708 -13.047 1.00 36.34 515 SER A N 1
ATOM 4161 C CA . SER 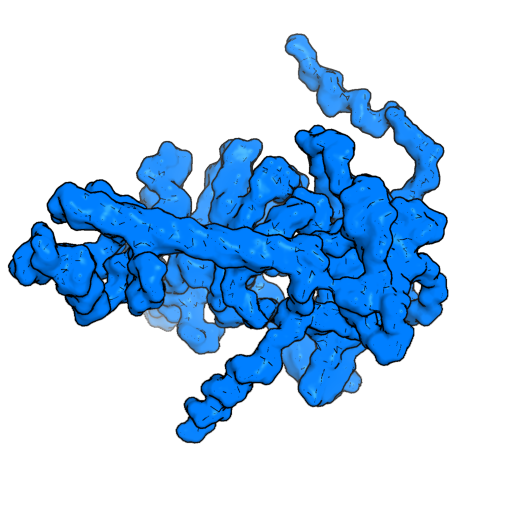A 1 515 ? 7.413 12.832 -11.894 1.00 36.34 515 SER A CA 1
ATOM 4162 C C . SER A 1 515 ? 7.525 13.634 -10.596 1.00 36.34 515 SER A C 1
ATOM 4164 O O . SER A 1 515 ? 8.373 14.511 -10.575 1.00 36.34 515 SER A O 1
ATOM 4166 N N . PHE A 1 516 ? 6.695 13.344 -9.582 1.00 36.72 516 PHE A N 1
ATOM 4167 C CA . PHE A 1 516 ? 6.890 13.438 -8.113 1.00 36.72 516 PHE A CA 1
ATOM 4168 C C . PHE A 1 516 ? 7.809 14.507 -7.457 1.00 36.72 516 PHE A C 1
ATOM 4170 O O . PHE A 1 516 ? 7.999 14.495 -6.245 1.00 36.72 516 PHE A O 1
ATOM 4177 N N . VAL A 1 517 ? 8.361 15.457 -8.193 1.00 33.31 517 VAL A N 1
ATOM 4178 C CA . VAL A 1 517 ? 9.425 16.379 -7.816 1.00 33.31 517 VAL A CA 1
ATOM 4179 C C . VAL A 1 517 ? 9.320 17.561 -8.776 1.00 33.31 517 VAL A C 1
ATOM 41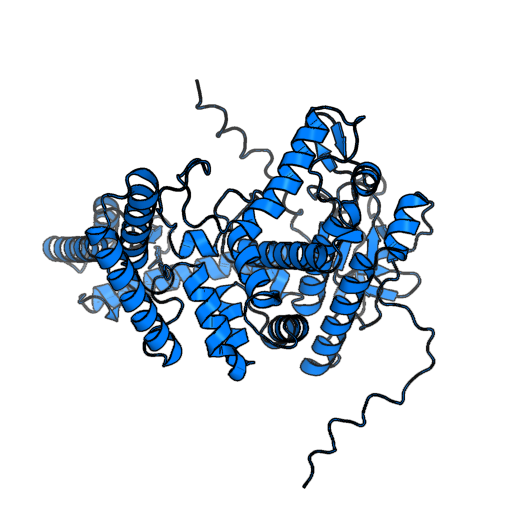81 O O . VAL A 1 517 ? 10.026 17.640 -9.769 1.00 33.31 517 VAL A O 1
ATOM 4184 N N . ASP A 1 518 ? 8.379 18.458 -8.502 1.00 31.08 518 ASP A N 1
ATOM 4185 C CA . ASP A 1 518 ? 8.545 19.879 -8.822 1.00 31.08 518 ASP A CA 1
ATOM 4186 C C . ASP A 1 518 ? 7.544 20.710 -8.016 1.00 31.08 518 ASP A C 1
ATOM 4188 O O . ASP A 1 518 ? 6.534 21.212 -8.501 1.00 31.08 518 ASP A O 1
ATOM 4192 N N . LYS A 1 519 ? 7.840 20.819 -6.718 1.00 30.83 519 LYS A N 1
ATOM 4193 C CA . LYS A 1 519 ? 7.674 22.060 -5.954 1.00 30.83 519 LYS A CA 1
ATOM 4194 C C . LYS A 1 519 ? 8.822 22.152 -4.957 1.00 30.83 519 LYS A C 1
ATOM 4196 O O . LYS A 1 519 ? 8.640 21.969 -3.756 1.00 30.83 519 LYS A O 1
ATOM 4201 N N . ALA A 1 520 ? 10.006 22.469 -5.474 1.00 27.25 520 ALA A N 1
ATOM 4202 C CA . ALA A 1 520 ? 11.133 22.930 -4.668 1.00 27.25 520 ALA A CA 1
ATOM 4203 C C . ALA A 1 520 ? 10.824 24.225 -3.871 1.00 27.25 520 ALA A C 1
ATOM 4205 O O . ALA A 1 520 ? 11.644 24.638 -3.062 1.00 27.25 520 ALA A O 1
ATOM 4206 N N . ASP A 1 521 ? 9.631 24.820 -4.013 1.00 29.33 521 ASP A N 1
ATOM 4207 C CA . ASP A 1 521 ? 9.246 26.065 -3.334 1.00 29.33 521 ASP A CA 1
ATOM 4208 C C . ASP A 1 521 ? 8.270 25.926 -2.150 1.00 29.33 521 ASP A C 1
ATOM 4210 O O . ASP A 1 521 ? 7.986 26.922 -1.498 1.00 29.33 521 ASP A O 1
ATOM 4214 N N . VAL A 1 522 ? 7.791 24.726 -1.784 1.00 27.67 522 VAL A N 1
ATOM 4215 C CA . VAL A 1 522 ? 6.905 24.565 -0.593 1.00 27.67 522 VAL A CA 1
ATOM 4216 C C . VAL A 1 522 ? 7.681 24.142 0.671 1.00 27.67 522 VAL A C 1
ATOM 4218 O O . VAL A 1 522 ? 7.127 24.048 1.760 1.00 27.67 522 VAL A O 1
ATOM 4221 N N . MET A 1 523 ? 9.001 23.960 0.567 1.00 24.77 523 MET A N 1
ATOM 4222 C CA . MET A 1 523 ? 9.887 23.636 1.697 1.00 24.77 523 MET A CA 1
ATOM 4223 C C . MET A 1 523 ? 10.690 24.835 2.235 1.00 24.77 523 MET A C 1
ATOM 4225 O O . MET A 1 523 ? 11.670 24.640 2.952 1.00 24.77 523 MET A O 1
ATOM 4229 N N . LYS A 1 524 ? 10.277 26.075 1.932 1.00 27.42 524 LYS A N 1
ATOM 4230 C CA . LYS A 1 524 ? 10.834 27.279 2.578 1.00 27.42 524 LYS A CA 1
ATOM 4231 C C . LYS A 1 524 ? 10.136 27.660 3.890 1.00 27.42 524 LYS A C 1
ATOM 4233 O O . LYS A 1 524 ? 10.786 28.267 4.735 1.00 27.42 524 LYS A O 1
ATOM 4238 N N . ASP A 1 525 ? 8.910 27.195 4.134 1.00 26.45 525 ASP A N 1
ATOM 4239 C CA . ASP A 1 525 ? 8.124 27.667 5.290 1.00 26.45 525 ASP A CA 1
ATOM 4240 C C . ASP A 1 525 ? 8.103 26.735 6.511 1.00 26.45 525 ASP A C 1
ATOM 4242 O O . ASP A 1 525 ? 7.572 27.109 7.552 1.00 26.45 525 ASP A O 1
ATOM 4246 N N . PHE A 1 526 ? 8.740 25.559 6.459 1.00 24.84 526 PHE A N 1
ATOM 4247 C CA . PHE A 1 526 ? 8.785 24.641 7.616 1.00 24.84 526 PHE A CA 1
ATOM 4248 C C . PHE A 1 526 ? 10.116 24.631 8.389 1.00 24.84 526 PHE A C 1
ATOM 4250 O O . PHE A 1 526 ? 10.263 23.884 9.352 1.00 24.84 526 PHE A O 1
ATOM 4257 N N . LEU A 1 527 ? 11.086 25.467 7.996 1.00 25.30 527 LEU A N 1
ATOM 4258 C CA . LEU A 1 527 ? 12.364 25.646 8.708 1.00 25.30 527 LEU A CA 1
ATOM 4259 C C . LEU A 1 527 ? 12.612 27.093 9.175 1.00 25.30 527 LEU A C 1
ATOM 4261 O O . LEU A 1 527 ? 13.705 27.403 9.642 1.00 25.30 527 LEU A O 1
ATOM 4265 N N . SER A 1 528 ? 11.604 27.970 9.105 1.00 26.83 528 SER A N 1
ATOM 4266 C CA . SER A 1 528 ? 11.676 29.347 9.622 1.00 26.83 528 SER A CA 1
ATOM 4267 C C . SER A 1 528 ? 11.072 29.535 11.022 1.00 26.83 528 SER A C 1
ATOM 4269 O O . SER A 1 528 ? 11.212 30.616 11.583 1.00 26.83 528 SER A O 1
ATOM 4271 N N . HIS A 1 529 ? 10.480 28.500 11.635 1.00 27.77 529 HIS A N 1
ATOM 4272 C CA . HIS A 1 529 ? 9.844 28.601 12.962 1.00 27.77 529 HIS A CA 1
ATOM 4273 C C . HIS A 1 529 ? 10.385 27.598 13.992 1.00 27.77 529 HIS A C 1
ATOM 4275 O O . HIS A 1 529 ? 9.641 26.963 14.733 1.00 27.77 529 HIS A O 1
ATOM 4281 N N . SER A 1 530 ? 11.710 27.485 14.069 1.00 26.36 530 SER A N 1
ATOM 4282 C CA . SER A 1 530 ? 12.380 27.010 15.283 1.00 26.36 530 SER A CA 1
ATOM 4283 C C . SER A 1 530 ? 13.643 27.835 15.538 1.00 26.36 530 SER A C 1
ATOM 4285 O O . SER A 1 530 ? 14.766 27.408 15.253 1.00 26.36 530 SER A O 1
ATOM 4287 N N . ARG A 1 531 ? 13.424 29.049 16.040 1.00 28.12 531 ARG A N 1
ATOM 4288 C CA . ARG A 1 531 ? 14.268 29.652 17.070 1.00 28.12 531 ARG A CA 1
ATOM 4289 C C . ARG A 1 531 ? 13.436 29.782 18.328 1.00 28.12 531 ARG A C 1
ATOM 4291 O O . ARG A 1 531 ? 12.252 30.155 18.174 1.00 28.12 531 ARG A O 1
#

Secondary structure (DSSP, 8-state):
--TTSTTSSSS---------TTPEEEEEE-BSSTTSPP-TTTBPEEEETTEEEEEEEE------HHHHHHHHH-HHHHHHHHHHHHHHHHHHHHHTT---S--TT--EEEE-SS-SS-SSSEEEEEEEEEETTTTEEEEEEEE---EEETTEEE-HHHHHHTT-HHHHHHHHHHHHHHHHHHTHHHHHHHHH------S-TTS---HHHHHHHHHHHHHHHHHHHHTTTTS--SS---TTS-HHHHHHHHHHHHHHHHHHHH--TTB-TTSSSB--PPPPHHHHHT-HHHHHHHHHHHHHTS--TTHHHHHHHHHHHH--SSHHHHHHHHHHH-GGGHHHHHHHHHHHTTTTTT-THHHHHHHHHHHHHHHHHHHS--HHHHHHHHHHHHHHHHHHHHHHHHTSS-TTTT-----EEE-TTSS-EEETTT--HHHHHHHHHHHHTTTS-HHHHHHHHHHHHHHHHTT---SSGGGS---HHHHHHHHHHHHHHHHHHHHHHHHHHHHHHTT-S--S---TTSSSSSSSS--